Protein AF-A0A2T7P171-F1 (afdb_monomer_lite)

Organism: Pomacea canaliculata (NCBI:txid400727)

Sequence (678 aa):
MASYHAIRRARYRVFILILTFLCYASYHLSRKPISVVKNSLHKNCSNVLPPPEVTNDSSWCSWAPFDKSNYEELFGVLDVAYLSAYAVGMFCSGYIAERMNLRYFMTIGMLASGFFTAAFGFGYFFNIHSFVYYVIVQVIGGLFQSTGWPSVVTCMGNWYGKGKRGLIMGIWNSHTSVGNILGAIIPGFFAEHEWGWSFVVPGIIIAVLGLIVFMFLVPNPKDVGCEPPDQHGKKTFTSSERQPFEDNTYSSDSLSNGESGIASTGEEGTPLLSSSGEEQDKPISVFQAIMLPGVLEFSLCLFFAKLVSYTFLFWLPKYIGSTTNFDAEKSADLSTLFDVGGILGGIVAGIISDLTGAHGCVCVAMLLAGTPALFLYDHLGNRSFGLSIGLLMICGALVNGPYALITTAVSADLGTQEALRGNAKALATVTAIIDGTGSIGAALGPLLTGLISPTGWSNVFYMLIAADIAAAILLTRVVIVELRNRFCPRTYELVLSTQLVVNVKNKGDEVIVESIQANTTSDTVTLEYQNTDGTLITLFIDFKSEVQIFRIIMPGEEELGETQAQAICFLARFSHSDFISSDAMSKLRQKNPTAIRTPEEEKSPTVYTHDLLADLSKSHVISPYIYNICNDAIDAIYFTEADLRTISRSLSKDYATMMSAMQKQVPSRHGAAWTPRT

Secondary structure (DSSP, 8-state):
-HHHHHHHHHHHHHHHHHHHHHHHHHHHHTTTHHHHHHHHHS---TTSPPPTT--S-TTTTS-TTS-STTHHHHHHHHHHHHHHHHHHHHHHHHHHHTTS-HHHHHHHHHHHHHHHHHHHHHHHHTT---HHHHHHHHHHHHHHHTTHHHHHHHHHHHHHTTSS-HHHHHHHHTHHHHHHHHHHHHHHHHHTT-TTHHHHHHHHHHHHHHHHHHHH----GGGGTPPPS-SS---------------------------------------S---------PPPPHHHHHTSTTHHHHHHHHHHHHHHHHHHHHHHHHHHHHHSS--HHHHHHHHHHHHHHHHHHHHHHHHHHHHH--HHHHHHHHHHHHHHHHHHHHHHTTS-HHHHHHHHHHHHHHHHHHHHHIIIIIHHHHTT-GGGTT-TTHHHHHHHHHHHHHHHHHHHHHHHHHHHGGG-HHHHHHHHHHHHHHHHHHHHHHHHHHHHHHH-GGGTHHHHS--EEEEEE-TTS-EEEEEEEEETTTTEEEEEEE-TTS-EEEEEEETTTTEEEEEEEEPP-GGGT--S-EEEEEEEE--TTSS--HHHHTT---S-TT--B--SS-PPP------EEE-TTTGGGT-TTHHHHSTT-TT-EEE-HHHHHHHHHHTT--HHHHHTTEEE-PPPSS--------

InterPro domains:
  IPR011701 Major facilitator superfamily [PF07690] (74-418)
  IPR020846 Major facilitator superfamily domain [PS50850] (19-484)
  IPR036259 MFS transporter superfamily [G3DSA:1.20.1250.20] (6-233)
  IPR036259 MFS transporter superfamily [G3DSA:1.20.1250.20] (286-489)
  IPR036259 MFS transporter superfamily [SSF103473] (8-484)
  IPR044740 Glucose-6-phosphate exchanger SLC37A1/ SLC37A2 [cd17344] (13-482)
  IPR053894 Out at first protein, BRICHOS-like domain [PF14941] (498-646)

Structure (mmCIF, N/CA/C/O backbone):
data_AF-A0A2T7P171-F1
#
_entry.id   AF-A0A2T7P171-F1
#
loop_
_atom_site.group_PDB
_atom_site.id
_atom_site.type_symbol
_atom_site.label_atom_id
_atom_site.label_alt_id
_atom_site.label_comp_id
_atom_site.label_asym_id
_atom_site.label_entity_id
_atom_site.label_seq_id
_atom_site.pdbx_PDB_ins_code
_atom_site.Cartn_x
_atom_site.Cartn_y
_atom_site.Cartn_z
_atom_site.occupancy
_atom_site.B_iso_or_equiv
_atom_site.auth_seq_id
_atom_site.auth_comp_id
_atom_site.auth_asym_id
_atom_site.auth_atom_id
_atom_site.pdbx_PDB_model_num
ATOM 1 N N . MET A 1 1 ? -30.516 -26.090 9.844 1.00 58.53 1 MET A N 1
ATOM 2 C CA . MET A 1 1 ? -30.189 -25.030 8.858 1.00 58.53 1 MET A CA 1
ATOM 3 C C . MET A 1 1 ? -28.977 -24.190 9.255 1.00 58.53 1 MET A C 1
ATOM 5 O O . MET A 1 1 ? -28.026 -24.217 8.491 1.00 58.53 1 MET A O 1
ATOM 9 N N . ALA A 1 2 ? -28.946 -23.500 10.406 1.00 59.03 2 ALA A N 1
ATOM 10 C CA . ALA A 1 2 ? -27.893 -22.527 10.772 1.00 59.03 2 ALA A CA 1
ATOM 11 C C . ALA A 1 2 ? -26.438 -22.907 10.391 1.00 59.03 2 ALA A C 1
ATOM 13 O O . ALA A 1 2 ? -25.779 -22.143 9.689 1.00 59.03 2 ALA A O 1
ATOM 14 N N . SER A 1 3 ? -25.965 -24.110 10.752 1.00 67.69 3 SER A N 1
ATOM 15 C CA . SER A 1 3 ? -24.615 -24.597 10.397 1.00 67.69 3 SER A CA 1
ATOM 16 C C . SER A 1 3 ? -24.332 -24.593 8.881 1.00 67.69 3 SER A C 1
ATOM 18 O O . SER A 1 3 ? -23.274 -24.142 8.449 1.00 67.69 3 SER A O 1
ATOM 20 N N . TYR A 1 4 ? -25.302 -24.977 8.042 1.00 75.31 4 TYR A N 1
ATOM 21 C CA . TYR A 1 4 ? -25.165 -24.933 6.580 1.00 75.31 4 TYR A CA 1
ATOM 22 C C . TYR A 1 4 ? -24.998 -23.497 6.057 1.00 75.31 4 TYR A C 1
ATOM 24 O O . TYR A 1 4 ? -24.135 -23.249 5.215 1.00 75.31 4 TYR A O 1
ATOM 32 N N . HIS A 1 5 ? -25.756 -22.531 6.591 1.00 75.81 5 HIS A N 1
ATOM 33 C CA . HIS A 1 5 ? -25.597 -21.118 6.220 1.00 75.81 5 HIS A CA 1
ATOM 34 C C . HIS A 1 5 ? -24.265 -20.541 6.721 1.00 75.81 5 HIS A C 1
ATOM 36 O O . HIS A 1 5 ? -23.641 -19.766 5.999 1.00 75.81 5 HIS A O 1
ATOM 42 N N . ALA A 1 6 ? -23.786 -20.950 7.901 1.00 76.31 6 ALA A N 1
ATOM 43 C CA . ALA A 1 6 ? -22.473 -20.558 8.414 1.00 76.31 6 ALA A CA 1
ATOM 44 C C . ALA A 1 6 ? -21.329 -21.097 7.534 1.00 76.31 6 ALA A C 1
ATOM 46 O O . ALA A 1 6 ? -20.478 -20.323 7.093 1.00 76.31 6 ALA A O 1
ATOM 47 N N . ILE A 1 7 ? -21.352 -22.391 7.191 1.00 83.44 7 ILE A N 1
ATOM 48 C CA . ILE A 1 7 ? -20.372 -23.027 6.294 1.00 83.44 7 ILE A CA 1
ATOM 49 C C . ILE A 1 7 ? -20.420 -22.389 4.898 1.00 83.44 7 ILE A C 1
ATOM 51 O O . ILE A 1 7 ? -19.374 -22.073 4.330 1.00 83.44 7 ILE A O 1
ATOM 55 N N . ARG A 1 8 ? -21.616 -22.129 4.348 1.00 84.94 8 ARG A N 1
ATOM 56 C CA . ARG A 1 8 ? -21.784 -21.413 3.072 1.00 84.94 8 ARG A CA 1
ATOM 57 C C . ARG A 1 8 ? -21.162 -20.014 3.141 1.00 84.94 8 ARG A C 1
ATOM 59 O O . ARG A 1 8 ? -20.334 -19.689 2.294 1.00 84.94 8 ARG A O 1
ATOM 66 N N . ARG A 1 9 ? -21.489 -19.215 4.167 1.00 84.31 9 ARG A N 1
ATOM 67 C CA . ARG A 1 9 ? -20.946 -17.856 4.369 1.00 84.31 9 ARG A CA 1
ATOM 68 C C . ARG A 1 9 ? -19.417 -17.869 4.503 1.00 84.31 9 ARG A C 1
ATOM 70 O O . ARG A 1 9 ? -18.757 -17.015 3.920 1.00 84.31 9 ARG A O 1
ATOM 77 N N . ALA A 1 10 ? -18.849 -18.859 5.197 1.00 86.00 10 ALA A N 1
ATOM 78 C CA . ALA A 1 10 ? -17.402 -19.039 5.322 1.00 86.00 10 ALA A CA 1
ATOM 79 C C . ALA A 1 10 ? -16.724 -19.377 3.980 1.00 86.00 10 ALA A C 1
ATOM 81 O O . ALA A 1 10 ? -15.718 -18.756 3.637 1.00 86.00 10 ALA A O 1
ATOM 82 N N . ARG A 1 11 ? -17.292 -20.298 3.185 1.00 89.81 11 ARG A N 1
ATOM 83 C CA . ARG A 1 11 ? -16.750 -20.661 1.859 1.00 89.81 11 ARG A CA 1
ATOM 84 C C . ARG A 1 11 ? -16.744 -19.471 0.896 1.00 89.81 11 ARG A C 1
ATOM 86 O O . ARG A 1 11 ? -15.730 -19.249 0.241 1.00 89.81 11 ARG A O 1
ATOM 93 N N . TYR A 1 12 ? -17.818 -18.676 0.855 1.00 90.31 12 TYR A N 1
ATOM 94 C CA . TYR A 1 12 ? -17.843 -17.451 0.045 1.00 90.31 12 TYR A CA 1
ATOM 95 C C . TYR A 1 12 ? -16.849 -16.393 0.547 1.00 90.31 12 TYR A C 1
ATOM 97 O O . TYR A 1 12 ? -16.153 -15.808 -0.273 1.00 90.31 12 TYR A O 1
ATOM 105 N N . ARG A 1 13 ? -16.708 -16.186 1.866 1.00 88.88 13 ARG A N 1
ATOM 106 C CA . ARG A 1 13 ? -15.697 -15.266 2.426 1.00 88.88 13 ARG A CA 1
ATOM 107 C C . ARG A 1 13 ? -14.279 -15.608 1.969 1.00 88.88 13 ARG A C 1
ATOM 109 O O . ARG A 1 13 ? -13.600 -14.745 1.425 1.00 88.88 13 ARG A O 1
ATOM 116 N N . VAL A 1 14 ? -13.864 -16.868 2.130 1.00 90.50 14 VAL A N 1
ATOM 117 C CA . VAL A 1 14 ? -12.533 -17.337 1.703 1.00 90.50 14 VAL A CA 1
ATOM 118 C C . VAL A 1 14 ? -12.358 -17.208 0.186 1.00 90.50 14 VAL A C 1
ATOM 120 O O . VAL A 1 14 ? -11.314 -16.748 -0.267 1.00 90.50 14 VAL A O 1
ATOM 123 N N . PHE A 1 15 ? -13.383 -17.543 -0.604 1.00 92.94 15 PHE A N 1
ATOM 124 C CA . PHE A 1 15 ? -13.340 -17.380 -2.059 1.00 92.94 15 PHE A CA 1
ATOM 125 C C . PHE A 1 15 ? -13.171 -15.913 -2.487 1.00 92.94 15 PHE A C 1
ATOM 127 O O . PHE A 1 15 ? -12.318 -15.619 -3.318 1.00 92.94 15 PHE A O 1
ATOM 134 N N . ILE A 1 16 ? -13.931 -14.984 -1.899 1.00 91.19 16 ILE A N 1
ATOM 135 C CA . ILE A 1 16 ? -13.852 -13.549 -2.214 1.00 91.19 16 ILE A CA 1
ATOM 136 C C . ILE A 1 16 ? -12.523 -12.940 -1.745 1.00 91.19 16 ILE A C 1
ATOM 138 O O . ILE A 1 16 ? -11.942 -12.135 -2.474 1.00 91.19 16 ILE A O 1
ATOM 142 N N . LEU A 1 17 ? -12.001 -13.356 -0.586 1.00 90.38 17 LEU A N 1
ATOM 143 C CA . LEU A 1 17 ? -10.669 -12.969 -0.107 1.00 90.38 17 LEU A CA 1
ATOM 144 C C . LEU A 1 17 ? -9.587 -13.350 -1.131 1.00 90.38 17 LEU A C 1
ATOM 146 O O . LEU A 1 17 ? -8.798 -12.499 -1.529 1.00 90.38 17 LEU A O 1
ATOM 150 N N . ILE A 1 18 ? -9.588 -14.602 -1.602 1.00 93.38 18 ILE A N 1
ATOM 151 C CA . ILE A 1 18 ? -8.621 -15.100 -2.594 1.00 93.38 18 ILE A CA 1
ATOM 152 C C . ILE A 1 18 ? -8.826 -14.428 -3.960 1.00 93.38 18 ILE A C 1
ATOM 154 O O . ILE A 1 18 ? -7.854 -14.019 -4.591 1.00 93.38 18 ILE A O 1
ATOM 158 N N . LEU A 1 19 ? -10.071 -14.270 -4.421 1.00 94.81 19 LEU A N 1
ATOM 159 C CA . LEU A 1 19 ? -10.358 -13.658 -5.719 1.00 94.81 19 LEU A CA 1
ATOM 160 C C . LEU A 1 19 ? -9.928 -12.185 -5.750 1.00 94.81 19 LEU A C 1
ATOM 162 O O . LEU A 1 19 ? -9.222 -11.782 -6.670 1.00 94.81 19 LEU A O 1
ATOM 166 N N . THR A 1 20 ? -10.291 -11.389 -4.739 1.00 92.31 20 THR A N 1
ATOM 167 C CA . THR A 1 20 ? -9.879 -9.974 -4.654 1.00 92.31 20 THR A CA 1
ATOM 168 C C . THR A 1 20 ? -8.364 -9.822 -4.508 1.00 92.31 20 THR A C 1
ATOM 170 O O . THR A 1 20 ? -7.791 -8.958 -5.171 1.00 92.31 20 THR A O 1
ATOM 173 N N . PHE A 1 21 ? -7.713 -10.696 -3.731 1.00 94.25 21 PHE A N 1
ATOM 174 C CA . PHE A 1 21 ? -6.254 -10.771 -3.620 1.00 94.25 21 PHE A CA 1
ATOM 175 C C . PHE A 1 21 ? -5.593 -10.989 -4.986 1.00 94.25 21 PHE A C 1
ATOM 177 O O . PHE A 1 21 ? -4.752 -10.192 -5.394 1.00 94.25 21 PHE A O 1
ATOM 184 N N . LEU A 1 22 ? -6.007 -12.023 -5.729 1.00 95.94 22 LEU A N 1
ATOM 185 C CA . LEU A 1 22 ? -5.452 -12.335 -7.052 1.00 95.94 22 LEU A CA 1
ATOM 186 C C . LEU A 1 22 ? -5.709 -11.212 -8.064 1.00 95.94 22 LEU A C 1
ATOM 188 O O . LEU A 1 22 ? -4.825 -10.879 -8.852 1.00 95.94 22 LEU A O 1
ATOM 192 N N . CYS A 1 23 ? -6.884 -10.582 -8.017 1.00 95.00 23 CYS A N 1
ATOM 193 C CA . CYS A 1 23 ? -7.196 -9.458 -8.895 1.00 95.00 23 CYS A CA 1
ATOM 194 C C . CYS A 1 23 ? -6.299 -8.249 -8.612 1.00 95.00 23 CYS A C 1
ATOM 196 O O . CYS A 1 23 ? -5.733 -7.685 -9.548 1.00 95.00 23 CYS A O 1
ATOM 198 N N . TYR A 1 24 ? -6.111 -7.860 -7.347 1.00 93.25 24 TYR A N 1
ATOM 199 C CA . TYR A 1 24 ? -5.265 -6.706 -7.035 1.00 93.25 24 TYR A CA 1
ATOM 200 C C . TYR A 1 24 ? -3.762 -7.008 -7.158 1.00 93.25 24 TYR A C 1
ATOM 202 O O . TYR A 1 24 ? -3.000 -6.137 -7.577 1.00 93.25 24 TYR A O 1
ATOM 210 N N . ALA A 1 25 ? -3.347 -8.264 -6.960 1.00 96.25 25 ALA A N 1
ATOM 211 C CA . ALA A 1 25 ? -2.026 -8.732 -7.374 1.00 96.25 25 ALA A CA 1
ATOM 212 C C . ALA A 1 25 ? -1.835 -8.603 -8.896 1.00 96.25 25 ALA A C 1
ATOM 214 O O . ALA A 1 25 ? -0.789 -8.134 -9.334 1.00 96.25 25 ALA A O 1
ATOM 215 N N . SER A 1 26 ? -2.849 -8.907 -9.718 1.00 96.38 26 SER A N 1
ATOM 216 C CA . SER A 1 26 ? -2.760 -8.704 -11.175 1.00 96.38 26 SER A CA 1
ATOM 217 C C . SER A 1 26 ? -2.706 -7.221 -11.590 1.00 96.38 26 SER A C 1
ATOM 219 O O . SER A 1 26 ? -1.988 -6.872 -12.525 1.00 96.38 26 SER A O 1
ATOM 221 N N . TYR A 1 27 ? -3.351 -6.326 -10.829 1.00 95.25 27 TYR A N 1
ATOM 222 C CA . TYR A 1 27 ? -3.195 -4.868 -10.963 1.00 95.25 27 TYR A CA 1
ATOM 223 C C . TYR A 1 27 ? -1.815 -4.344 -10.514 1.00 95.25 27 TYR A C 1
ATOM 225 O O . TYR A 1 27 ? -1.476 -3.202 -10.832 1.00 95.25 27 TYR A O 1
ATOM 233 N N . HIS A 1 28 ? -1.021 -5.122 -9.775 1.00 93.81 28 HIS A N 1
ATOM 234 C CA . HIS A 1 28 ? 0.374 -4.799 -9.444 1.00 93.81 28 HIS A CA 1
ATOM 235 C C . HIS A 1 28 ? 1.363 -5.436 -10.437 1.00 93.81 28 HIS A C 1
ATOM 237 O O . HIS A 1 28 ? 2.288 -4.765 -10.897 1.00 93.81 28 HIS A O 1
ATOM 243 N N . LEU A 1 29 ? 1.085 -6.667 -10.878 1.00 95.56 29 LEU A N 1
ATOM 244 C CA . LEU A 1 29 ? 1.770 -7.375 -11.967 1.00 95.56 29 LEU A CA 1
ATOM 245 C C . LEU A 1 29 ? 1.864 -6.543 -13.254 1.00 95.56 29 LEU A C 1
ATOM 247 O O . LEU A 1 29 ? 2.897 -6.590 -13.910 1.00 95.56 29 LEU A O 1
ATOM 251 N N . SER A 1 30 ? 0.839 -5.759 -13.612 1.00 94.31 30 SER A N 1
ATOM 252 C CA . SER A 1 30 ? 0.901 -4.896 -14.803 1.00 94.31 30 SER A CA 1
ATOM 253 C C . SER A 1 30 ? 1.512 -3.500 -14.580 1.00 94.31 30 SER A C 1
ATOM 255 O O . SER A 1 30 ? 1.716 -2.782 -15.555 1.00 94.31 30 SER A O 1
ATOM 257 N N . ARG A 1 31 ? 1.866 -3.116 -13.339 1.00 92.44 31 ARG A N 1
ATOM 258 C CA . ARG A 1 31 ? 2.559 -1.840 -13.031 1.00 92.44 31 ARG A CA 1
ATOM 259 C C . ARG A 1 31 ? 4.075 -1.936 -13.200 1.00 92.44 31 ARG A C 1
ATOM 261 O O . ARG A 1 31 ? 4.691 -1.032 -13.754 1.00 92.44 31 ARG A O 1
ATOM 268 N N . LYS A 1 32 ? 4.678 -3.021 -12.706 1.00 91.88 32 LYS A N 1
ATOM 269 C CA . LYS A 1 32 ? 6.139 -3.193 -12.628 1.00 91.88 32 LYS A CA 1
ATOM 270 C C . LYS A 1 32 ? 6.892 -3.549 -13.943 1.00 91.88 32 LYS A C 1
ATOM 272 O O . LYS A 1 32 ? 8.086 -3.260 -13.977 1.00 91.88 32 LYS A O 1
ATOM 277 N N . PRO A 1 33 ? 6.289 -4.029 -15.061 1.00 94.25 33 PRO A N 1
ATOM 278 C CA . PRO A 1 33 ? 7.048 -4.395 -16.266 1.00 94.25 33 PRO A CA 1
ATOM 279 C C . PRO A 1 33 ? 7.921 -3.282 -16.854 1.00 94.25 33 PRO A C 1
ATOM 281 O O . PRO A 1 33 ? 9.017 -3.554 -17.344 1.00 94.25 33 PRO A O 1
ATOM 284 N N . ILE A 1 34 ? 7.480 -2.022 -16.761 1.00 92.75 34 ILE A N 1
ATOM 285 C CA . ILE A 1 34 ? 8.260 -0.886 -17.262 1.00 92.75 34 ILE A CA 1
ATOM 286 C C . ILE A 1 34 ? 9.594 -0.724 -16.522 1.00 92.75 34 ILE A C 1
ATOM 288 O O . ILE A 1 34 ? 10.588 -0.407 -17.166 1.00 92.75 34 ILE A O 1
ATOM 292 N N . SER A 1 35 ? 9.677 -1.002 -15.214 1.00 92.94 35 SER A N 1
ATOM 293 C CA . SER A 1 35 ? 10.932 -0.820 -14.466 1.00 92.94 35 SER A CA 1
ATOM 294 C C . SER A 1 35 ? 12.001 -1.845 -14.824 1.00 92.94 35 SER A C 1
ATOM 296 O O . SER A 1 35 ? 13.186 -1.523 -14.791 1.00 92.94 35 SER A O 1
ATOM 298 N N . VAL A 1 36 ? 11.581 -3.039 -15.247 1.00 93.25 36 VAL A N 1
ATOM 299 C CA . VAL A 1 36 ? 12.453 -4.060 -15.836 1.00 93.25 36 VAL A CA 1
ATOM 300 C C . VAL A 1 36 ? 12.890 -3.648 -17.242 1.00 93.25 36 VAL A C 1
ATOM 302 O O . VAL A 1 36 ? 14.081 -3.611 -17.544 1.00 93.25 36 VAL A O 1
ATOM 305 N N . VAL A 1 37 ? 11.937 -3.276 -18.102 1.00 93.06 37 VAL A N 1
ATOM 306 C CA . VAL A 1 37 ? 12.201 -2.992 -19.522 1.00 93.06 37 VAL A CA 1
ATOM 307 C C . VAL A 1 37 ? 13.006 -1.693 -19.739 1.00 93.06 37 VAL A C 1
ATOM 309 O O . VAL A 1 37 ? 13.673 -1.560 -20.765 1.00 93.06 37 VAL A O 1
ATOM 312 N N . LYS A 1 38 ? 13.109 -0.795 -18.744 1.00 92.12 38 LYS A N 1
ATOM 313 C CA . LYS A 1 38 ? 14.098 0.314 -18.717 1.00 92.12 38 LYS A CA 1
ATOM 314 C C . LYS A 1 38 ? 15.561 -0.143 -18.884 1.00 92.12 38 LYS A C 1
ATOM 316 O O . LYS A 1 38 ? 16.393 0.655 -19.323 1.00 92.12 38 LYS A O 1
ATOM 321 N N . ASN A 1 39 ? 15.899 -1.397 -18.561 1.00 87.19 39 ASN A N 1
ATOM 322 C CA . ASN A 1 39 ? 17.226 -1.972 -18.838 1.00 87.19 39 ASN A CA 1
ATOM 323 C C . ASN A 1 39 ? 17.418 -2.396 -20.300 1.00 87.19 39 ASN A C 1
ATOM 325 O O . ASN A 1 39 ? 18.555 -2.516 -20.743 1.00 87.19 39 ASN A O 1
ATOM 329 N N . SER A 1 40 ? 16.333 -2.591 -21.052 1.00 87.69 40 SER A N 1
ATOM 330 C CA . SER A 1 40 ? 16.377 -3.019 -22.455 1.00 87.69 40 SER A CA 1
ATOM 331 C C . SER A 1 40 ? 16.131 -1.901 -23.457 1.00 87.69 40 SER A C 1
ATOM 333 O O . SER A 1 40 ? 16.697 -1.937 -24.543 1.00 87.69 40 SER A O 1
ATOM 335 N N . LEU A 1 41 ? 15.331 -0.892 -23.101 1.00 88.56 41 LEU A N 1
ATOM 336 C CA . LEU A 1 41 ? 15.052 0.255 -23.975 1.00 88.56 41 LEU A CA 1
ATOM 337 C C . LEU A 1 41 ? 16.270 1.167 -24.183 1.00 88.56 41 LEU A C 1
ATOM 339 O O . LEU A 1 41 ? 16.357 1.807 -25.225 1.00 88.56 41 LEU A O 1
ATOM 343 N N . HIS A 1 42 ? 17.202 1.214 -23.223 1.00 86.06 42 HIS A N 1
ATOM 344 C CA . HIS A 1 42 ? 18.472 1.932 -23.353 1.00 86.06 42 HIS A CA 1
ATOM 345 C C . HIS A 1 42 ? 19.624 1.078 -22.803 1.00 86.06 42 HIS A C 1
ATOM 347 O O . HIS A 1 42 ? 19.721 0.886 -21.582 1.00 86.06 42 HIS A O 1
ATOM 353 N N . LYS A 1 43 ? 20.481 0.575 -23.704 1.00 79.81 43 LYS A N 1
ATOM 354 C CA . LYS A 1 43 ? 21.644 -0.289 -23.422 1.00 79.81 43 LYS A CA 1
ATOM 355 C C . LYS A 1 43 ? 22.929 0.347 -23.972 1.00 79.81 43 LYS A C 1
ATOM 357 O O . LYS A 1 43 ? 22.931 0.923 -25.055 1.00 79.81 43 LYS A O 1
ATOM 362 N N . ASN A 1 44 ? 24.042 0.188 -23.252 1.00 74.88 44 ASN A N 1
ATOM 363 C CA . ASN A 1 44 ? 25.372 0.553 -23.749 1.00 74.88 44 ASN A CA 1
ATOM 364 C C . ASN A 1 44 ? 25.954 -0.620 -24.556 1.00 74.88 44 ASN A C 1
ATOM 366 O O . ASN A 1 44 ? 26.387 -1.618 -23.980 1.00 74.88 44 ASN A O 1
ATOM 370 N N . CYS A 1 45 ? 25.983 -0.491 -25.882 1.00 72.69 45 CYS A N 1
ATOM 371 C CA . CYS A 1 45 ? 26.449 -1.527 -26.806 1.00 72.69 45 CYS A CA 1
ATOM 372 C C . CYS A 1 45 ? 27.858 -1.267 -27.364 1.00 72.69 45 CYS A C 1
ATOM 374 O O . CYS A 1 45 ? 28.215 -1.813 -28.405 1.00 72.69 45 CYS A O 1
ATOM 376 N N . SER A 1 46 ? 28.700 -0.512 -26.643 1.00 65.31 46 SER A N 1
ATOM 377 C CA . SER A 1 46 ? 30.111 -0.264 -27.016 1.00 65.31 46 SER A CA 1
ATOM 378 C C . SER A 1 46 ? 30.945 -1.543 -27.212 1.00 65.31 46 SER A C 1
ATOM 380 O O . SER A 1 46 ? 31.951 -1.519 -27.914 1.00 65.31 46 SER A O 1
ATOM 382 N N . ASN A 1 47 ? 30.535 -2.658 -26.595 1.00 62.41 47 ASN A N 1
ATOM 383 C CA . ASN A 1 47 ? 31.206 -3.961 -26.685 1.00 62.41 47 ASN A CA 1
ATOM 384 C C . ASN A 1 47 ? 30.638 -4.878 -27.791 1.00 62.41 47 ASN A C 1
ATOM 386 O O . ASN A 1 47 ? 31.089 -6.014 -27.927 1.00 62.41 47 ASN A O 1
ATOM 390 N N . VAL A 1 48 ? 29.639 -4.423 -28.553 1.00 67.62 48 VAL A N 1
ATOM 391 C CA . VAL A 1 48 ? 28.976 -5.199 -29.612 1.00 67.62 48 VAL A CA 1
ATOM 392 C C . VAL A 1 48 ? 29.261 -4.538 -30.957 1.00 67.62 48 VAL A C 1
ATOM 394 O O . VAL A 1 48 ? 29.102 -3.328 -31.099 1.00 67.62 48 VAL A O 1
ATOM 397 N N . LEU A 1 49 ? 29.679 -5.334 -31.947 1.00 62.75 49 LEU A N 1
ATOM 398 C CA . LEU A 1 49 ? 29.939 -4.860 -33.310 1.00 62.75 49 LEU A CA 1
ATOM 399 C C . LEU A 1 49 ? 28.689 -4.156 -33.878 1.00 62.75 49 LEU A C 1
ATOM 401 O O . LEU A 1 49 ? 27.651 -4.813 -33.997 1.00 62.75 49 LEU A O 1
ATOM 405 N N . PRO A 1 50 ? 28.764 -2.856 -34.224 1.00 68.00 50 PRO A N 1
ATOM 406 C CA . PRO A 1 50 ? 27.627 -2.136 -34.779 1.00 68.00 50 PRO A CA 1
ATOM 407 C C . PRO A 1 50 ? 27.318 -2.603 -36.213 1.00 68.00 50 PRO A C 1
ATOM 409 O O . PRO A 1 50 ? 28.207 -3.116 -36.906 1.00 68.00 50 PRO A O 1
ATOM 412 N N . PRO A 1 51 ? 26.083 -2.391 -36.703 1.00 71.19 51 PRO A N 1
ATOM 413 C CA . PRO A 1 51 ? 25.758 -2.545 -38.117 1.00 71.19 51 PRO A CA 1
ATOM 414 C C . PRO A 1 51 ? 26.667 -1.657 -38.987 1.00 71.19 51 PRO A C 1
ATOM 416 O O . PRO A 1 51 ? 27.039 -0.565 -38.553 1.00 71.19 51 PRO A O 1
ATOM 419 N N . PRO A 1 52 ? 26.989 -2.060 -40.232 1.00 59.97 52 PRO A N 1
ATOM 420 C CA . PRO A 1 52 ? 27.980 -1.377 -41.078 1.00 59.97 52 PRO A CA 1
ATOM 421 C C . PRO A 1 52 ? 27.611 0.061 -41.491 1.00 59.97 52 PRO A C 1
ATOM 423 O O . PRO A 1 52 ? 28.422 0.743 -42.111 1.00 59.97 52 PRO A O 1
ATOM 426 N N . GLU A 1 53 ? 26.405 0.520 -41.155 1.00 62.31 53 GLU A N 1
ATOM 427 C CA . GLU A 1 53 ? 25.876 1.854 -41.456 1.00 62.31 53 GLU A CA 1
ATOM 428 C C . GLU A 1 53 ? 25.934 2.816 -40.247 1.00 62.31 53 GLU A C 1
ATOM 430 O O . GLU A 1 53 ? 25.640 4.000 -40.401 1.00 62.31 53 GLU A O 1
ATOM 435 N N . VAL A 1 54 ? 26.321 2.346 -39.048 1.00 62.22 54 VAL A N 1
ATOM 436 C CA . VAL A 1 54 ? 26.284 3.143 -37.805 1.00 62.22 54 VAL A CA 1
ATOM 437 C C . VAL A 1 54 ? 27.690 3.511 -37.321 1.00 62.22 54 VAL A C 1
ATOM 439 O O . VAL A 1 54 ? 28.477 2.657 -36.917 1.00 62.22 54 VAL A O 1
ATOM 442 N N . THR A 1 55 ? 28.003 4.809 -37.312 1.00 54.00 55 THR A N 1
ATOM 443 C CA . THR A 1 55 ? 29.320 5.332 -36.913 1.00 54.00 55 THR A CA 1
ATOM 444 C C . THR A 1 55 ? 29.347 5.846 -35.471 1.00 54.00 55 THR A C 1
ATOM 446 O O . THR A 1 55 ? 28.751 6.879 -35.179 1.00 54.00 55 THR A O 1
ATOM 449 N N . ASN A 1 56 ? 30.138 5.198 -34.609 1.00 57.69 56 ASN A N 1
ATOM 450 C CA . ASN A 1 56 ? 30.608 5.702 -33.305 1.00 57.69 56 ASN A CA 1
ATOM 451 C C . ASN A 1 56 ? 29.552 6.126 -32.254 1.00 57.69 56 ASN A C 1
ATOM 453 O O . ASN A 1 56 ? 29.913 6.815 -31.300 1.00 57.69 56 ASN A O 1
ATOM 457 N N . ASP A 1 57 ? 28.294 5.689 -32.356 1.00 62.03 57 ASP A N 1
ATOM 458 C CA . ASP A 1 57 ? 27.326 5.834 -31.258 1.00 62.03 57 ASP A CA 1
ATOM 459 C C . ASP A 1 57 ? 27.357 4.598 -30.341 1.00 62.03 57 ASP A C 1
ATOM 461 O O . ASP A 1 57 ? 27.236 3.463 -30.806 1.00 62.03 57 ASP A O 1
ATOM 465 N N . SER A 1 58 ? 27.525 4.798 -29.032 1.00 66.44 58 SER A N 1
ATOM 466 C CA . SER A 1 58 ? 27.550 3.723 -28.029 1.00 66.44 58 SER A CA 1
ATOM 467 C C . SER A 1 58 ? 26.158 3.207 -27.650 1.00 66.44 58 SER A C 1
ATOM 469 O O . SER A 1 58 ? 26.043 2.124 -27.069 1.00 66.44 58 SER A O 1
ATOM 471 N N . SER A 1 59 ? 25.105 3.951 -27.994 1.00 72.19 59 SER A N 1
ATOM 472 C CA . SER A 1 59 ? 23.706 3.635 -27.690 1.00 72.19 59 SER A CA 1
ATOM 473 C C . SER A 1 59 ? 22.960 2.951 -28.843 1.00 72.19 59 SER A C 1
ATOM 475 O O . SER A 1 59 ? 21.771 2.680 -28.698 1.00 72.19 59 SER A O 1
ATOM 477 N N . TRP A 1 60 ? 23.637 2.623 -29.957 1.00 70.38 60 TRP A N 1
ATOM 478 C CA . TRP A 1 60 ? 23.050 2.209 -31.250 1.00 70.38 60 TRP A CA 1
ATOM 479 C C . TRP A 1 60 ? 21.974 1.108 -31.211 1.00 70.38 60 TRP A C 1
ATOM 481 O O . TRP A 1 60 ? 21.156 1.012 -32.121 1.00 70.38 60 TRP A O 1
ATOM 491 N N . CYS A 1 61 ? 21.989 0.262 -30.183 1.00 77.06 61 CYS A N 1
ATOM 492 C CA . CYS A 1 61 ? 21.055 -0.843 -29.967 1.00 77.06 61 CYS A CA 1
ATOM 493 C C . CYS A 1 61 ? 19.789 -0.453 -29.171 1.00 77.06 61 CYS A C 1
ATOM 495 O O . CYS A 1 61 ? 18.960 -1.313 -28.876 1.00 77.06 61 CYS A O 1
ATOM 497 N N . SER A 1 62 ? 19.664 0.814 -28.771 1.00 85.38 62 SER A N 1
ATOM 498 C CA . SER A 1 62 ? 18.583 1.337 -27.929 1.00 85.38 62 SER A CA 1
ATOM 499 C C . SER A 1 62 ? 17.316 1.626 -28.736 1.00 85.38 62 SER A C 1
ATOM 501 O O . SER A 1 62 ? 17.355 1.920 -29.930 1.00 85.38 62 SER A O 1
ATOM 503 N N . TRP A 1 63 ? 16.162 1.558 -28.076 1.00 87.56 63 TRP A N 1
ATOM 504 C CA . TRP A 1 63 ? 14.864 1.695 -28.729 1.00 87.56 63 TRP A CA 1
ATOM 505 C C . TRP A 1 63 ? 14.416 3.158 -28.784 1.00 87.56 63 TRP A C 1
ATOM 507 O O . TRP A 1 63 ? 14.023 3.726 -27.765 1.00 87.56 63 TRP A O 1
ATOM 517 N N . ALA A 1 64 ? 14.396 3.762 -29.974 1.00 86.94 64 ALA A N 1
ATOM 518 C CA . ALA A 1 64 ? 13.830 5.099 -30.162 1.00 86.94 64 ALA A CA 1
ATOM 519 C C . ALA A 1 64 ? 12.353 5.135 -29.708 1.00 86.94 64 ALA A C 1
ATOM 521 O O . ALA A 1 64 ? 11.577 4.264 -30.115 1.00 86.94 64 ALA A O 1
ATOM 522 N N . PRO A 1 65 ? 11.928 6.102 -28.868 1.00 89.06 65 PRO A N 1
ATOM 523 C CA . PRO A 1 65 ? 12.541 7.415 -28.610 1.00 89.06 65 PRO A CA 1
ATOM 524 C C . PRO A 1 65 ? 13.470 7.502 -27.375 1.00 89.06 65 PRO A C 1
ATOM 526 O O . PRO A 1 65 ? 13.765 8.603 -26.913 1.00 89.06 65 PRO A O 1
ATOM 529 N N . PHE A 1 66 ? 13.882 6.371 -26.797 1.00 89.81 66 PHE A N 1
ATOM 530 C CA . PHE A 1 66 ? 14.763 6.288 -25.620 1.00 89.81 66 PHE A CA 1
ATOM 531 C C . PHE A 1 66 ? 16.248 6.122 -26.000 1.00 89.81 66 PHE A C 1
ATOM 533 O O . PHE A 1 66 ? 17.078 5.784 -25.162 1.00 89.81 66 PHE A O 1
ATOM 540 N N . ASP A 1 67 ? 16.581 6.365 -27.267 1.00 84.56 67 ASP A N 1
ATOM 541 C CA . ASP A 1 67 ? 17.928 6.377 -27.845 1.00 84.56 67 ASP A CA 1
ATOM 542 C C . ASP A 1 67 ? 18.798 7.524 -27.300 1.00 84.56 67 ASP A C 1
ATOM 544 O O . ASP A 1 67 ? 20.006 7.383 -27.131 1.00 84.56 67 ASP A O 1
ATOM 548 N N . LYS A 1 68 ? 18.177 8.662 -26.981 1.00 86.06 68 LYS A N 1
ATOM 549 C CA . LYS A 1 68 ? 18.858 9.935 -26.691 1.00 86.06 68 LYS A CA 1
ATOM 550 C C . LYS A 1 68 ? 19.255 10.073 -25.229 1.00 86.06 68 LYS A C 1
ATOM 552 O O . LYS A 1 68 ? 18.645 9.482 -24.346 1.00 86.06 68 LYS A O 1
ATOM 557 N N . SER A 1 69 ? 20.220 10.951 -24.958 1.00 83.75 69 SER A N 1
ATOM 558 C CA . SER A 1 69 ? 20.770 11.213 -23.618 1.00 83.75 69 SER A CA 1
ATOM 559 C C . SER A 1 69 ? 19.747 11.608 -22.543 1.00 83.75 69 SER A C 1
ATOM 561 O O . SER A 1 69 ? 20.026 11.417 -21.365 1.00 83.75 69 SER A O 1
ATOM 563 N N . ASN A 1 70 ? 18.562 12.108 -22.912 1.00 87.81 70 ASN A N 1
ATOM 564 C CA . ASN A 1 70 ? 17.484 12.448 -21.977 1.00 87.81 70 ASN A CA 1
ATOM 565 C C . ASN A 1 70 ? 16.533 11.269 -21.655 1.00 87.81 70 ASN A C 1
ATOM 567 O O . ASN A 1 70 ? 15.421 11.482 -21.169 1.00 87.81 70 ASN A O 1
ATOM 571 N N . TYR A 1 71 ? 16.941 10.022 -21.921 1.00 89.25 71 TYR A N 1
ATOM 572 C CA . TYR A 1 71 ? 16.120 8.825 -21.700 1.00 89.25 71 TYR A CA 1
ATOM 573 C C . TYR A 1 71 ? 15.631 8.656 -20.250 1.00 89.25 71 TYR A C 1
ATOM 575 O O . TYR A 1 71 ? 14.509 8.195 -20.043 1.00 89.25 71 TYR A O 1
ATOM 583 N N . GLU A 1 72 ? 16.418 9.058 -19.246 1.00 88.94 72 GLU A N 1
ATOM 584 C CA . GLU A 1 72 ? 16.017 8.958 -17.832 1.00 88.94 72 GLU A CA 1
ATOM 585 C C . GLU A 1 72 ? 14.883 9.934 -17.483 1.00 88.94 72 GLU A C 1
ATOM 587 O O . GLU A 1 72 ? 13.909 9.547 -16.832 1.00 88.94 72 GLU A O 1
ATOM 592 N N . GLU A 1 73 ? 14.927 11.156 -18.019 1.00 91.69 73 GLU A N 1
ATOM 593 C CA . GLU A 1 73 ? 13.834 12.126 -17.901 1.00 91.69 73 GLU A CA 1
ATOM 594 C C . GLU A 1 73 ? 12.561 11.590 -18.579 1.00 91.69 73 GLU A C 1
ATOM 596 O O . GLU A 1 73 ? 11.474 11.636 -18.001 1.00 91.69 73 GLU A O 1
ATOM 601 N N . LEU A 1 74 ? 12.691 11.015 -19.783 1.00 93.25 74 LEU A N 1
ATOM 602 C CA . LEU A 1 74 ? 11.577 10.415 -20.529 1.00 93.25 74 LEU A CA 1
ATOM 603 C C . LEU A 1 74 ? 10.950 9.226 -19.780 1.00 93.25 74 LEU A C 1
ATOM 605 O O . LEU A 1 74 ? 9.726 9.074 -19.784 1.00 93.25 74 LEU A O 1
ATOM 609 N N . PHE A 1 75 ? 11.757 8.408 -19.098 1.00 94.06 75 PHE A N 1
ATOM 610 C CA . PHE A 1 75 ? 11.268 7.349 -18.212 1.00 94.06 75 PHE A CA 1
ATOM 611 C C . PHE A 1 75 ? 10.527 7.916 -16.990 1.00 94.06 75 PHE A C 1
ATOM 613 O O . PHE A 1 75 ? 9.432 7.442 -16.684 1.00 94.06 75 PHE A O 1
ATOM 620 N N . GLY A 1 76 ? 11.057 8.955 -16.336 1.00 92.12 76 GLY A N 1
ATOM 621 C CA . GLY A 1 76 ? 10.380 9.632 -15.220 1.00 92.12 76 GLY A CA 1
ATOM 622 C C . GLY A 1 76 ? 9.046 10.272 -15.631 1.00 92.12 76 GLY A C 1
ATOM 623 O O . GLY A 1 76 ? 8.064 10.204 -14.890 1.00 92.12 76 GLY A O 1
ATOM 624 N N . VAL A 1 77 ? 8.971 10.818 -16.850 1.00 94.00 77 VAL A N 1
ATOM 625 C CA . VAL A 1 77 ? 7.733 11.353 -17.438 1.00 94.00 77 VAL A CA 1
ATOM 626 C C . VAL A 1 77 ? 6.703 10.248 -17.716 1.00 94.00 77 VAL A C 1
ATOM 628 O O . VAL A 1 77 ? 5.516 10.463 -17.477 1.00 94.00 77 VAL A O 1
ATOM 631 N N . LEU A 1 78 ? 7.111 9.055 -18.163 1.00 94.44 78 LEU A N 1
ATOM 632 C CA . LEU A 1 78 ? 6.183 7.926 -18.346 1.00 94.44 78 LEU A CA 1
ATOM 633 C C . LEU A 1 78 ? 5.652 7.373 -17.018 1.00 94.44 78 LEU A C 1
ATOM 635 O O . LEU A 1 78 ? 4.463 7.053 -16.931 1.00 94.44 78 LEU A O 1
ATOM 639 N N . ASP A 1 79 ? 6.502 7.288 -15.991 1.00 93.62 79 ASP A N 1
ATOM 640 C CA . ASP A 1 79 ? 6.085 6.876 -14.648 1.00 93.62 79 ASP A CA 1
ATOM 641 C C . ASP A 1 79 ? 5.067 7.879 -14.067 1.00 93.62 79 ASP A C 1
ATOM 643 O O . ASP A 1 79 ? 3.991 7.485 -13.607 1.00 93.62 79 ASP A O 1
ATOM 647 N N . VAL A 1 80 ? 5.356 9.189 -14.130 1.00 93.81 80 VAL A N 1
ATOM 648 C CA . VAL A 1 80 ? 4.455 10.215 -13.575 1.00 93.81 80 VAL A CA 1
ATOM 649 C C . VAL A 1 80 ? 3.166 10.356 -14.380 1.00 93.81 80 VAL A C 1
ATOM 651 O O . VAL A 1 80 ? 2.112 10.574 -13.786 1.00 93.81 80 VAL A O 1
ATOM 654 N N . ALA A 1 81 ? 3.200 10.186 -15.706 1.00 95.12 81 ALA A N 1
ATOM 655 C CA . ALA A 1 81 ? 2.003 10.211 -16.548 1.00 95.12 81 ALA A CA 1
ATOM 656 C C . ALA A 1 81 ? 1.025 9.091 -16.158 1.00 95.12 81 ALA A C 1
ATOM 658 O O . ALA A 1 81 ? -0.168 9.342 -15.997 1.00 95.12 81 ALA A O 1
ATOM 659 N N . TYR A 1 82 ? 1.536 7.880 -15.915 1.00 94.81 82 TYR A N 1
ATOM 660 C CA . TYR A 1 82 ? 0.740 6.758 -15.419 1.00 94.81 82 TYR A CA 1
ATOM 661 C C . TYR A 1 82 ? 0.195 7.005 -14.001 1.00 94.81 82 TYR A C 1
ATOM 663 O O . TYR A 1 82 ? -0.999 6.834 -13.742 1.00 94.81 82 TYR A O 1
ATOM 671 N N . LEU A 1 83 ? 1.057 7.425 -13.068 1.00 92.19 83 LEU A N 1
ATOM 672 C CA . LEU A 1 83 ? 0.712 7.531 -11.645 1.00 92.19 83 LEU A CA 1
ATOM 673 C C . LEU A 1 83 ? -0.176 8.746 -11.324 1.00 92.19 83 LEU A C 1
ATOM 675 O O . LEU A 1 83 ? -1.060 8.647 -10.472 1.00 92.19 83 LEU A O 1
ATOM 679 N N . SER A 1 84 ? -0.014 9.865 -12.034 1.00 91.50 84 SER A N 1
ATOM 680 C CA . SER A 1 84 ? -0.921 11.018 -11.925 1.00 91.50 84 SER A CA 1
ATOM 681 C C . SER A 1 84 ? -2.297 10.720 -12.527 1.00 91.50 84 SER A C 1
ATOM 683 O O . SER A 1 84 ? -3.312 11.027 -11.901 1.00 91.50 84 SER A O 1
ATOM 685 N N . ALA A 1 85 ? -2.353 10.038 -13.677 1.00 93.44 85 ALA A N 1
ATOM 686 C CA . ALA A 1 85 ? -3.605 9.576 -14.271 1.00 93.44 85 ALA A CA 1
ATOM 687 C C . ALA A 1 85 ? -4.337 8.570 -13.363 1.00 93.44 85 ALA A C 1
ATOM 689 O O . ALA A 1 85 ? -5.552 8.666 -13.195 1.00 93.44 85 ALA A O 1
ATOM 690 N N . TYR A 1 86 ? -3.604 7.668 -12.702 1.00 90.88 86 TYR A N 1
ATOM 691 C CA . TYR A 1 86 ? -4.143 6.794 -11.657 1.00 90.88 86 TYR A CA 1
ATOM 692 C C . TYR A 1 86 ? -4.722 7.581 -10.472 1.00 90.88 86 TYR A C 1
ATOM 694 O O . TYR A 1 86 ? -5.845 7.307 -10.046 1.00 90.88 86 TYR A O 1
ATOM 702 N N . ALA A 1 87 ? -3.989 8.572 -9.954 1.00 85.88 87 ALA A N 1
ATOM 703 C CA . ALA A 1 87 ? -4.422 9.375 -8.811 1.00 85.88 87 ALA A CA 1
ATOM 704 C C . ALA A 1 87 ? -5.692 10.190 -9.119 1.00 85.88 87 ALA A C 1
ATOM 706 O O . ALA A 1 87 ? -6.636 10.157 -8.332 1.00 85.88 87 ALA A O 1
ATOM 707 N N . VAL A 1 88 ? -5.757 10.854 -10.281 1.00 86.88 88 VAL A N 1
ATOM 708 C CA . VAL A 1 88 ? -6.975 11.533 -10.769 1.00 86.88 88 VAL A CA 1
ATOM 709 C C . VAL A 1 88 ? -8.108 10.525 -10.968 1.00 86.88 88 VAL A C 1
ATOM 711 O O . VAL A 1 88 ? -9.234 10.756 -10.524 1.00 86.88 88 VAL A O 1
ATOM 714 N N . GLY A 1 89 ? -7.794 9.377 -11.573 1.00 86.44 89 GLY A N 1
ATOM 715 C CA . GLY A 1 89 ? -8.729 8.283 -11.795 1.00 86.44 89 GLY A CA 1
ATOM 716 C C . GLY A 1 89 ? -9.411 7.811 -10.513 1.00 86.44 89 GLY A C 1
ATOM 717 O O . GLY A 1 89 ? -10.623 7.632 -10.533 1.00 86.44 89 GLY A O 1
ATOM 718 N N . MET A 1 90 ? -8.690 7.686 -9.387 1.00 81.44 90 MET A N 1
ATOM 719 C CA . MET A 1 90 ? -9.265 7.174 -8.131 1.00 81.44 90 MET A CA 1
ATOM 720 C C . MET A 1 90 ? -10.420 8.031 -7.593 1.00 81.44 90 MET A C 1
ATOM 722 O O . MET A 1 90 ? -11.404 7.486 -7.090 1.00 81.44 90 MET A O 1
ATOM 726 N N . PHE A 1 91 ? -10.349 9.360 -7.737 1.00 74.56 91 PHE A N 1
ATOM 727 C CA . PHE A 1 91 ? -11.438 10.251 -7.321 1.00 74.56 91 PHE A CA 1
ATOM 728 C C . PHE A 1 91 ? -12.705 10.034 -8.162 1.00 74.56 91 PHE A C 1
ATOM 730 O O . PHE A 1 91 ? -13.812 9.978 -7.623 1.00 74.56 91 PHE A O 1
ATOM 737 N N . CYS A 1 92 ? -12.555 9.862 -9.478 1.00 81.69 92 CYS A N 1
ATOM 738 C CA . CYS A 1 92 ? -13.675 9.580 -10.377 1.00 81.69 92 CYS A CA 1
ATOM 739 C C . CYS A 1 92 ? -14.202 8.145 -10.210 1.00 81.69 92 CYS A C 1
ATOM 741 O O . CYS A 1 92 ? -15.413 7.925 -10.184 1.00 81.69 92 CYS A O 1
ATOM 743 N N . SER A 1 93 ? -13.304 7.167 -10.079 1.00 79.94 93 SER A N 1
ATOM 744 C CA . SER A 1 93 ? -13.633 5.744 -10.032 1.00 79.94 93 SER A CA 1
ATOM 745 C C . SER A 1 93 ? -14.407 5.376 -8.766 1.00 79.94 93 SER A C 1
ATOM 747 O O . SER A 1 93 ? -15.341 4.584 -8.858 1.00 79.94 93 SER A O 1
ATOM 749 N N . GLY A 1 94 ? -14.117 6.008 -7.621 1.00 70.38 94 GLY A N 1
ATOM 750 C CA . GLY A 1 94 ? -14.900 5.847 -6.392 1.00 70.38 94 GLY A CA 1
ATOM 751 C C . GLY A 1 94 ? -16.370 6.253 -6.564 1.00 70.38 94 GLY A C 1
ATOM 752 O O . GLY A 1 94 ? -17.267 5.457 -6.295 1.00 70.38 94 GLY A O 1
ATOM 753 N N . TYR A 1 95 ? -16.627 7.451 -7.102 1.00 74.12 95 TYR A N 1
ATOM 754 C CA . TYR A 1 95 ? -17.989 7.955 -7.347 1.00 74.12 95 TYR A CA 1
ATOM 755 C C . TYR A 1 95 ? -18.781 7.098 -8.352 1.00 74.12 95 TYR A C 1
ATOM 757 O O . TYR A 1 95 ? -20.000 6.954 -8.235 1.00 74.12 95 TYR A O 1
ATOM 765 N N . ILE A 1 96 ? -18.098 6.519 -9.344 1.00 79.56 96 ILE A N 1
ATOM 766 C CA . ILE A 1 96 ? -18.717 5.626 -10.333 1.00 79.56 96 ILE A CA 1
ATOM 767 C C . ILE A 1 96 ? -18.982 4.235 -9.726 1.00 79.56 96 ILE A C 1
ATOM 769 O O . ILE A 1 96 ? -20.043 3.658 -9.974 1.00 79.56 96 ILE A O 1
ATOM 773 N N . ALA A 1 97 ? -18.078 3.718 -8.886 1.00 74.56 97 ALA A N 1
ATOM 774 C CA . ALA A 1 97 ? -18.211 2.417 -8.224 1.00 74.56 97 ALA A CA 1
ATOM 775 C C . ALA A 1 97 ? -19.434 2.326 -7.293 1.00 74.56 97 ALA A C 1
ATOM 777 O O . ALA A 1 97 ? -20.028 1.257 -7.184 1.00 74.56 97 ALA A O 1
ATOM 778 N N . GLU A 1 98 ? -19.847 3.432 -6.662 1.00 72.44 98 GLU A N 1
ATOM 779 C CA . GLU A 1 98 ? -21.082 3.491 -5.858 1.00 72.44 98 GLU A CA 1
ATOM 780 C C . GLU A 1 98 ? -22.368 3.378 -6.701 1.00 72.44 98 GLU A C 1
ATOM 782 O O . GLU A 1 98 ? -23.425 3.028 -6.178 1.00 72.44 98 GLU A O 1
ATOM 787 N N . ARG A 1 99 ? -22.299 3.698 -8.002 1.00 78.69 99 ARG A N 1
ATOM 788 C CA . ARG A 1 99 ? -23.462 3.819 -8.904 1.00 78.69 99 ARG A CA 1
ATOM 789 C C . ARG A 1 99 ? -23.570 2.687 -9.923 1.00 78.69 99 ARG A C 1
ATOM 791 O O . ARG A 1 99 ? -24.644 2.469 -10.480 1.00 78.69 99 ARG A O 1
ATOM 798 N N . MET A 1 100 ? -22.477 1.975 -10.179 1.00 84.38 100 MET A N 1
ATOM 799 C CA . MET A 1 100 ? -22.431 0.810 -11.061 1.00 84.38 100 MET A CA 1
ATOM 800 C C . MET A 1 100 ? -22.405 -0.489 -10.254 1.00 84.38 100 MET A C 1
ATOM 802 O O . MET A 1 100 ? -21.888 -0.542 -9.143 1.00 84.38 100 MET A O 1
ATOM 806 N N . ASN A 1 101 ? -22.903 -1.588 -10.830 1.00 88.56 101 ASN A N 1
ATOM 807 C CA . ASN A 1 101 ? -22.695 -2.895 -10.211 1.00 88.56 101 ASN A CA 1
ATOM 808 C C . ASN A 1 101 ? -21.192 -3.230 -10.219 1.00 88.56 101 ASN A C 1
ATOM 810 O O . ASN A 1 101 ? -20.581 -3.348 -11.286 1.00 88.56 101 ASN A O 1
ATOM 814 N N . LEU A 1 102 ? -20.630 -3.419 -9.022 1.00 86.62 102 LEU A N 1
ATOM 815 C CA . LEU A 1 102 ? -19.207 -3.655 -8.766 1.00 86.62 102 LEU A CA 1
ATOM 816 C C . LEU A 1 102 ? -18.598 -4.764 -9.645 1.00 86.62 102 LEU A C 1
ATOM 818 O O . LEU A 1 102 ? -17.447 -4.655 -10.057 1.00 86.62 102 LEU A O 1
ATOM 822 N N . ARG A 1 103 ? -19.379 -5.801 -9.989 1.00 92.38 103 ARG A N 1
ATOM 823 C CA . ARG A 1 103 ? -18.964 -6.896 -10.883 1.00 92.38 103 ARG A CA 1
ATOM 824 C C . ARG A 1 103 ? -18.638 -6.398 -12.287 1.00 92.38 103 ARG A C 1
ATOM 826 O O . ARG A 1 103 ? -17.576 -6.724 -12.811 1.00 92.38 103 ARG A O 1
ATOM 833 N N . TYR A 1 104 ? -19.515 -5.597 -12.889 1.00 93.38 104 TYR A N 1
ATOM 834 C CA . TYR A 1 104 ? -19.287 -5.045 -14.227 1.00 93.38 104 TYR A CA 1
ATOM 835 C C . TYR A 1 104 ? -18.226 -3.946 -14.205 1.00 93.38 104 TYR A C 1
ATOM 837 O O . TYR A 1 104 ? -17.355 -3.933 -15.069 1.00 93.38 104 TYR A O 1
ATOM 845 N N . PHE A 1 105 ? -18.249 -3.077 -13.191 1.00 92.25 105 PHE A N 1
ATOM 846 C CA . PHE A 1 105 ? -17.271 -2.000 -13.041 1.00 92.25 105 PHE A CA 1
ATOM 847 C C . PHE A 1 105 ? -15.832 -2.538 -12.944 1.00 92.25 105 PHE A C 1
ATOM 849 O O . PHE A 1 105 ? -14.972 -2.159 -13.739 1.00 92.25 105 PHE A O 1
ATOM 856 N N . MET A 1 106 ? -15.597 -3.508 -12.055 1.00 93.00 106 MET A N 1
ATOM 857 C CA . MET A 1 106 ? -14.292 -4.152 -11.892 1.00 93.00 106 MET A CA 1
ATOM 858 C C . MET A 1 106 ? -13.879 -4.971 -13.127 1.00 93.00 106 MET A C 1
ATOM 860 O O . MET A 1 106 ? -12.706 -4.956 -13.492 1.00 93.00 106 MET A O 1
ATOM 864 N N . THR A 1 107 ? -14.828 -5.635 -13.805 1.00 96.06 107 THR A N 1
ATOM 865 C CA . THR A 1 107 ? -14.570 -6.341 -15.078 1.00 96.06 107 THR A CA 1
ATOM 866 C C . THR A 1 107 ? -14.036 -5.385 -16.144 1.00 96.06 107 THR A C 1
ATOM 868 O O . THR A 1 107 ? -12.999 -5.654 -16.746 1.00 96.06 107 THR A O 1
ATOM 871 N N . ILE A 1 108 ? -14.742 -4.273 -16.383 1.00 95.44 108 ILE A N 1
ATOM 872 C CA . ILE A 1 108 ? -14.386 -3.288 -17.415 1.00 95.44 108 ILE A CA 1
ATOM 873 C C . ILE A 1 108 ? -13.010 -2.688 -17.109 1.00 95.44 108 ILE A C 1
ATOM 875 O O . ILE A 1 108 ? -12.177 -2.608 -18.007 1.00 95.44 108 ILE A O 1
ATOM 879 N N . GLY A 1 109 ? -12.750 -2.361 -15.839 1.00 95.19 109 GLY A N 1
ATOM 880 C CA . GLY A 1 109 ? -11.440 -1.929 -15.357 1.00 95.19 109 GLY A CA 1
ATOM 881 C C . GLY A 1 109 ? -10.315 -2.903 -15.706 1.00 95.19 109 GLY A C 1
ATOM 882 O O . GLY A 1 109 ? -9.368 -2.526 -16.387 1.00 95.19 109 GLY A O 1
ATOM 883 N N . MET A 1 110 ? -10.444 -4.175 -15.311 1.00 97.00 110 MET A N 1
ATOM 884 C CA . MET A 1 110 ? -9.401 -5.189 -15.528 1.00 97.00 110 MET A CA 1
ATOM 885 C C . MET A 1 110 ? -9.168 -5.505 -17.011 1.00 97.00 110 MET A C 1
ATOM 887 O O . MET A 1 110 ? -8.020 -5.652 -17.429 1.00 97.00 110 MET A O 1
ATOM 891 N N . LEU A 1 111 ? -10.234 -5.578 -17.818 1.00 97.88 111 LEU A N 1
ATOM 892 C CA . LEU A 1 111 ? -10.127 -5.804 -19.263 1.00 97.88 111 LEU A CA 1
ATOM 893 C C . LEU A 1 111 ? -9.457 -4.622 -19.977 1.00 97.88 111 LEU A C 1
ATOM 895 O O . LEU A 1 111 ? -8.567 -4.833 -20.800 1.00 97.88 111 LEU A O 1
ATOM 899 N N . ALA A 1 112 ? -9.850 -3.388 -19.649 1.00 97.19 112 ALA A N 1
ATOM 900 C CA . ALA A 1 112 ? -9.266 -2.193 -20.245 1.00 97.19 112 ALA A CA 1
ATOM 901 C C . ALA A 1 112 ? -7.807 -1.999 -19.803 1.00 97.19 112 ALA A C 1
ATOM 903 O O . ALA A 1 112 ? -6.945 -1.788 -20.653 1.00 97.19 112 ALA A O 1
ATOM 904 N N . SER A 1 113 ? -7.498 -2.166 -18.512 1.00 96.81 113 SER A N 1
ATOM 905 C CA . SER A 1 113 ? -6.118 -2.202 -18.013 1.00 96.81 113 SER A CA 1
ATOM 906 C C . SER A 1 113 ? -5.272 -3.239 -18.751 1.00 96.81 113 SER A C 1
ATOM 908 O O . SER A 1 113 ? -4.195 -2.903 -19.230 1.00 96.81 113 SER A O 1
ATOM 910 N N . GLY A 1 114 ? -5.766 -4.472 -18.915 1.00 97.38 114 GLY A N 1
ATOM 911 C CA . GLY A 1 114 ? -5.052 -5.519 -19.651 1.00 97.38 114 GLY A CA 1
ATOM 912 C C . GLY A 1 114 ? -4.776 -5.161 -21.108 1.00 97.38 114 GLY A C 1
ATOM 913 O O . GLY A 1 114 ? -3.658 -5.356 -21.586 1.00 97.38 114 GLY A O 1
ATOM 914 N N . PHE A 1 115 ? -5.760 -4.566 -21.787 1.00 97.81 115 PHE A N 1
ATOM 915 C CA . PHE A 1 115 ? -5.596 -4.055 -23.146 1.00 97.81 115 PHE A CA 1
ATOM 916 C C . PHE A 1 115 ? -4.553 -2.932 -23.227 1.00 97.81 115 PHE A C 1
ATOM 918 O O . PHE A 1 115 ? -3.674 -2.998 -24.081 1.00 97.81 115 PHE A O 1
ATOM 925 N N . PHE A 1 116 ? -4.593 -1.929 -22.342 1.00 97.44 116 PHE A N 1
ATOM 926 C CA . PHE A 1 116 ? -3.634 -0.817 -22.388 1.00 97.44 116 PHE A CA 1
ATOM 927 C C . PHE A 1 116 ? -2.225 -1.219 -21.926 1.00 97.44 116 PHE A C 1
ATOM 929 O O . PHE A 1 116 ? -1.252 -0.752 -22.514 1.00 97.44 116 PHE A O 1
ATOM 936 N N . THR A 1 117 ? -2.074 -2.158 -20.984 1.00 96.62 117 THR A N 1
ATOM 937 C CA . THR A 1 117 ? -0.767 -2.782 -20.714 1.00 96.62 117 THR A CA 1
ATOM 938 C C . THR A 1 117 ? -0.249 -3.498 -21.964 1.00 96.62 117 THR A C 1
ATOM 940 O O . THR A 1 117 ? 0.869 -3.226 -22.394 1.00 96.62 117 THR A O 1
ATOM 943 N N . ALA A 1 118 ? -1.056 -4.354 -22.603 1.00 97.19 118 ALA A N 1
ATOM 944 C CA . ALA A 1 118 ? -0.648 -5.046 -23.828 1.00 97.19 118 ALA A CA 1
ATOM 945 C C . ALA A 1 118 ? -0.323 -4.072 -24.978 1.00 97.19 118 ALA A C 1
ATOM 947 O O . ALA A 1 118 ? 0.641 -4.297 -25.704 1.00 97.19 118 ALA A O 1
ATOM 948 N N . ALA A 1 119 ? -1.048 -2.953 -25.093 1.00 97.06 119 ALA A N 1
ATOM 949 C CA . ALA A 1 119 ? -0.783 -1.901 -26.072 1.00 97.06 119 ALA A CA 1
ATOM 950 C C . ALA A 1 119 ? 0.607 -1.265 -25.907 1.00 97.06 119 ALA A C 1
ATOM 952 O O . ALA A 1 119 ? 1.263 -0.987 -26.906 1.00 97.06 119 ALA A O 1
ATOM 953 N N . PHE A 1 120 ? 1.119 -1.113 -24.680 1.00 96.06 120 PHE A N 1
ATOM 954 C CA . PHE A 1 120 ? 2.500 -0.656 -24.479 1.00 96.06 120 PHE A CA 1
ATOM 955 C C . PHE A 1 120 ? 3.499 -1.635 -25.128 1.00 96.06 120 PHE A C 1
ATOM 957 O O . PHE A 1 120 ? 4.426 -1.217 -25.822 1.00 96.06 120 PHE A O 1
ATOM 964 N N . GLY A 1 121 ? 3.252 -2.943 -24.983 1.00 94.75 121 GLY A N 1
ATOM 965 C CA . GLY A 1 121 ? 4.012 -4.004 -25.653 1.00 94.75 121 GLY A CA 1
ATOM 966 C C . GLY A 1 121 ? 3.811 -4.060 -27.172 1.00 94.75 121 GLY A C 1
ATOM 967 O O . GLY A 1 121 ? 4.751 -4.369 -27.899 1.00 94.75 121 GLY A O 1
ATOM 968 N N . PHE A 1 122 ? 2.632 -3.692 -27.685 1.00 95.56 122 PHE A N 1
ATOM 969 C CA . PHE A 1 122 ? 2.384 -3.560 -29.128 1.00 95.56 122 PHE A CA 1
ATOM 970 C C . PHE A 1 122 ? 3.242 -2.469 -29.788 1.00 95.56 122 PHE A C 1
ATOM 972 O O . PHE A 1 122 ? 3.473 -2.536 -30.995 1.00 95.56 122 PHE A O 1
ATOM 979 N N . GLY A 1 123 ? 3.800 -1.531 -29.012 1.00 93.31 123 GLY A N 1
ATOM 980 C CA . GLY A 1 123 ? 4.830 -0.608 -29.491 1.00 93.31 123 GLY A CA 1
ATOM 981 C C . GLY A 1 123 ? 6.058 -1.316 -30.082 1.00 93.31 123 GLY A C 1
ATOM 982 O O . GLY A 1 123 ? 6.620 -0.812 -31.049 1.00 93.31 123 GLY A O 1
ATOM 983 N N . TYR A 1 124 ? 6.424 -2.499 -29.571 1.00 93.31 124 TYR A N 1
ATOM 984 C CA . TYR A 1 124 ? 7.472 -3.352 -30.147 1.00 93.31 124 TYR A CA 1
ATOM 985 C C . TYR A 1 124 ? 7.023 -3.963 -31.483 1.00 93.31 124 TYR A C 1
ATOM 987 O O . TYR A 1 124 ? 7.614 -3.696 -32.526 1.00 93.31 124 TYR A O 1
ATOM 995 N N . PHE A 1 125 ? 5.926 -4.728 -31.471 1.00 94.00 125 PHE A N 1
ATOM 996 C CA . PHE A 1 125 ? 5.463 -5.508 -32.628 1.00 94.00 125 PHE A CA 1
ATOM 997 C C . PHE A 1 125 ? 5.002 -4.654 -33.823 1.00 94.00 125 PHE A C 1
ATOM 999 O O . PHE A 1 125 ? 5.060 -5.114 -34.961 1.00 94.00 125 PHE A O 1
ATOM 1006 N N . PHE A 1 126 ? 4.560 -3.415 -33.584 1.00 94.31 126 PHE A N 1
ATOM 1007 C CA . PHE A 1 126 ? 4.218 -2.442 -34.630 1.00 94.31 126 PHE A CA 1
ATOM 1008 C C . PHE A 1 126 ? 5.323 -1.396 -34.882 1.00 94.31 126 PHE A C 1
ATOM 1010 O O . PHE A 1 126 ? 5.099 -0.454 -35.640 1.00 94.31 126 PHE A O 1
ATOM 1017 N N . ASN A 1 127 ? 6.500 -1.556 -34.263 1.00 91.62 127 ASN A N 1
ATOM 1018 C CA . ASN A 1 127 ? 7.687 -0.709 -34.422 1.00 91.62 127 ASN A CA 1
ATOM 1019 C C . ASN A 1 127 ? 7.414 0.806 -34.244 1.00 91.62 127 ASN A C 1
ATOM 1021 O O . ASN A 1 127 ? 7.726 1.634 -35.102 1.00 91.62 127 ASN A O 1
ATOM 1025 N N . ILE A 1 128 ? 6.763 1.172 -33.133 1.00 92.62 128 ILE A N 1
ATOM 1026 C CA . ILE A 1 128 ? 6.265 2.531 -32.869 1.00 92.62 128 ILE A CA 1
ATOM 1027 C C . ILE A 1 128 ? 7.300 3.350 -32.085 1.00 92.62 128 ILE A C 1
ATOM 1029 O O . ILE A 1 128 ? 7.395 3.255 -30.865 1.00 92.62 128 ILE A O 1
ATOM 1033 N N . HIS A 1 129 ? 8.004 4.254 -32.767 1.00 90.44 129 HIS A N 1
ATOM 1034 C CA . HIS A 1 129 ? 9.022 5.131 -32.159 1.00 90.44 129 HIS A CA 1
ATOM 1035 C C . HIS A 1 129 ? 8.482 6.488 -31.650 1.00 90.44 129 HIS A C 1
ATOM 1037 O O . HIS A 1 129 ? 9.215 7.471 -31.555 1.00 90.44 129 HIS A O 1
ATOM 1043 N N . SER A 1 130 ? 7.183 6.583 -31.338 1.00 93.62 130 SER A N 1
ATOM 1044 C CA . SER A 1 130 ? 6.540 7.832 -30.893 1.00 93.62 130 SER A CA 1
ATOM 1045 C C . SER A 1 130 ? 6.416 7.903 -29.372 1.00 93.62 130 SER A C 1
ATOM 1047 O O . SER A 1 130 ? 5.664 7.137 -28.774 1.00 93.62 130 SER A O 1
ATOM 1049 N N . PHE A 1 131 ? 7.069 8.878 -28.730 1.00 93.69 131 PHE A N 1
ATOM 1050 C CA . PHE A 1 131 ? 6.937 9.085 -27.278 1.00 93.69 131 PHE A CA 1
ATOM 1051 C C . PHE A 1 131 ? 5.487 9.377 -26.856 1.00 93.69 131 PHE A C 1
ATOM 1053 O O . PHE A 1 131 ? 5.010 8.874 -25.840 1.00 93.69 131 PHE A O 1
ATOM 1060 N N . VAL A 1 132 ? 4.753 10.124 -27.688 1.00 95.00 132 VAL A N 1
ATOM 1061 C CA . VAL A 1 132 ? 3.347 10.486 -27.449 1.00 95.00 132 VAL A CA 1
ATOM 1062 C C . VAL A 1 132 ? 2.449 9.244 -27.382 1.00 95.00 132 VAL A C 1
ATOM 1064 O O . VAL A 1 132 ? 1.513 9.220 -26.588 1.00 95.00 132 VAL A O 1
ATOM 1067 N N . TYR A 1 133 ? 2.756 8.189 -28.149 1.00 96.12 133 TYR A N 1
ATOM 1068 C CA . TYR A 1 133 ? 2.034 6.914 -28.076 1.00 96.12 133 TYR A CA 1
ATOM 1069 C C . TYR A 1 133 ? 2.158 6.283 -26.684 1.00 96.12 133 TYR A C 1
ATOM 1071 O O . TYR A 1 133 ? 1.144 6.014 -26.041 1.00 96.12 133 TYR A O 1
ATOM 1079 N N . TYR A 1 134 ? 3.388 6.125 -26.187 1.00 95.56 134 TYR A N 1
ATOM 1080 C CA . TYR A 1 134 ? 3.645 5.548 -24.866 1.00 95.56 134 TYR A CA 1
ATOM 1081 C C . TYR A 1 134 ? 3.011 6.379 -23.738 1.00 95.56 134 TYR A C 1
ATOM 1083 O O . TYR A 1 134 ? 2.421 5.805 -22.824 1.00 95.56 134 TYR A O 1
ATOM 1091 N N . VAL A 1 135 ? 3.044 7.716 -23.826 1.00 96.56 135 VAL A N 1
ATOM 1092 C CA . VAL A 1 135 ? 2.380 8.607 -22.854 1.00 96.56 135 VAL A CA 1
ATOM 1093 C C . VAL A 1 135 ? 0.855 8.440 -22.871 1.00 96.56 135 VAL A C 1
ATOM 1095 O O . VAL A 1 135 ? 0.253 8.296 -21.809 1.00 96.56 135 VAL A O 1
ATOM 1098 N N . ILE A 1 136 ? 0.216 8.414 -24.048 1.00 97.00 136 ILE A N 1
ATOM 1099 C CA . ILE A 1 136 ? -1.244 8.232 -24.164 1.00 97.00 136 ILE A CA 1
ATOM 1100 C C . ILE A 1 136 ? -1.667 6.865 -23.610 1.00 97.00 136 ILE A C 1
ATOM 1102 O O . ILE A 1 136 ? -2.624 6.786 -22.838 1.00 97.00 136 ILE A O 1
ATOM 1106 N N . VAL A 1 137 ? -0.938 5.800 -23.955 1.00 96.81 137 VAL A N 1
ATOM 1107 C CA . VAL A 1 137 ? -1.195 4.446 -23.446 1.00 96.81 137 VAL A CA 1
ATOM 1108 C C . VAL A 1 137 ? -1.056 4.393 -21.919 1.00 96.81 137 VAL A C 1
ATOM 1110 O O . VAL A 1 137 ? -1.934 3.841 -21.256 1.00 96.81 137 VAL A O 1
ATOM 1113 N N . GLN A 1 138 ? -0.026 5.027 -21.347 1.00 95.50 138 GLN A N 1
ATOM 1114 C CA . GLN A 1 138 ? 0.172 5.097 -19.894 1.00 95.50 138 GLN A CA 1
ATOM 1115 C C . GLN A 1 138 ? -0.921 5.901 -19.174 1.00 95.50 138 GLN A C 1
ATOM 1117 O O . GLN A 1 138 ? -1.403 5.464 -18.131 1.00 95.50 138 GLN A O 1
ATOM 1122 N N . VAL A 1 139 ? -1.360 7.038 -19.722 1.00 97.00 139 VAL A N 1
ATOM 1123 C CA . VAL A 1 139 ? -2.434 7.857 -19.126 1.00 97.00 139 VAL A CA 1
ATOM 1124 C C . VAL A 1 139 ? -3.759 7.093 -19.112 1.00 97.00 139 VAL A C 1
ATOM 1126 O O . VAL A 1 139 ? -4.422 7.017 -18.077 1.00 97.00 139 VAL A O 1
ATOM 1129 N N . ILE A 1 140 ? -4.146 6.481 -20.236 1.00 96.62 140 ILE A N 1
ATOM 1130 C CA . ILE A 1 140 ? -5.409 5.735 -20.316 1.00 96.62 140 ILE A CA 1
ATOM 1131 C C . ILE A 1 140 ? -5.332 4.449 -19.473 1.00 96.62 140 ILE A C 1
ATOM 1133 O O . ILE A 1 140 ? -6.278 4.134 -18.748 1.00 96.62 140 ILE A O 1
ATOM 1137 N N . GLY A 1 141 ? -4.191 3.752 -19.485 1.00 95.75 141 GLY A N 1
ATOM 1138 C CA . GLY A 1 141 ? -3.931 2.605 -18.614 1.00 95.75 141 GLY A CA 1
ATOM 1139 C C . GLY A 1 141 ? -4.052 2.955 -17.128 1.00 95.75 141 GLY A C 1
ATOM 1140 O O . GLY A 1 141 ? -4.770 2.272 -16.402 1.00 95.75 141 GLY A O 1
ATOM 1141 N N . GLY A 1 142 ? -3.437 4.058 -16.685 1.00 94.75 142 GLY A N 1
ATOM 1142 C CA . GLY A 1 142 ? -3.520 4.548 -15.305 1.00 94.75 142 GLY A CA 1
ATOM 1143 C C . GLY A 1 142 ? -4.953 4.873 -14.869 1.00 94.75 142 GLY A C 1
ATOM 1144 O O . GLY A 1 142 ? -5.374 4.460 -13.784 1.00 94.75 142 GLY A O 1
ATOM 1145 N N . LEU A 1 143 ? -5.736 5.529 -15.738 1.00 93.69 143 LEU A N 1
ATOM 1146 C CA . LEU A 1 143 ? -7.159 5.802 -15.498 1.00 93.69 143 LEU A CA 1
ATOM 1147 C C . LEU A 1 143 ? -7.960 4.513 -15.266 1.00 93.69 143 LEU A C 1
ATOM 1149 O O . LEU A 1 143 ? -8.685 4.429 -14.274 1.00 93.69 143 LEU A O 1
ATOM 1153 N N . PHE A 1 144 ? -7.813 3.486 -16.109 1.00 94.50 144 PHE A N 1
ATOM 1154 C CA . PHE A 1 144 ? -8.516 2.212 -15.898 1.00 94.50 144 PHE A CA 1
ATOM 1155 C C . PHE A 1 144 ? -7.996 1.441 -14.676 1.00 94.50 144 PHE A C 1
ATOM 1157 O O . PHE A 1 144 ? -8.804 0.901 -13.913 1.00 94.50 144 PHE A O 1
ATOM 1164 N N . GLN A 1 145 ? -6.690 1.490 -14.396 1.00 92.94 145 GLN A N 1
ATOM 1165 C CA . GLN A 1 145 ? -6.090 0.847 -13.222 1.00 92.94 145 GLN A CA 1
ATOM 1166 C C . GLN A 1 145 ? -6.663 1.377 -11.897 1.00 92.94 145 GLN A C 1
ATOM 1168 O O . GLN A 1 145 ? -6.739 0.640 -10.910 1.00 92.94 145 GLN A O 1
ATOM 1173 N N . SER A 1 146 ? -7.091 2.644 -11.870 1.00 89.25 146 SER A N 1
ATOM 1174 C CA . SER A 1 146 ? -7.681 3.295 -10.692 1.00 89.25 146 SER A CA 1
ATOM 1175 C C . SER A 1 146 ? -8.995 2.663 -10.214 1.00 89.25 146 SER A C 1
ATOM 1177 O O . SER A 1 146 ? -9.377 2.825 -9.056 1.00 89.25 146 SER A O 1
ATOM 1179 N N . THR A 1 147 ? -9.695 1.924 -11.080 1.00 90.12 147 THR A N 1
ATOM 1180 C CA . THR A 1 147 ? -10.967 1.258 -10.749 1.00 90.12 147 THR A CA 1
ATOM 1181 C C . THR A 1 147 ? -10.790 0.068 -9.801 1.00 90.12 147 THR A C 1
ATOM 1183 O O . THR A 1 147 ? -11.727 -0.301 -9.086 1.00 90.12 147 THR A O 1
ATOM 1186 N N . GLY A 1 148 ? -9.592 -0.528 -9.760 1.00 88.50 148 GLY A N 1
ATOM 1187 C CA . GLY A 1 148 ? -9.321 -1.752 -9.011 1.00 88.50 148 GLY A CA 1
ATOM 1188 C C . GLY A 1 148 ? -9.494 -1.596 -7.502 1.00 88.50 148 GLY A C 1
ATOM 1189 O O . GLY A 1 148 ? -10.208 -2.384 -6.885 1.00 88.50 148 GLY A O 1
ATOM 1190 N N . TRP A 1 149 ? -8.874 -0.569 -6.917 1.00 83.38 149 TRP A N 1
ATOM 1191 C CA . TRP A 1 149 ? -8.799 -0.374 -5.465 1.00 83.38 149 TRP A CA 1
ATOM 1192 C C . TRP A 1 149 ? -10.168 -0.159 -4.792 1.00 83.38 149 TRP A C 1
ATOM 1194 O O . TRP A 1 149 ? -10.518 -0.976 -3.935 1.00 83.38 149 TRP A O 1
ATOM 1204 N N . PRO A 1 150 ? -11.008 0.823 -5.197 1.00 78.38 150 PRO A N 1
ATOM 1205 C CA . PRO A 1 150 ? -12.332 0.992 -4.596 1.00 78.38 150 PRO A CA 1
ATOM 1206 C C . PRO A 1 150 ? -13.227 -0.238 -4.804 1.00 78.38 150 PRO A C 1
ATOM 1208 O O . PRO A 1 150 ? -14.014 -0.574 -3.920 1.00 78.38 150 PRO A O 1
ATOM 1211 N N . SER A 1 151 ? -13.076 -0.965 -5.920 1.00 86.25 151 SER A N 1
ATOM 1212 C CA . SER A 1 151 ? -13.827 -2.203 -6.168 1.00 86.25 151 SER A CA 1
ATOM 1213 C C . SER A 1 151 ? -13.493 -3.297 -5.150 1.00 86.25 151 SER A C 1
ATOM 1215 O O . SER A 1 151 ? -14.396 -3.879 -4.542 1.00 86.25 151 SER A O 1
ATOM 1217 N N . VAL A 1 152 ? -12.204 -3.585 -4.932 1.00 86.25 152 VAL A N 1
ATOM 1218 C CA . VAL A 1 152 ? -11.803 -4.673 -4.026 1.00 86.25 152 VAL A CA 1
ATOM 1219 C C . VAL A 1 152 ? -12.007 -4.315 -2.554 1.00 86.25 152 VAL A C 1
ATOM 1221 O O . VAL A 1 152 ? -12.481 -5.162 -1.796 1.00 86.25 152 VAL A O 1
ATOM 1224 N N . VAL A 1 153 ? -11.753 -3.061 -2.159 1.00 77.88 153 VAL A N 1
ATOM 1225 C CA . VAL A 1 153 ? -11.967 -2.577 -0.783 1.00 77.88 153 VAL A CA 1
ATOM 1226 C C . VAL A 1 153 ? -13.454 -2.609 -0.416 1.00 77.88 153 VAL A C 1
ATOM 1228 O O . VAL A 1 153 ? -13.806 -3.124 0.647 1.00 77.88 153 VAL A O 1
ATOM 1231 N N . THR A 1 154 ? -14.345 -2.157 -1.306 1.00 78.00 154 THR A N 1
ATOM 1232 C CA . THR A 1 154 ? -15.802 -2.227 -1.091 1.00 78.00 154 THR A CA 1
ATOM 1233 C C . THR A 1 154 ? -16.287 -3.675 -0.985 1.00 78.00 154 THR A C 1
ATOM 1235 O O . THR A 1 154 ? -17.019 -4.013 -0.054 1.00 78.00 154 THR A O 1
ATOM 1238 N N . CYS A 1 155 ? -15.824 -4.568 -1.867 1.00 84.38 155 CYS A N 1
ATOM 1239 C CA . CYS A 1 155 ? -16.181 -5.989 -1.809 1.00 84.38 155 CYS A CA 1
ATOM 1240 C C . CYS A 1 155 ? -15.723 -6.649 -0.489 1.00 84.38 155 CYS A C 1
ATOM 1242 O O . CYS A 1 155 ? -16.502 -7.335 0.178 1.00 84.38 155 CYS A O 1
ATOM 1244 N N . MET A 1 156 ? -14.490 -6.379 -0.050 1.00 82.69 156 MET A N 1
ATOM 1245 C CA . MET A 1 156 ? -13.980 -6.848 1.243 1.00 82.69 156 MET A CA 1
ATOM 1246 C C . MET A 1 156 ? -14.780 -6.281 2.427 1.00 82.69 156 MET A C 1
ATOM 1248 O O . MET A 1 156 ? -15.117 -7.021 3.356 1.00 82.69 156 MET A O 1
ATOM 1252 N N . GLY A 1 157 ? -15.159 -5.000 2.371 1.00 76.62 157 GLY A N 1
ATOM 1253 C CA . GLY A 1 157 ? -16.037 -4.355 3.349 1.00 76.62 157 GLY A CA 1
ATOM 1254 C C . GLY A 1 157 ? -17.398 -5.046 3.479 1.00 76.62 157 GLY A C 1
ATOM 1255 O O . GLY A 1 157 ? -17.819 -5.353 4.599 1.00 76.62 157 GLY A O 1
ATOM 1256 N N . ASN A 1 158 ? -18.038 -5.366 2.350 1.00 82.25 158 ASN A N 1
ATOM 1257 C CA . ASN A 1 158 ? -19.335 -6.047 2.287 1.00 82.25 158 ASN A CA 1
ATOM 1258 C C . ASN A 1 158 ? -19.307 -7.450 2.911 1.00 82.25 158 ASN A C 1
ATOM 1260 O O . ASN A 1 158 ? -20.259 -7.854 3.581 1.00 82.25 158 ASN A O 1
ATOM 1264 N N . TRP A 1 159 ? -18.227 -8.207 2.701 1.00 83.88 159 TRP A N 1
ATOM 1265 C CA . TRP A 1 159 ? -18.133 -9.596 3.158 1.00 83.88 159 TRP A CA 1
ATOM 1266 C C . TRP A 1 159 ? -17.640 -9.749 4.601 1.00 83.88 159 TRP A C 1
ATOM 1268 O O . TRP A 1 159 ? -18.123 -10.637 5.317 1.00 83.88 159 TRP A O 1
ATOM 1278 N N . TYR A 1 160 ? -16.713 -8.901 5.057 1.00 78.38 160 TYR A N 1
ATOM 1279 C CA . TYR A 1 160 ? -16.079 -9.027 6.377 1.00 78.38 160 TYR A CA 1
ATOM 1280 C C . TYR A 1 160 ? -16.621 -8.055 7.439 1.00 78.38 160 TYR A C 1
ATOM 1282 O O . TYR A 1 160 ? -16.600 -8.392 8.622 1.00 78.38 160 TYR A O 1
ATOM 1290 N N . GLY A 1 161 ? -17.201 -6.912 7.056 1.00 68.62 161 GLY A N 1
ATOM 1291 C CA . GLY A 1 161 ? -17.783 -5.955 8.005 1.00 68.62 161 GLY A CA 1
ATOM 1292 C C . GLY A 1 161 ? -16.725 -5.179 8.799 1.00 68.62 161 GLY A C 1
ATOM 1293 O O . GLY A 1 161 ? -15.590 -5.026 8.343 1.00 68.62 161 GLY A O 1
ATOM 1294 N N . LYS A 1 162 ? -17.095 -4.632 9.967 1.00 58.69 162 LYS A N 1
ATOM 1295 C CA . LYS A 1 162 ? -16.226 -3.741 10.771 1.00 58.69 162 LYS A CA 1
ATOM 1296 C C . LYS A 1 162 ? -15.328 -4.456 11.807 1.00 58.69 162 LYS A C 1
ATOM 1298 O O . LYS A 1 162 ? -14.461 -3.810 12.378 1.00 58.69 162 LYS A O 1
ATOM 1303 N N . GLY A 1 163 ? -15.501 -5.757 12.061 1.00 46.19 163 GLY A N 1
ATOM 1304 C CA . GLY A 1 163 ? -14.813 -6.466 13.158 1.00 46.19 163 GLY A CA 1
ATOM 1305 C C . GLY A 1 163 ? -13.460 -7.102 12.796 1.00 46.19 163 GLY A C 1
ATOM 1306 O O . GLY A 1 163 ? -13.328 -7.691 11.727 1.00 46.19 163 GLY A O 1
ATOM 1307 N N . LYS A 1 164 ? -12.486 -7.029 13.724 1.00 51.41 164 LYS A N 1
ATOM 1308 C CA . LYS A 1 164 ? -11.171 -7.724 13.719 1.00 51.41 164 LYS A CA 1
ATOM 1309 C C . LYS A 1 164 ? -10.454 -7.744 12.354 1.00 51.41 164 LYS A C 1
ATOM 1311 O O . LYS A 1 164 ? -10.190 -8.803 11.789 1.00 51.41 164 LYS A O 1
ATOM 1316 N N . ARG A 1 165 ? -10.140 -6.552 11.833 1.00 61.16 165 ARG A N 1
ATOM 1317 C CA . ARG A 1 165 ? -9.574 -6.365 10.486 1.00 61.16 165 ARG A CA 1
ATOM 1318 C C . ARG A 1 165 ? -8.058 -6.567 10.377 1.00 61.16 165 ARG A C 1
ATOM 1320 O O . ARG A 1 165 ? -7.655 -7.150 9.377 1.00 61.16 165 ARG A O 1
ATOM 1327 N N . GLY A 1 166 ? -7.262 -6.134 11.365 1.00 56.44 166 GLY A N 1
ATOM 1328 C CA . GLY A 1 166 ? -5.787 -6.026 11.315 1.00 56.44 166 GLY A CA 1
ATOM 1329 C C . GLY A 1 166 ? -5.081 -7.158 10.562 1.00 56.44 166 GLY A C 1
ATOM 1330 O O . GLY A 1 166 ? -4.716 -6.993 9.399 1.00 56.44 166 GLY A O 1
ATOM 1331 N N . LEU A 1 167 ? -4.973 -8.341 11.175 1.00 66.00 167 LEU A N 1
ATOM 1332 C CA . LEU A 1 167 ? -4.307 -9.507 10.575 1.00 66.00 167 LEU A CA 1
ATOM 1333 C C . LEU A 1 167 ? -4.868 -9.923 9.197 1.00 66.00 167 LEU A C 1
ATOM 1335 O O . LEU A 1 167 ? -4.099 -10.280 8.309 1.00 66.00 167 LEU A O 1
ATOM 1339 N N . ILE A 1 168 ? -6.192 -9.878 8.993 1.00 70.56 168 ILE A N 1
ATOM 1340 C CA . ILE A 1 168 ? -6.815 -10.303 7.724 1.00 70.56 168 ILE A CA 1
ATOM 1341 C C . ILE A 1 168 ? -6.470 -9.317 6.602 1.00 70.56 168 ILE A C 1
ATOM 1343 O O . ILE A 1 168 ? -6.103 -9.746 5.510 1.00 70.56 168 ILE A O 1
ATOM 1347 N N . MET A 1 169 ? -6.545 -8.012 6.874 1.00 70.12 169 MET A N 1
ATOM 1348 C CA . MET A 1 169 ? -6.193 -6.966 5.911 1.00 70.12 169 MET A CA 1
ATOM 1349 C C . MET A 1 169 ? -4.680 -6.885 5.680 1.00 70.12 169 MET A C 1
ATOM 1351 O O . MET A 1 169 ? -4.267 -6.653 4.550 1.00 70.12 169 MET A O 1
ATOM 1355 N N . GLY A 1 170 ? -3.854 -7.141 6.699 1.00 67.31 170 GLY A N 1
ATOM 1356 C CA . GLY A 1 170 ? -2.395 -7.215 6.568 1.00 67.31 170 GLY A CA 1
ATOM 1357 C C . GLY A 1 170 ? -1.945 -8.373 5.671 1.00 67.31 170 GLY A C 1
ATOM 1358 O O . GLY A 1 170 ? -1.176 -8.161 4.735 1.00 67.31 170 GLY A O 1
ATOM 1359 N N . ILE A 1 171 ? -2.489 -9.580 5.886 1.00 77.50 171 ILE A N 1
ATOM 1360 C CA . ILE A 1 171 ? -2.254 -10.731 4.997 1.00 77.50 171 ILE A CA 1
ATOM 1361 C C . ILE A 1 171 ? -2.767 -10.426 3.585 1.00 77.50 171 ILE A C 1
ATOM 1363 O O . ILE A 1 171 ? -2.056 -10.668 2.612 1.00 77.50 171 ILE A O 1
ATOM 1367 N N . TRP A 1 172 ? -3.973 -9.867 3.454 1.00 82.38 172 TRP A N 1
ATOM 1368 C CA . TRP A 1 172 ? -4.565 -9.545 2.155 1.00 82.38 172 TRP A CA 1
ATOM 1369 C C . TRP A 1 172 ? -3.740 -8.508 1.373 1.00 82.38 172 TRP A C 1
ATOM 1371 O O . TRP A 1 172 ? -3.434 -8.737 0.207 1.00 82.38 172 TRP A O 1
ATOM 1381 N N . ASN A 1 173 ? -3.271 -7.437 2.021 1.00 82.50 173 ASN A N 1
ATOM 1382 C CA . ASN A 1 173 ? -2.482 -6.371 1.393 1.00 82.50 173 ASN A CA 1
ATOM 1383 C C . ASN A 1 173 ? -1.122 -6.838 0.832 1.00 82.50 173 ASN A C 1
ATOM 1385 O O . ASN A 1 173 ? -0.545 -6.167 -0.030 1.00 82.50 173 ASN A O 1
ATOM 1389 N N . SER A 1 174 ? -0.626 -8.017 1.236 1.00 87.44 174 SER A N 1
ATOM 1390 C CA . SER A 1 174 ? 0.554 -8.639 0.610 1.00 87.44 174 SER A CA 1
ATOM 1391 C C . SER A 1 174 ? 0.368 -8.940 -0.889 1.00 87.44 174 SER A C 1
ATOM 1393 O O . SER A 1 174 ? 1.359 -9.144 -1.592 1.00 87.44 174 SER A O 1
ATOM 1395 N N . HIS A 1 175 ? -0.862 -8.840 -1.422 1.00 90.50 175 HIS A N 1
ATOM 1396 C CA . HIS A 1 175 ? -1.138 -8.807 -2.863 1.00 90.50 175 HIS A CA 1
ATOM 1397 C C . HIS A 1 175 ? -0.296 -7.769 -3.626 1.00 90.50 175 HIS A C 1
ATOM 1399 O O . HIS A 1 175 ? -0.011 -7.970 -4.803 1.00 90.50 175 HIS A O 1
ATOM 1405 N N . THR A 1 176 ? 0.121 -6.676 -2.970 1.00 89.75 176 THR A N 1
ATOM 1406 C CA . THR A 1 176 ? 0.938 -5.610 -3.571 1.00 89.75 176 THR A CA 1
ATOM 1407 C C . THR A 1 176 ? 2.314 -6.154 -3.950 1.00 89.75 176 THR A C 1
ATOM 1409 O O . THR A 1 176 ? 2.636 -6.247 -5.133 1.00 89.75 176 THR A O 1
ATOM 1412 N N . SER A 1 177 ? 3.075 -6.621 -2.959 1.00 92.44 177 SER A N 1
ATOM 1413 C CA . SER A 1 177 ? 4.367 -7.281 -3.140 1.00 92.44 177 SER A CA 1
ATOM 1414 C C . SER A 1 177 ? 4.277 -8.533 -4.015 1.00 92.44 177 SER A C 1
ATOM 1416 O O . SER A 1 177 ? 5.114 -8.713 -4.890 1.00 92.44 177 SER A O 1
ATOM 1418 N N . VAL A 1 178 ? 3.264 -9.392 -3.840 1.00 95.19 178 VAL A N 1
ATOM 1419 C CA . VAL A 1 178 ? 3.113 -10.606 -4.671 1.00 95.19 178 VAL A CA 1
ATOM 1420 C C . VAL A 1 178 ? 2.904 -10.249 -6.146 1.00 95.19 178 VAL A C 1
ATOM 1422 O O . VAL A 1 178 ? 3.531 -10.851 -7.018 1.00 95.19 178 VAL A O 1
ATOM 1425 N N . GLY A 1 179 ? 2.086 -9.233 -6.437 1.00 95.50 179 GLY A N 1
ATOM 1426 C CA . GLY A 1 179 ? 1.939 -8.698 -7.789 1.00 95.50 179 GLY A CA 1
ATOM 1427 C C . GLY A 1 179 ? 3.237 -8.094 -8.327 1.00 95.50 179 GLY A C 1
ATOM 1428 O O . GLY A 1 179 ? 3.623 -8.391 -9.454 1.00 95.50 179 GLY A O 1
ATOM 1429 N N . ASN A 1 180 ? 3.952 -7.312 -7.512 1.00 95.25 180 ASN A N 1
ATOM 1430 C CA . ASN A 1 180 ? 5.240 -6.720 -7.880 1.00 95.25 180 ASN A CA 1
ATOM 1431 C C . ASN A 1 180 ? 6.320 -7.783 -8.189 1.00 95.25 180 ASN A C 1
ATOM 1433 O O . ASN A 1 180 ? 7.087 -7.605 -9.132 1.00 95.25 180 ASN A O 1
ATOM 1437 N N . ILE A 1 181 ? 6.373 -8.890 -7.437 1.00 96.44 181 ILE A N 1
ATOM 1438 C CA . ILE A 1 181 ? 7.319 -10.002 -7.652 1.00 96.44 181 ILE A CA 1
ATOM 1439 C C . ILE A 1 181 ? 7.053 -10.667 -9.007 1.00 96.44 181 ILE A C 1
ATOM 1441 O O . ILE A 1 181 ? 7.960 -10.787 -9.830 1.00 96.44 181 ILE A O 1
ATOM 1445 N N . LEU A 1 182 ? 5.795 -11.029 -9.285 1.00 96.50 182 LEU A N 1
ATOM 1446 C CA . LEU A 1 182 ? 5.399 -11.582 -10.587 1.00 96.50 182 LEU A CA 1
ATOM 1447 C C . LEU A 1 182 ? 5.654 -10.577 -11.728 1.00 96.50 182 LEU A C 1
ATOM 1449 O O . LEU A 1 182 ? 6.083 -10.970 -12.811 1.00 96.50 182 LEU A O 1
ATOM 1453 N N . GLY A 1 183 ? 5.452 -9.282 -11.459 1.00 94.19 183 GLY A N 1
ATOM 1454 C CA . GLY A 1 183 ? 5.751 -8.153 -12.346 1.00 94.19 183 GLY A CA 1
ATOM 1455 C C . GLY A 1 183 ? 7.231 -7.774 -12.468 1.00 94.19 183 GLY A C 1
ATOM 1456 O O . GLY A 1 183 ? 7.536 -6.829 -13.188 1.00 94.19 183 GLY A O 1
ATOM 1457 N N . ALA A 1 184 ? 8.144 -8.495 -11.812 1.00 94.69 184 ALA A N 1
ATOM 1458 C CA . ALA A 1 184 ? 9.569 -8.506 -12.146 1.00 94.69 184 ALA A CA 1
ATOM 1459 C C . ALA A 1 184 ? 9.930 -9.759 -12.956 1.00 94.69 184 ALA A C 1
ATOM 1461 O O . ALA A 1 184 ? 10.473 -9.636 -14.051 1.00 94.69 184 ALA A O 1
ATOM 1462 N N . ILE A 1 185 ? 9.569 -10.944 -12.451 1.00 95.56 185 ILE A N 1
ATOM 1463 C CA . ILE A 1 185 ? 9.988 -12.240 -13.012 1.00 95.56 185 ILE A CA 1
ATOM 1464 C C . ILE A 1 185 ? 9.440 -12.447 -14.434 1.00 95.56 185 ILE A C 1
ATOM 1466 O O . ILE A 1 185 ? 10.200 -12.738 -15.355 1.00 95.56 185 ILE A O 1
ATOM 1470 N N . ILE A 1 186 ? 8.128 -12.262 -14.645 1.00 95.19 186 ILE A N 1
ATOM 1471 C CA . ILE A 1 186 ? 7.509 -12.485 -15.965 1.00 95.19 186 ILE A CA 1
ATOM 1472 C C . ILE A 1 186 ? 8.052 -11.484 -17.004 1.00 95.19 186 ILE A C 1
ATOM 1474 O O . ILE A 1 186 ? 8.427 -11.917 -18.093 1.00 95.19 186 ILE A O 1
ATOM 1478 N N . PRO A 1 187 ? 8.165 -10.173 -16.707 1.00 93.94 187 PRO A N 1
ATOM 1479 C CA . PRO A 1 187 ? 8.830 -9.224 -17.597 1.00 93.94 187 PRO A CA 1
ATOM 1480 C C . PRO A 1 187 ? 10.305 -9.522 -17.869 1.00 93.94 187 PRO A C 1
ATOM 1482 O O . PRO A 1 187 ? 10.726 -9.338 -19.011 1.00 93.94 187 PRO A O 1
ATOM 1485 N N . GLY A 1 188 ? 11.063 -9.975 -16.863 1.00 92.38 188 GLY A N 1
ATOM 1486 C CA . GLY A 1 188 ? 12.509 -10.223 -16.933 1.00 92.38 188 GLY A CA 1
ATOM 1487 C C . GLY A 1 188 ? 12.897 -11.221 -18.016 1.00 92.38 188 GLY A C 1
ATOM 1488 O O . GLY A 1 188 ? 13.708 -10.889 -18.877 1.00 92.38 188 GLY A O 1
ATOM 1489 N N . PHE A 1 189 ? 12.237 -12.380 -18.035 1.00 93.00 189 PHE A N 1
ATOM 1490 C CA . PHE A 1 189 ? 12.471 -13.449 -19.013 1.00 93.00 189 PHE A CA 1
ATOM 1491 C C . PHE A 1 189 ? 12.359 -12.979 -20.479 1.00 93.00 189 PHE A C 1
ATOM 1493 O O . PHE A 1 189 ? 13.152 -13.364 -21.340 1.00 93.00 189 PHE A O 1
ATOM 1500 N N . PHE A 1 190 ? 11.389 -12.108 -20.778 1.00 93.56 190 PHE A N 1
ATOM 1501 C CA . PHE A 1 190 ? 11.172 -11.587 -22.135 1.00 93.56 190 PHE A CA 1
ATOM 1502 C C . PHE A 1 190 ? 11.985 -10.325 -22.459 1.00 93.56 190 PHE A C 1
ATOM 1504 O O . PHE A 1 190 ? 12.173 -10.018 -23.638 1.00 93.56 190 PHE A O 1
ATOM 1511 N N . ALA A 1 191 ? 12.475 -9.598 -21.446 1.00 89.00 191 ALA A N 1
ATOM 1512 C CA . ALA A 1 191 ? 13.013 -8.244 -21.603 1.00 89.00 191 ALA A CA 1
ATOM 1513 C C . ALA A 1 191 ? 14.215 -8.164 -22.555 1.00 89.00 191 ALA A C 1
ATOM 1515 O O . ALA A 1 191 ? 14.416 -7.137 -23.199 1.00 89.00 191 ALA A O 1
ATOM 1516 N N . GLU A 1 192 ? 15.026 -9.216 -22.631 1.00 82.69 192 GLU A N 1
ATOM 1517 C CA . GLU A 1 192 ? 16.275 -9.240 -23.403 1.00 82.69 192 GLU A CA 1
ATOM 1518 C C . GLU A 1 192 ? 16.066 -9.546 -24.899 1.00 82.69 192 GLU A C 1
ATOM 1520 O O . GLU A 1 192 ? 16.871 -9.113 -25.720 1.00 82.69 192 GLU A O 1
ATOM 1525 N N . HIS A 1 193 ? 14.996 -10.272 -25.248 1.00 80.38 193 HIS A N 1
ATOM 1526 C CA . HIS A 1 193 ? 14.762 -10.814 -26.594 1.00 80.38 193 HIS A CA 1
ATOM 1527 C C . HIS A 1 193 ? 13.636 -10.072 -27.330 1.00 80.38 193 HIS A C 1
ATOM 1529 O O . HIS A 1 193 ? 13.842 -9.516 -28.405 1.00 80.38 193 HIS A O 1
ATOM 1535 N N . GLU A 1 194 ? 12.445 -10.044 -26.731 1.00 89.56 194 GLU A N 1
ATOM 1536 C CA . GLU A 1 194 ? 11.221 -9.483 -27.308 1.00 89.56 194 GLU A CA 1
ATOM 1537 C C . GLU A 1 194 ? 10.444 -8.762 -26.196 1.00 89.56 194 GLU A C 1
ATOM 1539 O O . GLU A 1 194 ? 9.436 -9.257 -25.680 1.00 89.56 194 GLU A O 1
ATOM 1544 N N . TRP A 1 195 ? 10.921 -7.575 -25.802 1.00 92.25 195 TRP A N 1
ATOM 1545 C CA . TRP A 1 195 ? 10.390 -6.828 -24.650 1.00 92.25 195 TRP A CA 1
ATOM 1546 C C . TRP A 1 195 ? 8.887 -6.502 -24.753 1.00 92.25 195 TRP A C 1
ATOM 1548 O O . TRP A 1 195 ? 8.243 -6.229 -23.740 1.00 92.25 195 TRP A O 1
ATOM 1558 N N . GLY A 1 196 ? 8.286 -6.585 -25.946 1.00 94.00 196 GLY A N 1
ATOM 1559 C CA . GLY A 1 196 ? 6.834 -6.509 -26.121 1.00 94.00 196 GLY A CA 1
ATOM 1560 C C . GLY A 1 196 ? 6.065 -7.553 -25.293 1.00 94.00 196 GLY A C 1
ATOM 1561 O O . GLY A 1 196 ? 5.045 -7.220 -24.679 1.00 94.00 196 GLY A O 1
ATOM 1562 N N . TRP A 1 197 ? 6.567 -8.791 -25.184 1.00 95.62 197 TRP A N 1
ATOM 1563 C CA . TRP A 1 197 ? 5.930 -9.839 -24.370 1.00 95.62 197 TRP A CA 1
ATOM 1564 C C . TRP A 1 197 ? 5.975 -9.547 -22.871 1.00 95.62 197 TRP A C 1
ATOM 1566 O O . TRP A 1 197 ? 5.031 -9.913 -22.165 1.00 95.62 197 TRP A O 1
ATOM 1576 N N . SER A 1 198 ? 6.988 -8.810 -22.399 1.00 95.50 198 SER A N 1
ATOM 1577 C CA . SER A 1 198 ? 7.082 -8.345 -21.009 1.00 95.50 198 SER A CA 1
ATOM 1578 C C . SER A 1 198 ? 5.851 -7.541 -20.572 1.00 95.50 198 SER A C 1
ATOM 1580 O O . SER A 1 198 ? 5.543 -7.512 -19.385 1.00 95.50 198 SER A O 1
ATOM 1582 N N . PHE A 1 199 ? 5.115 -6.931 -21.509 1.00 96.69 199 PHE A N 1
ATOM 1583 C CA . PHE A 1 199 ? 3.845 -6.244 -21.252 1.00 96.69 199 PHE A CA 1
ATOM 1584 C C . PHE A 1 199 ? 2.615 -7.059 -21.682 1.00 96.69 199 PHE A C 1
ATOM 1586 O O . PHE A 1 199 ? 1.616 -7.091 -20.960 1.00 96.69 199 PHE A O 1
ATOM 1593 N N . VAL A 1 200 ? 2.671 -7.743 -22.832 1.00 97.38 200 VAL A N 1
ATOM 1594 C CA . VAL A 1 200 ? 1.530 -8.517 -23.356 1.00 97.38 200 VAL A CA 1
ATOM 1595 C C . VAL A 1 200 ? 1.148 -9.674 -22.426 1.00 97.38 200 VAL A C 1
ATOM 1597 O O . VAL A 1 200 ? -0.043 -9.884 -22.197 1.00 97.38 200 VAL A O 1
ATOM 1600 N N . VAL A 1 201 ? 2.109 -10.386 -21.823 1.00 97.00 201 VAL A N 1
ATOM 1601 C CA . VAL A 1 201 ? 1.799 -11.507 -20.914 1.00 97.00 201 VAL A CA 1
ATOM 1602 C C . VAL A 1 201 ? 1.102 -11.027 -19.624 1.00 97.00 201 VAL A C 1
ATOM 1604 O O . VAL A 1 201 ? 0.011 -11.531 -19.339 1.00 97.00 201 VAL A O 1
ATOM 1607 N N . PRO A 1 202 ? 1.604 -10.013 -18.882 1.00 96.81 202 PRO A N 1
ATOM 1608 C CA . PRO A 1 202 ? 0.843 -9.360 -17.810 1.00 96.81 202 PRO A CA 1
ATOM 1609 C C . PRO A 1 202 ? -0.542 -8.854 -18.236 1.00 96.81 202 PRO A C 1
ATOM 1611 O O . PRO A 1 202 ? -1.508 -9.060 -17.501 1.00 96.81 202 PRO A O 1
ATOM 1614 N N . GLY A 1 203 ? -0.656 -8.246 -19.425 1.00 97.25 203 GLY A N 1
ATOM 1615 C CA . GLY A 1 203 ? -1.920 -7.747 -19.978 1.00 97.25 203 GLY A CA 1
ATOM 1616 C C . GLY A 1 203 ? -2.967 -8.846 -20.202 1.00 97.25 203 GLY A C 1
ATOM 1617 O O . GLY A 1 203 ? -4.137 -8.672 -19.857 1.00 97.25 203 GLY A O 1
ATOM 1618 N N . ILE A 1 204 ? -2.546 -10.016 -20.691 1.00 97.81 204 ILE A N 1
ATOM 1619 C CA . ILE A 1 204 ? -3.406 -11.201 -20.825 1.00 97.81 204 ILE A CA 1
ATOM 1620 C C . ILE A 1 204 ? -3.828 -11.727 -19.445 1.00 97.81 204 ILE A C 1
ATOM 1622 O O . ILE A 1 204 ? -5.004 -12.032 -19.248 1.00 97.81 204 ILE A O 1
ATOM 1626 N N . ILE A 1 205 ? -2.913 -11.803 -18.471 1.00 97.69 205 ILE A N 1
ATOM 1627 C CA . ILE A 1 205 ? -3.208 -12.345 -17.131 1.00 97.69 205 ILE A CA 1
ATOM 1628 C C . ILE A 1 205 ? -4.285 -11.515 -16.412 1.00 97.69 205 ILE A C 1
ATOM 1630 O O . ILE A 1 205 ? -5.255 -12.083 -15.902 1.00 97.69 205 ILE A O 1
ATOM 1634 N N . ILE A 1 206 ? -4.164 -10.181 -16.401 1.00 96.81 206 ILE A N 1
ATOM 1635 C CA . ILE A 1 206 ? -5.184 -9.312 -15.791 1.00 96.81 206 ILE A CA 1
ATOM 1636 C C . ILE A 1 206 ? -6.513 -9.353 -16.565 1.00 96.81 206 ILE A C 1
ATOM 1638 O O . ILE A 1 206 ? -7.571 -9.390 -15.937 1.00 96.81 206 ILE A O 1
ATOM 1642 N N . ALA A 1 207 ? -6.492 -9.443 -17.900 1.00 97.31 207 ALA A N 1
ATOM 1643 C CA . ALA A 1 207 ? -7.714 -9.573 -18.694 1.00 97.31 207 ALA A CA 1
ATOM 1644 C C . ALA A 1 207 ? -8.454 -10.899 -18.414 1.00 97.31 207 ALA A C 1
ATOM 1646 O O . ALA A 1 207 ? -9.670 -10.899 -18.213 1.00 97.31 207 ALA A O 1
ATOM 1647 N N . VAL A 1 208 ? -7.734 -12.022 -18.316 1.00 97.38 208 VAL A N 1
ATOM 1648 C CA . VAL A 1 208 ? -8.304 -13.334 -17.953 1.00 97.38 208 VAL A CA 1
ATOM 1649 C C . VAL A 1 208 ? -8.877 -13.317 -16.533 1.00 97.38 208 VAL A C 1
ATOM 1651 O O . VAL A 1 208 ? -9.982 -13.817 -16.316 1.00 97.38 208 VAL A O 1
ATOM 1654 N N . LEU A 1 209 ? -8.200 -12.684 -15.569 1.00 96.62 209 LEU A N 1
ATOM 1655 C CA . LEU A 1 209 ? -8.756 -12.489 -14.225 1.00 96.62 209 LEU A CA 1
ATOM 1656 C C . LEU A 1 209 ? -9.985 -11.561 -14.231 1.00 96.62 209 LEU A C 1
ATOM 1658 O O . LEU A 1 209 ? -10.931 -11.815 -13.488 1.00 96.62 209 LEU A O 1
ATOM 1662 N N . GLY A 1 210 ? -10.040 -10.572 -15.128 1.00 96.75 210 GLY A N 1
ATOM 1663 C CA . GLY A 1 210 ? -11.236 -9.767 -15.397 1.00 96.75 210 GLY A CA 1
ATOM 1664 C C . GLY A 1 210 ? -12.429 -10.598 -15.887 1.00 96.75 210 GLY A C 1
ATOM 1665 O O . GLY A 1 210 ? -13.551 -10.387 -15.429 1.00 96.75 210 GLY A O 1
ATOM 1666 N N . LEU A 1 211 ? -12.203 -11.605 -16.739 1.00 96.94 211 LEU A N 1
ATOM 1667 C CA . LEU A 1 211 ? -13.245 -12.561 -17.148 1.00 96.94 211 LEU A CA 1
ATOM 1668 C C . LEU A 1 211 ? -13.670 -13.495 -15.999 1.00 96.94 211 LEU A C 1
ATOM 1670 O O . LEU A 1 211 ? -14.855 -13.793 -15.848 1.00 96.94 211 LEU A O 1
ATOM 1674 N N . ILE A 1 212 ? -12.737 -13.914 -15.140 1.00 96.44 212 ILE A N 1
ATOM 1675 C CA . ILE A 1 212 ? -13.048 -14.701 -13.933 1.00 96.44 212 ILE A CA 1
ATOM 1676 C C . ILE A 1 212 ? -13.892 -13.866 -12.952 1.00 96.44 212 ILE A C 1
ATOM 1678 O O . ILE A 1 212 ? -14.877 -14.370 -12.409 1.00 96.44 212 ILE A O 1
ATOM 1682 N N . VAL A 1 213 ? -13.591 -12.574 -12.784 1.00 95.44 213 VAL A N 1
ATOM 1683 C CA . VAL A 1 213 ? -14.436 -11.612 -12.054 1.00 95.44 213 VAL A CA 1
ATOM 1684 C C . VAL A 1 213 ? -15.817 -11.487 -12.698 1.00 95.44 213 VAL A C 1
ATOM 1686 O O . VAL A 1 213 ? -16.825 -11.602 -11.996 1.00 95.44 213 VAL A O 1
ATOM 1689 N N . PHE A 1 214 ? -15.886 -11.340 -14.024 1.00 96.06 214 PHE A N 1
ATOM 1690 C CA . PHE A 1 214 ? -17.150 -11.266 -14.758 1.00 96.06 214 PHE A CA 1
ATOM 1691 C C . PHE A 1 214 ? -18.032 -12.500 -14.557 1.00 96.06 214 PHE A C 1
ATOM 1693 O O . PHE A 1 214 ? -19.256 -12.366 -14.507 1.00 96.06 214 PHE A O 1
ATOM 1700 N N . MET A 1 215 ? -17.448 -13.693 -14.422 1.00 94.75 215 MET A N 1
ATOM 1701 C CA . MET A 1 215 ? -18.191 -14.940 -14.217 1.00 94.75 215 MET A CA 1
ATOM 1702 C C . MET A 1 215 ? -18.546 -15.207 -12.746 1.00 94.75 215 MET A C 1
ATOM 1704 O O . MET A 1 215 ? -19.680 -15.607 -12.468 1.00 94.75 215 MET A O 1
ATOM 1708 N N . PHE A 1 216 ? -17.621 -14.970 -11.809 1.00 93.88 216 PHE A N 1
ATOM 1709 C CA . PHE A 1 216 ? -17.701 -15.520 -10.448 1.00 93.88 216 PHE A CA 1
ATOM 1710 C C . PHE A 1 216 ? -17.715 -14.495 -9.303 1.00 93.88 216 PHE A C 1
ATOM 1712 O O . PHE A 1 216 ? -17.953 -14.898 -8.163 1.00 93.88 216 PHE A O 1
ATOM 1719 N N . LEU A 1 217 ? -17.489 -13.195 -9.539 1.00 93.00 217 LEU A N 1
ATOM 1720 C CA . LEU A 1 217 ? -17.534 -12.218 -8.444 1.00 93.00 217 LEU A CA 1
ATOM 1721 C C . LEU A 1 217 ? -18.969 -12.043 -7.915 1.00 93.00 217 LEU A C 1
ATOM 1723 O O . LEU A 1 217 ? -19.916 -11.826 -8.677 1.00 93.00 217 LEU A O 1
ATOM 1727 N N . VAL A 1 218 ? -19.104 -12.092 -6.587 1.00 91.44 218 VAL A N 1
ATOM 1728 C CA . VAL A 1 218 ? -20.348 -11.855 -5.841 1.00 91.44 218 VAL A CA 1
ATOM 1729 C C . VAL A 1 218 ? -20.149 -10.619 -4.949 1.00 91.44 218 VAL A C 1
ATOM 1731 O O . VAL A 1 218 ? -19.565 -10.752 -3.869 1.00 91.44 218 VAL A O 1
ATOM 1734 N N . PRO A 1 219 ? -20.567 -9.411 -5.381 1.00 86.06 219 PRO A N 1
ATOM 1735 C CA . PRO A 1 219 ? -20.270 -8.169 -4.663 1.00 86.06 219 PRO A CA 1
ATOM 1736 C C . PRO A 1 219 ? -20.889 -8.064 -3.264 1.00 86.06 219 PRO A C 1
ATOM 1738 O O . PRO A 1 219 ? -20.271 -7.468 -2.380 1.00 86.06 219 PRO A O 1
ATOM 1741 N N . ASN A 1 220 ? -22.079 -8.636 -3.038 1.00 86.50 220 ASN A N 1
ATOM 1742 C CA . ASN A 1 220 ? -22.762 -8.585 -1.744 1.00 86.50 220 ASN A CA 1
ATOM 1743 C C . ASN A 1 220 ? -23.133 -9.988 -1.234 1.00 86.50 220 ASN A C 1
ATOM 1745 O O . ASN A 1 220 ? -23.611 -10.819 -2.006 1.00 86.50 220 ASN A O 1
ATOM 1749 N N . PRO A 1 221 ? -23.072 -10.242 0.089 1.00 86.25 221 PRO A N 1
ATOM 1750 C CA . PRO A 1 221 ? -23.632 -11.458 0.686 1.00 86.25 221 PRO A CA 1
ATOM 1751 C C . PRO A 1 221 ? -25.115 -11.690 0.338 1.00 86.25 221 PRO A C 1
ATOM 1753 O O . PRO A 1 221 ? -25.528 -12.835 0.125 1.00 86.25 221 PRO A O 1
ATOM 1756 N N . LYS A 1 222 ? -25.893 -10.600 0.222 1.00 84.19 222 LYS A N 1
ATOM 1757 C CA . LYS A 1 222 ? -27.324 -10.618 -0.124 1.00 84.19 222 LYS A CA 1
ATOM 1758 C C . LYS A 1 222 ? -27.592 -11.342 -1.449 1.00 84.19 222 LYS A C 1
ATOM 1760 O O . LYS A 1 222 ? -28.540 -12.119 -1.524 1.00 84.19 222 LYS A O 1
ATOM 1765 N N . ASP A 1 223 ? -26.710 -11.168 -2.437 1.00 84.75 223 ASP A N 1
ATOM 1766 C CA . ASP A 1 223 ? -26.831 -11.713 -3.799 1.00 84.75 223 ASP A CA 1
ATOM 1767 C C . ASP A 1 223 ? -26.858 -13.258 -3.825 1.00 84.75 223 ASP A C 1
ATOM 1769 O O . ASP A 1 223 ? -27.320 -13.866 -4.787 1.00 84.75 223 ASP A O 1
ATOM 1773 N N . VAL A 1 224 ? -26.381 -13.911 -2.755 1.00 85.31 224 VAL A N 1
ATOM 1774 C CA . VAL A 1 224 ? -26.391 -15.376 -2.580 1.00 85.31 224 VAL A CA 1
ATOM 1775 C C . VAL A 1 224 ? -27.209 -15.838 -1.367 1.00 85.31 224 VAL A C 1
ATOM 1777 O O . VAL A 1 224 ? -27.035 -16.970 -0.911 1.00 85.31 224 VAL A O 1
ATOM 1780 N N . GLY A 1 225 ? -28.095 -14.993 -0.829 1.00 78.50 225 GLY A N 1
ATOM 1781 C CA . GLY A 1 225 ? -28.927 -15.329 0.333 1.00 78.50 225 GLY A CA 1
ATOM 1782 C C . GLY A 1 225 ? -28.138 -15.495 1.639 1.00 78.50 225 GLY A C 1
ATOM 1783 O O . GLY A 1 225 ? -28.546 -16.251 2.521 1.00 78.50 225 GLY A O 1
ATOM 1784 N N . CYS A 1 226 ? -26.988 -14.826 1.760 1.00 81.19 226 CYS A N 1
ATOM 1785 C CA . CYS A 1 226 ? -26.264 -14.677 3.018 1.00 81.19 226 CYS A CA 1
ATOM 1786 C C . CYS A 1 226 ? -26.584 -13.306 3.625 1.00 81.19 226 CYS A C 1
ATOM 1788 O O . CYS A 1 226 ? -26.506 -12.284 2.946 1.00 81.19 226 CYS A O 1
ATOM 1790 N N . GLU A 1 227 ? -26.880 -13.257 4.922 1.00 76.06 227 GLU A N 1
ATOM 1791 C CA . GLU A 1 227 ? -26.980 -11.975 5.626 1.00 76.06 227 GLU A CA 1
ATOM 1792 C C . GLU A 1 227 ? -25.605 -11.274 5.618 1.00 76.06 227 GLU A C 1
ATOM 1794 O O . GLU A 1 227 ? -24.571 -11.950 5.768 1.00 76.06 227 GLU A O 1
ATOM 1799 N N . PRO A 1 228 ? -25.561 -9.938 5.467 1.00 72.62 228 PRO A N 1
ATOM 1800 C CA . PRO A 1 228 ? -24.329 -9.186 5.668 1.00 72.62 228 PRO A CA 1
ATOM 1801 C C . PRO A 1 228 ? -23.811 -9.362 7.111 1.00 72.62 228 PRO A C 1
ATOM 1803 O O . PRO A 1 228 ? -24.584 -9.704 8.006 1.00 72.62 228 PRO A O 1
ATOM 1806 N N . PRO A 1 229 ? -22.507 -9.155 7.366 1.00 67.31 229 PRO A N 1
ATOM 1807 C CA . PRO A 1 229 ? -22.006 -8.992 8.731 1.00 67.31 229 PRO A CA 1
ATOM 1808 C C . PRO A 1 229 ? -22.686 -7.798 9.412 1.00 67.31 229 PRO A C 1
ATOM 1810 O O . PRO A 1 229 ? -22.891 -6.777 8.757 1.00 67.31 229 PRO A O 1
ATOM 1813 N N . ASP A 1 230 ? -22.989 -7.923 10.707 1.00 53.97 230 ASP A N 1
ATOM 1814 C CA . ASP A 1 230 ? -23.822 -6.972 11.454 1.00 53.97 230 ASP A CA 1
ATOM 1815 C C . ASP A 1 230 ? -23.390 -5.509 11.271 1.00 53.97 230 ASP A C 1
ATOM 1817 O O . ASP A 1 230 ? -22.371 -5.048 11.795 1.00 53.97 230 ASP A O 1
ATOM 1821 N N . GLN A 1 231 ? -24.213 -4.760 10.537 1.00 46.41 231 GLN A N 1
ATOM 1822 C CA . GLN A 1 231 ? -24.189 -3.306 10.503 1.00 46.41 231 GLN A CA 1
ATOM 1823 C C . GLN A 1 231 ? -25.405 -2.816 11.293 1.00 46.41 231 GLN A C 1
ATOM 1825 O O . GLN A 1 231 ? -26.519 -2.806 10.774 1.00 46.41 231 GLN A O 1
ATOM 1830 N N . HIS A 1 232 ? -25.144 -2.390 12.535 1.00 38.09 232 HIS A N 1
ATOM 1831 C CA . HIS A 1 232 ? -26.092 -2.027 13.603 1.00 38.09 232 HIS A CA 1
ATOM 1832 C C . HIS A 1 232 ? -26.688 -3.202 14.390 1.00 38.09 232 HIS A C 1
ATOM 1834 O O . HIS A 1 232 ? -27.259 -4.135 13.839 1.00 38.09 232 HIS A O 1
ATOM 1840 N N . GLY A 1 233 ? -26.648 -3.083 15.721 1.00 30.23 233 GLY A N 1
ATOM 1841 C CA . GLY A 1 233 ? -27.263 -4.015 16.672 1.00 30.23 233 GLY A CA 1
ATOM 1842 C C . GLY A 1 233 ? -28.789 -3.901 16.776 1.00 30.23 233 GLY A C 1
ATOM 1843 O O . GLY A 1 233 ? -29.331 -4.004 17.873 1.00 30.23 233 GLY A O 1
ATOM 1844 N N . LYS A 1 234 ? -29.503 -3.681 15.663 1.00 28.31 234 LYS A N 1
ATOM 1845 C CA . LYS A 1 234 ? -30.973 -3.726 15.642 1.00 28.31 234 LYS A CA 1
ATOM 1846 C C . LYS A 1 234 ? -31.445 -5.181 15.571 1.00 28.31 234 LYS A C 1
ATOM 1848 O O . LYS A 1 234 ? -31.780 -5.688 14.505 1.00 28.31 234 LYS A O 1
ATOM 1853 N N . LYS A 1 235 ? -31.525 -5.838 16.735 1.00 24.70 235 LYS A N 1
ATOM 1854 C CA . LYS A 1 235 ? -32.370 -7.030 16.916 1.00 24.70 235 LYS A CA 1
ATOM 1855 C C . LYS A 1 235 ? -33.843 -6.617 16.834 1.00 24.70 235 LYS A C 1
ATOM 1857 O O . LYS A 1 235 ? -34.509 -6.470 17.856 1.00 24.70 235 LYS A O 1
ATOM 1862 N N . THR A 1 236 ? -34.351 -6.409 15.623 1.00 25.02 236 THR A N 1
ATOM 1863 C CA . THR A 1 236 ? -35.789 -6.236 15.405 1.00 25.02 236 THR A CA 1
ATOM 1864 C C . THR A 1 236 ? -36.480 -7.555 15.739 1.00 25.02 236 THR A C 1
ATOM 1866 O O . THR A 1 236 ? -36.367 -8.522 14.988 1.00 25.02 236 THR A O 1
ATOM 1869 N N . PHE A 1 237 ? -37.172 -7.613 16.878 1.00 26.08 237 PHE A N 1
ATOM 1870 C CA . PHE A 1 237 ? -38.042 -8.741 17.201 1.00 26.08 237 PHE A CA 1
ATOM 1871 C C . PHE A 1 237 ? -39.138 -8.847 16.135 1.00 26.08 237 PHE A C 1
ATOM 1873 O O . PHE A 1 237 ? -39.896 -7.902 15.919 1.00 26.08 237 PHE A O 1
ATOM 1880 N N . THR A 1 238 ? -39.236 -10.002 15.477 1.00 24.28 238 THR A N 1
ATOM 1881 C CA . THR A 1 238 ? -40.339 -10.310 14.560 1.00 24.28 238 THR A CA 1
ATOM 1882 C C . THR A 1 238 ? -41.584 -10.672 15.361 1.00 24.28 238 THR A C 1
ATOM 1884 O O . THR A 1 238 ? -41.867 -11.848 15.588 1.00 24.28 238 THR A O 1
ATOM 1887 N N . SER A 1 239 ? -42.309 -9.652 15.819 1.00 25.64 239 SER A N 1
ATOM 1888 C CA . SER A 1 239 ? -43.667 -9.805 16.350 1.00 25.64 239 SER A CA 1
ATOM 1889 C C . SER A 1 239 ? -44.607 -10.303 15.249 1.00 25.64 239 SER A C 1
ATOM 1891 O O . SER A 1 239 ? -44.547 -9.815 14.119 1.00 25.64 239 SER A O 1
ATOM 1893 N N . SER A 1 240 ? -45.458 -11.277 15.573 1.00 25.36 240 SER A N 1
ATOM 1894 C CA . SER A 1 240 ? -46.314 -11.941 14.583 1.00 25.36 240 SER A CA 1
ATOM 1895 C C . SER A 1 240 ? -47.445 -11.052 14.054 1.00 25.36 240 SER A C 1
ATOM 1897 O O . SER A 1 240 ? -47.974 -10.204 14.767 1.00 25.36 240 SER A O 1
ATOM 1899 N N . GLU A 1 241 ? -47.820 -11.335 12.807 1.00 31.89 241 GLU A N 1
ATOM 1900 C CA . GLU A 1 241 ? -49.172 -11.272 12.230 1.00 31.89 241 GLU A CA 1
ATOM 1901 C C . GLU A 1 241 ? -50.142 -10.167 12.695 1.00 31.89 241 GLU A C 1
ATOM 1903 O O . GLU A 1 241 ? -50.763 -10.238 13.758 1.00 31.89 241 GLU A O 1
ATOM 1908 N N . ARG A 1 242 ? -50.463 -9.262 11.761 1.00 23.52 242 ARG A N 1
ATOM 1909 C CA . ARG A 1 242 ? -51.835 -8.762 11.572 1.00 23.52 242 ARG A CA 1
ATOM 1910 C C . ARG A 1 242 ? -52.060 -8.357 10.116 1.00 23.52 242 ARG A C 1
ATOM 1912 O O . ARG A 1 242 ? -51.231 -7.667 9.530 1.00 23.52 242 ARG A O 1
ATOM 1919 N N . GLN A 1 243 ? -53.174 -8.803 9.540 1.00 23.61 243 GLN A N 1
ATOM 1920 C CA . GLN A 1 243 ? -53.654 -8.342 8.235 1.00 23.61 243 GLN A CA 1
ATOM 1921 C C . GLN A 1 243 ? -54.434 -7.024 8.411 1.00 23.61 243 GLN A C 1
ATOM 1923 O O . GLN A 1 243 ? -55.080 -6.854 9.449 1.00 23.61 243 GLN A O 1
ATOM 1928 N N . PRO A 1 244 ? -54.397 -6.098 7.437 1.00 25.14 244 PRO A N 1
ATOM 1929 C CA . PRO A 1 244 ? -55.266 -4.928 7.436 1.00 25.14 244 PRO A CA 1
ATOM 1930 C C . PRO A 1 244 ? -56.693 -5.304 7.009 1.00 25.14 244 PRO A C 1
ATOM 1932 O O . PRO A 1 244 ? -56.894 -6.229 6.223 1.00 25.14 244 PRO A O 1
ATOM 1935 N N . PHE A 1 245 ? -57.669 -4.547 7.505 1.00 24.25 245 PHE A N 1
ATOM 1936 C CA . PHE A 1 245 ? -59.063 -4.564 7.062 1.00 24.25 245 PHE A CA 1
ATOM 1937 C C . PHE A 1 245 ? -59.378 -3.170 6.499 1.00 24.25 245 PHE A C 1
ATOM 1939 O O . PHE A 1 245 ? -58.895 -2.177 7.046 1.00 24.25 245 PHE A O 1
ATOM 1946 N N . GLU A 1 246 ? -60.119 -3.090 5.397 1.00 27.28 246 GLU A N 1
ATOM 1947 C CA . GLU A 1 246 ? -60.479 -1.821 4.749 1.00 27.28 246 GLU A CA 1
ATOM 1948 C C . GLU A 1 246 ? -61.695 -1.172 5.424 1.00 27.28 246 GLU A C 1
ATOM 1950 O O . GLU A 1 246 ? -62.577 -1.887 5.894 1.00 27.28 246 GLU A O 1
ATOM 1955 N N . ASP A 1 247 ? -61.799 0.162 5.370 1.00 22.84 247 ASP A N 1
ATOM 1956 C CA . ASP A 1 247 ? -63.083 0.804 5.048 1.00 22.84 247 ASP A CA 1
ATOM 1957 C C . ASP A 1 247 ? -62.898 2.210 4.429 1.00 22.84 247 ASP A C 1
ATOM 1959 O O . ASP A 1 247 ? -61.801 2.774 4.452 1.00 22.84 247 ASP A O 1
ATOM 1963 N N . ASN A 1 248 ? -63.961 2.748 3.823 1.00 24.30 248 ASN A N 1
ATOM 1964 C CA . ASN A 1 248 ? -63.966 3.917 2.925 1.00 24.30 248 ASN A CA 1
ATOM 1965 C C . ASN A 1 248 ? -64.673 5.162 3.516 1.00 24.30 248 ASN A C 1
ATOM 1967 O O . ASN A 1 248 ? -65.237 5.085 4.605 1.00 24.30 248 ASN A O 1
ATOM 1971 N N . THR A 1 249 ? -64.704 6.269 2.733 1.00 23.38 249 THR A N 1
ATOM 1972 C CA . THR A 1 249 ? -65.686 7.409 2.673 1.00 23.38 249 THR A CA 1
ATOM 1973 C C . THR A 1 249 ? -64.936 8.768 2.559 1.00 23.38 249 THR A C 1
ATOM 1975 O O . THR A 1 249 ? -64.142 9.076 3.439 1.00 23.38 249 THR A O 1
ATOM 1978 N N . TYR A 1 250 ? -64.920 9.507 1.424 1.00 24.62 250 TYR A N 1
ATOM 1979 C CA . TYR A 1 250 ? -65.961 10.404 0.823 1.00 24.62 250 TYR A CA 1
ATOM 1980 C C . TYR A 1 250 ? -66.322 11.624 1.727 1.00 24.62 250 TYR A C 1
ATOM 1982 O O . TYR A 1 250 ? -66.439 11.435 2.929 1.00 24.62 250 TYR A O 1
ATOM 1990 N N . SER A 1 251 ? -66.511 12.903 1.328 1.00 24.41 251 SER A N 1
ATOM 1991 C CA . SER A 1 251 ? -66.515 13.714 0.067 1.00 24.41 251 SER A CA 1
ATOM 1992 C C . SER A 1 251 ? -66.198 15.210 0.447 1.00 24.41 251 SER A C 1
ATOM 1994 O O . SER A 1 251 ? -65.861 15.425 1.607 1.00 24.41 251 SER A O 1
ATOM 1996 N N . SER A 1 252 ? -66.299 16.329 -0.310 1.00 23.84 252 SER A N 1
ATOM 1997 C CA . SER A 1 252 ? -66.520 16.744 -1.732 1.00 23.84 252 SER A CA 1
ATOM 1998 C C . SER A 1 252 ? -66.337 18.285 -1.861 1.00 23.84 252 SER A C 1
ATOM 2000 O O . SER A 1 252 ? -66.811 18.990 -0.975 1.00 23.84 252 SER A O 1
ATOM 2002 N N . ASP A 1 253 ? -65.817 18.777 -3.003 1.00 23.53 253 ASP A N 1
ATOM 2003 C CA . ASP A 1 253 ? -66.002 20.135 -3.605 1.00 23.53 253 ASP A CA 1
ATOM 2004 C C . ASP A 1 253 ? -65.525 21.393 -2.800 1.00 23.53 253 ASP A C 1
ATOM 2006 O O . ASP A 1 253 ? -65.185 21.288 -1.628 1.00 23.53 253 ASP A O 1
ATOM 2010 N N . SER A 1 254 ? -65.370 22.624 -3.337 1.00 23.69 254 SER A N 1
ATOM 2011 C CA . SER A 1 254 ? -65.804 23.257 -4.610 1.00 23.69 254 SER A CA 1
ATOM 2012 C C . SER A 1 254 ? -64.836 24.362 -5.156 1.00 23.69 254 SER A C 1
ATOM 2014 O O . SER A 1 254 ? -63.735 24.541 -4.649 1.00 23.69 254 SER A O 1
ATOM 2016 N N . LEU A 1 255 ? -65.244 25.097 -6.212 1.00 22.97 255 LEU A N 1
ATOM 2017 C CA . LEU A 1 255 ? -64.497 26.128 -6.994 1.00 22.97 255 LEU A CA 1
ATOM 2018 C C . LEU A 1 255 ? -64.460 27.534 -6.294 1.00 22.97 255 LEU A C 1
ATOM 2020 O O . LEU A 1 255 ? -65.038 27.650 -5.220 1.00 22.97 255 LEU A O 1
ATOM 2024 N N . SER A 1 256 ? -63.860 28.655 -6.770 1.00 23.84 256 SER A N 1
ATOM 2025 C CA . SER A 1 256 ? -63.443 29.145 -8.119 1.00 23.84 256 SER A CA 1
ATOM 2026 C C . SER A 1 256 ? -62.583 30.449 -8.093 1.00 23.84 256 SER A C 1
ATOM 2028 O O . SER A 1 256 ? -62.784 31.228 -7.172 1.00 23.84 256 SER A O 1
ATOM 2030 N N . ASN A 1 257 ? -61.816 30.744 -9.171 1.00 23.84 257 ASN A N 1
ATOM 2031 C CA . ASN A 1 257 ? -61.354 32.063 -9.730 1.00 23.84 257 ASN A CA 1
ATOM 2032 C C . ASN A 1 257 ? -60.646 33.126 -8.821 1.00 23.84 257 ASN A C 1
ATOM 2034 O O . ASN A 1 257 ? -61.043 33.333 -7.687 1.00 23.84 257 ASN A O 1
ATOM 2038 N N . GLY A 1 258 ? -59.661 33.935 -9.267 1.00 22.94 258 GLY A N 1
ATOM 2039 C CA . GLY A 1 258 ? -58.947 34.042 -10.558 1.00 22.94 258 GLY A CA 1
ATOM 2040 C C . GLY A 1 258 ? -57.947 35.239 -10.637 1.00 22.94 258 GLY A C 1
ATOM 2041 O O . GLY A 1 258 ? -57.918 36.076 -9.746 1.00 22.94 258 GLY A O 1
ATOM 2042 N N . GLU A 1 259 ? -57.159 35.291 -11.725 1.00 23.50 259 GLU A N 1
ATOM 2043 C CA . GLU A 1 259 ? -56.350 36.411 -12.299 1.00 23.50 259 GLU A CA 1
ATOM 2044 C C . GLU A 1 259 ? -55.174 37.120 -11.551 1.00 23.50 259 GLU A C 1
ATOM 2046 O O . GLU A 1 259 ? -55.341 38.074 -10.802 1.00 23.50 259 GLU A O 1
ATOM 2051 N N . SER A 1 260 ? -53.954 36.819 -12.035 1.00 23.09 260 SER A N 1
ATOM 2052 C CA . SER A 1 260 ? -52.826 37.741 -12.351 1.00 23.09 260 SER A CA 1
ATOM 2053 C C . SER A 1 260 ? -52.033 38.510 -11.261 1.00 23.09 260 SER A C 1
ATOM 2055 O O . SER A 1 260 ? -52.547 39.349 -10.533 1.00 23.09 260 SER A O 1
ATOM 2057 N N . GLY A 1 261 ? -50.702 38.331 -11.283 1.00 23.94 261 GLY A N 1
ATOM 2058 C CA . GLY A 1 261 ? -49.686 39.138 -10.582 1.00 23.94 261 GLY A CA 1
ATOM 2059 C C . GLY A 1 261 ? -48.266 38.638 -10.912 1.00 23.94 261 GLY A C 1
ATOM 2060 O O . GLY A 1 261 ? -48.095 37.444 -11.152 1.00 23.94 261 GLY A O 1
ATOM 2061 N N . ILE A 1 262 ? -47.252 39.514 -10.992 1.00 23.78 262 ILE A N 1
ATOM 2062 C CA . ILE A 1 262 ? -45.903 39.177 -11.511 1.00 23.78 262 ILE A CA 1
ATOM 2063 C C . ILE A 1 262 ? -44.795 39.396 -10.463 1.00 23.78 262 ILE A C 1
ATOM 2065 O O . ILE A 1 262 ? -44.751 40.447 -9.837 1.00 23.78 262 ILE A O 1
ATOM 2069 N N . ALA A 1 263 ? -43.865 38.428 -10.387 1.00 23.98 263 ALA A N 1
ATOM 2070 C CA . ALA A 1 263 ? -42.531 38.455 -9.752 1.00 23.98 263 ALA A CA 1
ATOM 2071 C C . ALA A 1 263 ? -42.452 38.880 -8.266 1.00 23.98 263 ALA A C 1
ATOM 2073 O O . ALA A 1 263 ? -42.575 40.044 -7.901 1.00 23.98 263 ALA A O 1
ATOM 2074 N N . SER A 1 264 ? -42.055 37.976 -7.371 1.00 25.08 264 SER A N 1
ATOM 2075 C CA . SER A 1 264 ? -40.624 37.751 -7.087 1.00 25.08 264 SER A CA 1
ATOM 2076 C C . SER A 1 264 ? -40.417 36.506 -6.207 1.00 25.08 264 SER A C 1
ATOM 2078 O O . SER A 1 264 ? -41.338 36.057 -5.532 1.00 25.08 264 SER A O 1
ATOM 2080 N N . THR A 1 265 ? -39.216 35.920 -6.226 1.00 24.27 265 THR A N 1
ATOM 2081 C CA . THR A 1 265 ? -38.891 34.693 -5.477 1.00 24.27 265 THR A CA 1
ATOM 2082 C C . THR A 1 265 ? -38.356 34.997 -4.075 1.00 24.27 265 THR A C 1
ATOM 2084 O O . THR A 1 265 ? -37.269 35.560 -3.950 1.00 24.27 265 THR A O 1
ATOM 2087 N N . GLY A 1 266 ? -39.089 34.563 -3.048 1.00 23.20 266 GLY A N 1
ATOM 2088 C CA . GLY A 1 266 ? -38.673 34.497 -1.642 1.00 23.20 266 GLY A CA 1
ATOM 2089 C C . GLY A 1 266 ? -39.032 33.130 -1.040 1.00 23.20 266 GLY A C 1
ATOM 2090 O O . GLY A 1 266 ? -39.781 32.372 -1.655 1.00 23.20 266 GLY A O 1
ATOM 2091 N N . GLU A 1 267 ? -38.453 32.792 0.110 1.00 25.14 267 GLU A N 1
ATOM 2092 C CA . GLU A 1 267 ? -38.503 31.445 0.707 1.00 25.14 267 GLU A CA 1
ATOM 2093 C C . GLU A 1 267 ? -39.683 31.225 1.686 1.00 25.14 267 GLU A C 1
ATOM 2095 O O . GLU A 1 267 ? -40.362 32.173 2.070 1.00 25.14 267 GLU A O 1
ATOM 2100 N N . GLU A 1 268 ? -39.822 29.960 2.126 1.00 23.72 268 GLU A N 1
ATOM 2101 C CA . GLU A 1 268 ? -40.635 29.391 3.233 1.00 23.72 268 GLU A CA 1
ATOM 2102 C C . GLU A 1 268 ? -41.921 28.602 2.873 1.00 23.72 268 GLU A C 1
ATOM 2104 O O . GLU A 1 268 ? -42.602 28.873 1.890 1.00 23.72 268 GLU A O 1
ATOM 2109 N N . GLY A 1 269 ? -42.250 27.596 3.708 1.00 25.38 269 GLY A N 1
ATOM 2110 C CA . GLY A 1 269 ? -43.563 26.916 3.735 1.00 25.38 269 GLY A CA 1
ATOM 2111 C C . GLY A 1 269 ? -43.655 25.489 3.154 1.00 25.38 269 GLY A C 1
ATOM 2112 O O . GLY A 1 269 ? -44.162 25.286 2.056 1.00 25.38 269 GLY A O 1
ATOM 2113 N N . THR A 1 270 ? -43.248 24.471 3.921 1.00 27.47 270 THR A N 1
ATOM 2114 C CA . THR A 1 270 ? -43.624 23.044 3.719 1.00 27.47 270 THR A CA 1
ATOM 2115 C C . THR A 1 270 ? -44.928 22.713 4.492 1.00 27.47 270 THR A C 1
ATOM 2117 O O . THR A 1 270 ? -45.442 23.619 5.151 1.00 27.47 270 THR A O 1
ATOM 2120 N N . PRO A 1 271 ? -45.474 21.466 4.537 1.00 36.97 271 PRO A N 1
ATOM 2121 C CA . PRO A 1 271 ? -45.222 20.228 3.768 1.00 36.97 271 PRO A CA 1
ATOM 2122 C C . PRO A 1 271 ? -46.514 19.585 3.179 1.00 36.97 271 PRO A C 1
ATOM 2124 O O . PRO A 1 271 ? -47.610 20.013 3.519 1.00 36.97 271 PRO A O 1
ATOM 2127 N N . LEU A 1 272 ? -46.403 18.483 2.404 1.00 24.77 272 LEU A N 1
ATOM 2128 C CA . LEU A 1 272 ? -47.255 17.267 2.548 1.00 24.77 272 LEU A CA 1
ATOM 2129 C C . LEU A 1 272 ? -46.917 16.137 1.544 1.00 24.77 272 LEU A C 1
ATOM 2131 O O . LEU A 1 272 ? -47.620 15.914 0.564 1.00 24.77 272 LEU A O 1
ATOM 2135 N N . LEU A 1 273 ? -45.856 15.372 1.825 1.00 25.53 273 LEU A N 1
ATOM 2136 C CA . LEU A 1 273 ? -45.770 13.944 1.469 1.00 25.53 273 LEU A CA 1
ATOM 2137 C C . LEU A 1 273 ? -44.615 13.301 2.247 1.00 25.53 273 LEU A C 1
ATOM 2139 O O . LEU A 1 273 ? -43.471 13.248 1.799 1.00 25.53 273 LEU A O 1
ATOM 2143 N N . SER A 1 274 ? -44.907 12.854 3.467 1.00 25.50 274 SER A N 1
ATOM 2144 C CA . SER A 1 274 ? -43.931 12.231 4.360 1.00 25.50 274 SER A CA 1
ATOM 2145 C C . SER A 1 274 ? -43.660 10.776 3.966 1.00 25.50 274 SER A C 1
ATOM 2147 O O . SER A 1 274 ? -44.051 9.845 4.672 1.00 25.50 274 SER A O 1
ATOM 2149 N N . SER A 1 275 ? -42.950 10.562 2.856 1.00 25.83 275 SER A N 1
ATOM 2150 C CA . SER A 1 275 ? -42.166 9.334 2.729 1.00 25.83 275 SER A CA 1
ATOM 2151 C C . SER A 1 275 ? -41.147 9.320 3.867 1.00 25.83 275 SER A C 1
ATOM 2153 O O . SER A 1 275 ? -40.382 10.277 4.008 1.00 25.83 275 SER A O 1
ATOM 2155 N N . SER A 1 276 ? -41.130 8.261 4.676 1.00 25.89 276 SER A N 1
ATOM 2156 C CA . SER A 1 276 ? -40.137 8.063 5.733 1.00 25.89 276 SER A CA 1
ATOM 2157 C C . SER A 1 276 ? -38.769 7.786 5.104 1.00 25.89 276 SER A C 1
ATOM 2159 O O . SER A 1 276 ? -38.370 6.633 4.938 1.00 25.89 276 SER A O 1
ATOM 2161 N N . GLY A 1 277 ? -38.094 8.852 4.678 1.00 24.30 277 GLY A N 1
ATOM 2162 C CA . GLY A 1 277 ? -36.769 8.775 4.086 1.00 24.30 277 GLY A CA 1
ATOM 2163 C C . GLY A 1 277 ? -35.786 8.182 5.085 1.00 24.30 277 GLY A C 1
ATOM 2164 O O . GLY A 1 277 ? -35.710 8.628 6.229 1.00 24.30 277 GLY A O 1
ATOM 2165 N N . GLU A 1 278 ? -35.027 7.183 4.644 1.00 27.77 278 GLU A N 1
ATOM 2166 C CA . GLU A 1 278 ? -33.830 6.756 5.358 1.00 27.77 278 GLU A CA 1
ATOM 2167 C C . GLU A 1 278 ? -32.921 7.981 5.536 1.00 27.77 278 GLU A C 1
ATOM 2169 O O . GLU A 1 278 ? -32.636 8.680 4.558 1.00 27.77 278 GLU A O 1
ATOM 2174 N N . GLU A 1 279 ? -32.455 8.250 6.760 1.00 29.58 279 GLU A N 1
ATOM 2175 C CA . GLU A 1 279 ? -31.439 9.278 7.000 1.00 29.58 279 GLU A CA 1
ATOM 2176 C C . GLU A 1 279 ? -30.123 8.841 6.347 1.00 29.58 279 GLU A C 1
ATOM 2178 O O . GLU A 1 279 ? -29.263 8.205 6.956 1.00 29.58 279 GLU A O 1
ATOM 2183 N N . GLN A 1 280 ? -29.973 9.151 5.060 1.00 36.59 280 GLN A N 1
ATOM 2184 C CA . GLN A 1 280 ? -28.739 8.898 4.341 1.00 36.59 280 GLN A CA 1
ATOM 2185 C C . GLN A 1 280 ? -27.652 9.814 4.896 1.00 36.59 280 GLN A C 1
ATOM 2187 O O . GLN A 1 280 ? -27.648 11.012 4.605 1.00 36.59 280 GLN A O 1
ATOM 2192 N N . ASP A 1 281 ? -26.705 9.222 5.630 1.00 44.59 281 ASP A N 1
ATOM 2193 C CA . ASP A 1 281 ? -25.459 9.853 6.073 1.00 44.59 281 ASP A CA 1
ATOM 2194 C C . ASP A 1 281 ? -24.949 10.850 5.027 1.00 44.59 281 ASP A C 1
ATOM 2196 O O . ASP A 1 281 ? -24.588 10.463 3.905 1.00 44.59 281 ASP A O 1
ATOM 2200 N N . LYS A 1 282 ? -24.904 12.140 5.372 1.00 51.53 282 LYS A N 1
ATOM 2201 C CA . LYS A 1 282 ? -24.240 13.129 4.519 1.00 51.53 282 LYS A CA 1
ATOM 2202 C C . LYS A 1 282 ? -22.732 12.846 4.569 1.00 51.53 282 LYS A C 1
ATOM 2204 O O . LYS A 1 282 ? -22.189 12.739 5.670 1.00 51.53 282 LYS A O 1
ATOM 2209 N N . PRO A 1 283 ? -22.039 12.685 3.427 1.00 58.31 283 PRO A N 1
ATOM 2210 C CA . PRO A 1 283 ? -20.594 12.484 3.436 1.00 58.31 283 PRO A CA 1
ATOM 2211 C C . PRO A 1 283 ? -19.903 13.708 4.048 1.00 58.31 283 PRO A C 1
ATOM 2213 O O . PRO A 1 283 ? -20.344 14.843 3.861 1.00 58.31 283 PRO A O 1
ATOM 2216 N N . ILE A 1 284 ? -18.827 13.472 4.797 1.00 68.25 284 ILE A N 1
ATOM 2217 C CA . ILE A 1 284 ? -18.074 14.540 5.460 1.00 68.25 284 ILE A CA 1
ATOM 2218 C C . ILE A 1 284 ? -17.271 15.324 4.415 1.00 68.25 284 ILE A C 1
ATOM 2220 O O . ILE A 1 284 ? -16.704 14.746 3.488 1.00 68.25 284 ILE A O 1
ATOM 2224 N N . SER A 1 285 ? -17.217 16.651 4.561 1.00 74.12 285 SER A N 1
ATOM 2225 C CA . SER A 1 285 ? -16.408 17.505 3.685 1.00 74.12 285 SER A CA 1
ATOM 2226 C C . SER A 1 285 ? -14.919 17.172 3.818 1.00 74.12 285 SER A C 1
ATOM 2228 O O . SER A 1 285 ? -14.420 16.997 4.929 1.00 74.12 285 SER A O 1
ATOM 2230 N N . VAL A 1 286 ? -14.186 17.157 2.701 1.00 73.44 286 VAL A N 1
ATOM 2231 C CA . VAL A 1 286 ? -12.739 16.863 2.664 1.00 73.44 286 VAL A CA 1
ATOM 2232 C C . VAL A 1 286 ? -11.956 17.736 3.653 1.00 73.44 286 VAL A C 1
ATOM 2234 O O . VAL A 1 286 ? -11.099 17.232 4.370 1.00 73.44 286 VAL A O 1
ATOM 2237 N N . PHE A 1 287 ? -12.307 19.021 3.772 1.00 75.94 287 PHE A N 1
ATOM 2238 C CA . PHE A 1 287 ? -11.688 19.935 4.739 1.00 75.94 287 PHE A CA 1
ATOM 2239 C C . PHE A 1 287 ? -11.921 19.502 6.197 1.00 75.94 287 PHE A C 1
ATOM 2241 O O . PHE A 1 287 ? -10.995 19.498 7.003 1.00 75.94 287 PHE A O 1
ATOM 2248 N N . GLN A 1 288 ? -13.143 19.081 6.529 1.00 71.56 288 GLN A N 1
ATOM 2249 C CA . GLN A 1 288 ? -13.499 18.604 7.868 1.00 71.56 288 GLN A CA 1
ATOM 2250 C C . GLN A 1 288 ? -12.820 17.264 8.195 1.00 71.56 288 GLN A C 1
ATOM 2252 O O . GLN A 1 288 ? -12.448 17.043 9.343 1.00 71.56 288 GLN A O 1
ATOM 2257 N N . ALA A 1 289 ? -12.612 16.400 7.197 1.00 72.38 289 ALA A N 1
ATOM 2258 C CA . ALA A 1 289 ? -11.886 15.142 7.356 1.00 72.38 289 ALA A CA 1
ATOM 2259 C C . ALA A 1 289 ? -10.361 15.339 7.512 1.00 72.38 289 ALA A C 1
ATOM 2261 O O . ALA A 1 289 ? -9.739 14.623 8.290 1.00 72.38 289 ALA A O 1
ATOM 2262 N N . ILE A 1 290 ? -9.758 16.331 6.843 1.00 79.44 290 ILE A N 1
ATOM 2263 C CA . ILE A 1 290 ? -8.339 16.701 7.034 1.00 79.44 290 ILE A CA 1
ATOM 2264 C C . ILE A 1 290 ? -8.084 17.260 8.444 1.00 79.44 290 ILE A C 1
ATOM 2266 O O . ILE A 1 290 ? -7.018 17.030 9.010 1.00 79.44 290 ILE A O 1
ATOM 2270 N N . MET A 1 291 ? -9.062 17.958 9.029 1.00 78.94 291 MET A N 1
ATOM 2271 C CA . MET A 1 291 ? -8.974 18.537 10.380 1.00 78.94 291 MET A CA 1
ATOM 2272 C C . MET A 1 291 ? -9.152 17.516 11.522 1.00 78.94 291 MET A C 1
ATOM 2274 O O . MET A 1 291 ? -9.132 17.898 12.693 1.00 78.94 291 MET A O 1
ATOM 2278 N N . LEU A 1 292 ? -9.318 16.224 11.216 1.00 78.88 292 LEU A N 1
ATOM 2279 C CA . LEU A 1 292 ? -9.372 15.157 12.219 1.00 78.88 292 LEU A CA 1
ATOM 2280 C C . LEU A 1 292 ? -7.973 14.855 12.793 1.00 78.88 292 LEU A C 1
ATOM 2282 O O . LEU A 1 292 ? -6.989 14.832 12.046 1.00 78.88 292 LEU A O 1
ATOM 2286 N N . PRO A 1 293 ? -7.857 14.568 14.103 1.00 77.88 293 PRO A N 1
ATOM 2287 C CA . PRO A 1 293 ? -6.567 14.346 14.750 1.00 77.88 293 PRO A CA 1
ATOM 2288 C C . PRO A 1 293 ? -5.843 13.124 14.168 1.00 77.88 293 PRO A C 1
ATOM 2290 O O . PRO A 1 293 ? -6.374 12.011 14.169 1.00 77.88 293 PRO A O 1
ATOM 2293 N N . GLY A 1 294 ? -4.615 13.341 13.686 1.00 82.38 294 GLY A N 1
ATOM 2294 C CA . GLY A 1 294 ? -3.755 12.320 13.088 1.00 82.38 294 GLY A CA 1
ATOM 2295 C C . GLY A 1 294 ? -3.956 12.110 11.584 1.00 82.38 294 GLY A C 1
ATOM 2296 O O . GLY A 1 294 ? -3.059 11.569 10.939 1.00 82.38 294 GLY A O 1
ATOM 2297 N N . VAL A 1 295 ? -5.079 12.539 10.989 1.00 86.75 295 VAL A N 1
ATOM 2298 C CA . VAL A 1 295 ? -5.342 12.299 9.555 1.00 86.75 295 VAL A CA 1
ATOM 2299 C C . VAL A 1 295 ? -4.348 13.056 8.680 1.00 86.75 295 VAL A C 1
ATOM 2301 O O . VAL A 1 295 ? -3.800 12.467 7.747 1.00 86.75 295 VAL A O 1
ATOM 2304 N N . LEU A 1 296 ? -4.053 14.320 8.994 1.00 90.00 296 LEU A N 1
ATOM 2305 C CA . LEU A 1 296 ? -3.051 15.099 8.265 1.00 90.00 296 LEU A CA 1
ATOM 2306 C C . LEU A 1 296 ? -1.637 14.529 8.465 1.00 90.00 296 LEU A C 1
ATOM 2308 O O . LEU A 1 296 ? -0.925 14.315 7.485 1.00 90.00 296 LEU A O 1
ATOM 2312 N N . GLU A 1 297 ? -1.245 14.233 9.708 1.00 92.00 297 GLU A N 1
ATOM 2313 C CA . GLU A 1 297 ? 0.086 13.710 10.035 1.00 92.00 297 GLU A CA 1
ATOM 2314 C C . GLU A 1 297 ? 0.374 12.368 9.335 1.00 92.00 297 GLU A C 1
ATOM 2316 O O . GLU A 1 297 ? 1.417 12.215 8.694 1.00 92.00 297 GLU A O 1
ATOM 2321 N N . PHE A 1 298 ? -0.566 11.415 9.370 1.00 92.50 298 PHE A N 1
ATOM 2322 C CA . PHE A 1 298 ? -0.409 10.133 8.675 1.00 92.50 298 PHE A CA 1
ATOM 2323 C C . PHE A 1 298 ? -0.534 10.251 7.147 1.00 92.50 298 PHE A C 1
ATOM 2325 O O . PHE A 1 298 ? 0.160 9.520 6.439 1.00 92.50 298 PHE A O 1
ATOM 2332 N N . SER A 1 299 ? -1.333 11.185 6.613 1.00 92.12 299 SER A N 1
ATOM 2333 C CA . SER A 1 299 ? -1.393 11.444 5.159 1.00 92.12 299 SER A CA 1
ATOM 2334 C C . SER A 1 299 ? -0.057 11.962 4.617 1.00 92.12 299 SER A C 1
ATOM 2336 O O . SER A 1 299 ? 0.419 11.488 3.584 1.00 92.12 299 SER A O 1
ATOM 2338 N N . LEU A 1 300 ? 0.576 12.903 5.327 1.00 93.31 300 LEU A N 1
ATOM 2339 C CA . LEU A 1 300 ? 1.878 13.455 4.947 1.00 93.31 300 LEU A CA 1
ATOM 2340 C C . LEU A 1 300 ? 3.021 12.450 5.165 1.00 93.31 300 LEU A C 1
ATOM 2342 O O . LEU A 1 300 ? 3.942 12.395 4.355 1.00 93.31 300 LEU A O 1
ATOM 2346 N N . CYS A 1 301 ? 2.945 11.593 6.187 1.00 94.81 301 CYS A N 1
ATOM 2347 C CA . CYS A 1 301 ? 3.869 10.464 6.310 1.00 94.81 301 CYS A CA 1
ATOM 2348 C C . CYS A 1 301 ? 3.730 9.478 5.137 1.00 94.81 301 CYS A C 1
ATOM 2350 O O . CYS A 1 301 ? 4.734 9.028 4.584 1.00 94.81 301 CYS A O 1
ATOM 2352 N N . LEU A 1 302 ? 2.496 9.150 4.731 1.00 93.38 302 LEU A N 1
ATOM 2353 C CA . LEU A 1 302 ? 2.248 8.207 3.640 1.00 93.38 302 LEU A CA 1
ATOM 2354 C C . LEU A 1 302 ? 2.702 8.750 2.278 1.00 93.38 302 LEU A C 1
ATOM 2356 O O . LEU A 1 302 ? 3.132 7.961 1.441 1.00 93.38 302 LEU A O 1
ATOM 2360 N N . PHE A 1 303 ? 2.652 10.069 2.063 1.00 95.25 303 PHE A N 1
ATOM 2361 C CA . PHE A 1 303 ? 3.248 10.734 0.897 1.00 95.25 303 PHE A CA 1
ATOM 2362 C C . PHE A 1 303 ? 4.727 10.359 0.740 1.00 95.25 303 PHE A C 1
ATOM 2364 O O . PHE A 1 303 ? 5.109 9.811 -0.291 1.00 95.25 303 PHE A O 1
ATOM 2371 N N . PHE A 1 304 ? 5.543 10.579 1.773 1.00 96.31 304 PHE A N 1
ATOM 2372 C CA . PHE A 1 304 ? 6.977 10.289 1.712 1.00 96.31 304 PHE A CA 1
ATOM 2373 C C . PHE A 1 304 ? 7.275 8.779 1.715 1.00 96.31 304 PHE A C 1
ATOM 2375 O O . PHE A 1 304 ? 8.085 8.324 0.913 1.00 96.31 304 PHE A O 1
ATOM 2382 N N . ALA A 1 305 ? 6.561 7.974 2.510 1.00 94.19 305 ALA A N 1
ATOM 2383 C CA . ALA A 1 305 ? 6.748 6.519 2.516 1.00 94.19 305 ALA A CA 1
ATOM 2384 C C . ALA A 1 305 ? 6.412 5.871 1.154 1.00 94.19 305 ALA A C 1
ATOM 2386 O O . ALA A 1 305 ? 7.145 5.003 0.674 1.00 94.19 305 ALA A O 1
ATOM 2387 N N . LYS A 1 306 ? 5.338 6.318 0.479 1.00 93.38 306 LYS A N 1
ATOM 2388 C CA . LYS A 1 306 ? 5.039 5.882 -0.896 1.00 93.38 306 LYS A CA 1
ATOM 2389 C C . LYS A 1 306 ? 6.021 6.448 -1.919 1.00 93.38 306 LYS A C 1
ATOM 2391 O O . LYS A 1 306 ? 6.316 5.730 -2.865 1.00 93.38 306 LYS A O 1
ATOM 2396 N N . LEU A 1 307 ? 6.536 7.670 -1.747 1.00 95.50 307 LEU A N 1
ATOM 2397 C CA . LEU A 1 307 ? 7.584 8.240 -2.608 1.00 95.50 307 LEU A CA 1
ATOM 2398 C C . LEU A 1 307 ? 8.801 7.307 -2.646 1.00 95.50 307 LEU A C 1
ATOM 2400 O O . LEU A 1 307 ? 9.207 6.884 -3.727 1.00 95.50 307 LEU A O 1
ATOM 2404 N N . VAL A 1 308 ? 9.311 6.902 -1.478 1.00 96.00 308 VAL A N 1
ATOM 2405 C CA . VAL A 1 308 ? 10.457 5.985 -1.380 1.00 96.00 308 VAL A CA 1
ATOM 2406 C C . VAL A 1 308 ? 10.110 4.600 -1.941 1.00 96.00 308 VAL A C 1
ATOM 2408 O O . VAL A 1 308 ? 10.808 4.098 -2.824 1.00 96.00 308 VAL A O 1
ATOM 2411 N N . SER A 1 309 ? 8.996 4.003 -1.503 1.00 94.38 309 SER A N 1
ATOM 2412 C CA . SER A 1 309 ? 8.538 2.679 -1.962 1.00 94.38 309 SER A CA 1
ATOM 2413 C C . SER A 1 309 ? 8.342 2.601 -3.487 1.00 94.38 309 SER A C 1
ATOM 2415 O O . SER A 1 309 ? 8.797 1.650 -4.127 1.00 94.38 309 SER A O 1
ATOM 2417 N N . TYR A 1 310 ? 7.725 3.616 -4.105 1.00 94.25 310 TYR A N 1
ATOM 2418 C CA . TYR A 1 310 ? 7.468 3.631 -5.548 1.00 94.25 310 TYR A CA 1
ATOM 2419 C C . TYR A 1 310 ? 8.715 3.972 -6.367 1.00 94.25 310 TYR A C 1
ATOM 2421 O O . TYR A 1 310 ? 8.846 3.440 -7.468 1.00 94.25 310 TYR A O 1
ATOM 2429 N N . THR A 1 311 ? 9.675 4.747 -5.844 1.00 95.75 311 THR A N 1
ATOM 2430 C CA . THR A 1 311 ? 10.997 4.854 -6.482 1.00 95.75 311 THR A CA 1
ATOM 2431 C C . THR A 1 311 ? 11.651 3.476 -6.601 1.00 95.75 311 THR A C 1
ATOM 2433 O O . THR A 1 311 ? 12.059 3.096 -7.698 1.00 95.75 311 THR A O 1
ATOM 2436 N N . PHE A 1 312 ? 11.671 2.669 -5.534 1.00 94.81 312 PHE A N 1
ATOM 2437 C CA . PHE A 1 312 ? 12.179 1.293 -5.624 1.00 94.81 312 PHE A CA 1
ATOM 2438 C C . PHE A 1 312 ? 11.372 0.433 -6.614 1.00 94.81 312 PHE A C 1
ATOM 2440 O O . PHE A 1 312 ? 11.966 -0.272 -7.429 1.00 94.81 312 PHE A O 1
ATOM 2447 N N . LEU A 1 313 ? 10.038 0.532 -6.628 1.00 92.69 313 LEU A N 1
ATOM 2448 C CA . LEU A 1 313 ? 9.180 -0.200 -7.575 1.00 92.69 313 LEU A CA 1
ATOM 2449 C C . LEU A 1 313 ? 9.515 0.129 -9.046 1.00 92.69 313 LEU A C 1
ATOM 2451 O O . LEU A 1 313 ? 9.626 -0.783 -9.873 1.00 92.69 313 LEU A O 1
ATOM 2455 N N . PHE A 1 314 ? 9.705 1.415 -9.363 1.00 94.12 314 PHE A N 1
ATOM 2456 C CA . PHE A 1 314 ? 9.880 1.913 -10.732 1.00 94.12 314 PHE A CA 1
ATOM 2457 C C . PHE A 1 314 ? 11.335 2.022 -11.222 1.00 94.12 314 PHE A C 1
ATOM 2459 O O . PHE A 1 314 ? 11.540 2.136 -12.435 1.00 94.12 314 PHE A O 1
ATOM 2466 N N . TRP A 1 315 ? 12.333 1.974 -10.330 1.00 95.69 315 TRP A N 1
ATOM 2467 C CA . TRP A 1 315 ? 13.742 2.224 -10.677 1.00 95.69 315 TRP A CA 1
ATOM 2468 C C . TRP A 1 315 ? 14.763 1.226 -10.109 1.00 95.69 315 TRP A C 1
ATOM 2470 O O . TRP A 1 315 ? 15.885 1.202 -10.612 1.00 95.69 315 TRP A O 1
ATOM 2480 N N . LEU A 1 316 ? 14.423 0.352 -9.149 1.00 94.31 316 LEU A N 1
ATOM 2481 C CA . LEU A 1 316 ? 15.405 -0.587 -8.574 1.00 94.31 316 LEU A CA 1
ATOM 2482 C C . LEU A 1 316 ? 16.083 -1.513 -9.611 1.00 94.31 316 LEU A C 1
ATOM 2484 O O . LEU A 1 316 ? 17.306 -1.642 -9.539 1.00 94.31 316 LEU A O 1
ATOM 2488 N N . PRO A 1 317 ? 15.385 -2.109 -10.604 1.00 93.94 317 PRO A N 1
ATOM 2489 C CA . PRO A 1 317 ? 16.064 -2.901 -11.632 1.00 93.94 317 PRO A CA 1
ATOM 2490 C C . PRO A 1 317 ? 17.039 -2.063 -12.474 1.00 93.94 317 PRO A C 1
ATOM 2492 O O . PRO A 1 317 ? 18.087 -2.574 -12.864 1.00 93.94 317 PRO A O 1
ATOM 2495 N N . LYS A 1 318 ? 16.736 -0.777 -12.718 1.00 92.19 318 LYS A N 1
ATOM 2496 C CA . LYS A 1 318 ? 17.599 0.146 -13.478 1.00 92.19 318 LYS A CA 1
ATOM 2497 C C . LYS A 1 318 ? 18.815 0.610 -12.674 1.00 92.19 318 LYS A C 1
ATOM 2499 O O . LYS A 1 318 ? 19.895 0.723 -13.245 1.00 92.19 318 LYS A O 1
ATOM 2504 N N . TYR A 1 319 ? 18.676 0.797 -11.359 1.00 93.31 319 TYR A N 1
ATOM 2505 C CA . TYR A 1 319 ? 19.819 0.985 -10.459 1.00 93.31 319 TYR A CA 1
ATOM 2506 C C . TYR A 1 319 ? 20.747 -0.235 -10.515 1.00 93.31 319 TYR A C 1
ATOM 2508 O O . TYR A 1 319 ? 21.903 -0.103 -10.905 1.00 93.31 319 TYR A O 1
ATOM 2516 N N . ILE A 1 320 ? 20.220 -1.438 -10.251 1.00 92.19 320 ILE A N 1
ATOM 2517 C CA . ILE A 1 320 ? 21.011 -2.681 -10.248 1.00 92.19 320 ILE A CA 1
ATOM 2518 C C . ILE A 1 320 ? 21.720 -2.885 -11.597 1.00 92.19 320 ILE A C 1
ATOM 2520 O O . ILE A 1 320 ? 22.936 -3.070 -11.620 1.00 92.19 320 ILE A O 1
ATOM 2524 N N . GLY A 1 321 ? 20.996 -2.785 -12.716 1.00 88.50 321 GLY A N 1
ATOM 2525 C CA . GLY A 1 321 ? 21.537 -2.988 -14.068 1.00 88.50 321 GLY A CA 1
ATOM 2526 C C . GLY A 1 321 ? 22.441 -1.866 -14.600 1.00 88.50 321 GLY A C 1
ATOM 2527 O O . GLY A 1 321 ? 22.990 -2.004 -15.689 1.00 88.50 321 GLY A O 1
ATOM 2528 N N . SER A 1 322 ? 22.605 -0.755 -13.869 1.00 87.00 322 SER A N 1
ATOM 2529 C CA . SER A 1 322 ? 23.553 0.321 -14.217 1.00 87.00 322 SER A CA 1
ATOM 2530 C C . SER A 1 322 ? 24.732 0.438 -13.247 1.00 87.00 322 SER A C 1
ATOM 2532 O O . SER A 1 322 ? 25.786 0.937 -13.637 1.00 87.00 322 SER A O 1
ATOM 2534 N N . THR A 1 323 ? 24.603 -0.061 -12.012 1.00 86.62 323 THR A N 1
ATOM 2535 C CA . THR A 1 323 ? 25.703 -0.130 -11.033 1.00 86.62 323 THR A CA 1
ATOM 2536 C C . THR A 1 323 ? 26.366 -1.507 -10.940 1.00 86.62 323 THR A C 1
ATOM 2538 O O . THR A 1 323 ? 27.367 -1.660 -10.240 1.00 86.62 323 THR A O 1
ATOM 2541 N N . THR A 1 324 ? 25.834 -2.517 -11.635 1.00 85.44 324 THR A N 1
ATOM 2542 C CA . THR A 1 324 ? 26.407 -3.867 -11.747 1.00 85.44 324 THR A CA 1
ATOM 2543 C C . THR A 1 324 ? 26.378 -4.352 -13.197 1.00 85.44 324 THR A C 1
ATOM 2545 O O . THR A 1 324 ? 25.586 -3.876 -14.004 1.00 85.44 324 THR A O 1
ATOM 2548 N N . ASN A 1 325 ? 27.207 -5.347 -13.527 1.00 82.75 325 ASN A N 1
ATOM 2549 C CA . ASN A 1 325 ? 27.208 -5.999 -14.842 1.00 82.75 325 ASN A CA 1
ATOM 2550 C C . ASN A 1 325 ? 26.107 -7.082 -14.935 1.00 82.75 325 ASN A C 1
ATOM 2552 O O . ASN A 1 325 ? 26.402 -8.227 -15.280 1.00 82.75 325 ASN A O 1
ATOM 2556 N N . PHE A 1 326 ? 24.871 -6.763 -14.538 1.00 86.94 326 PHE A N 1
ATOM 2557 C CA . PHE A 1 326 ? 23.744 -7.702 -14.543 1.00 86.94 326 PHE A CA 1
ATOM 2558 C C . PHE A 1 326 ? 22.730 -7.382 -15.642 1.00 86.94 326 PHE A C 1
ATOM 2560 O O . PHE A 1 326 ? 22.273 -6.252 -15.794 1.00 86.94 326 PHE A O 1
ATOM 2567 N N . ASP A 1 327 ? 22.336 -8.432 -16.359 1.00 86.69 327 ASP A N 1
ATOM 2568 C CA . ASP A 1 327 ? 21.338 -8.402 -17.431 1.00 86.69 327 ASP A CA 1
ATOM 2569 C C . ASP A 1 327 ? 19.947 -7.983 -16.910 1.00 86.69 327 ASP A C 1
ATOM 2571 O O . ASP A 1 327 ? 19.702 -7.955 -15.694 1.00 86.69 327 ASP A O 1
ATOM 2575 N N . ALA A 1 328 ? 19.005 -7.675 -17.812 1.00 87.31 328 ALA A N 1
ATOM 2576 C CA . ALA A 1 328 ? 17.688 -7.169 -17.412 1.00 87.31 328 ALA A CA 1
ATOM 2577 C C . ALA A 1 328 ? 16.911 -8.162 -16.523 1.00 87.31 328 ALA A C 1
ATOM 2579 O O . ALA A 1 328 ? 16.300 -7.747 -15.537 1.00 87.31 328 ALA A O 1
ATOM 2580 N N . GLU A 1 329 ? 17.000 -9.462 -16.824 1.00 91.38 329 GLU A N 1
ATOM 2581 C CA . GLU A 1 329 ? 16.401 -10.558 -16.048 1.00 91.38 329 GLU A CA 1
ATOM 2582 C C . GLU A 1 329 ? 16.987 -10.639 -14.626 1.00 91.38 329 GLU A C 1
ATOM 2584 O O . GLU A 1 329 ? 16.262 -10.487 -13.645 1.00 91.38 329 GLU A O 1
ATOM 2589 N N . LYS A 1 330 ? 18.317 -10.754 -14.494 1.00 91.12 330 LYS A N 1
ATOM 2590 C CA . LYS A 1 330 ? 19.013 -10.840 -13.191 1.00 91.12 330 LYS A CA 1
ATOM 2591 C C . LYS A 1 330 ? 18.771 -9.610 -12.314 1.00 91.12 330 LYS A C 1
ATOM 2593 O O . LYS A 1 330 ? 18.638 -9.726 -11.095 1.00 91.12 330 LYS A O 1
ATOM 2598 N N . SER A 1 331 ? 18.690 -8.433 -12.933 1.00 92.62 331 SER A N 1
ATOM 2599 C CA . SER A 1 331 ? 18.371 -7.176 -12.250 1.00 92.62 331 SER A CA 1
ATOM 2600 C C . SER A 1 331 ? 16.915 -7.125 -11.770 1.00 92.62 331 SER A C 1
ATOM 2602 O O . SER A 1 331 ? 16.639 -6.594 -10.692 1.00 92.62 331 SER A O 1
ATOM 2604 N N . ALA A 1 332 ? 15.979 -7.701 -12.534 1.00 92.69 332 ALA A N 1
ATOM 2605 C CA . ALA A 1 332 ? 14.584 -7.847 -12.129 1.00 92.69 332 ALA A CA 1
ATOM 2606 C C . ALA A 1 332 ? 14.436 -8.840 -10.968 1.00 92.69 332 ALA A C 1
ATOM 2608 O O . ALA A 1 332 ? 13.822 -8.489 -9.957 1.00 92.69 332 ALA A O 1
ATOM 2609 N N . ASP A 1 333 ? 15.051 -10.020 -11.071 1.00 93.62 333 ASP A N 1
ATOM 2610 C CA . ASP A 1 333 ? 15.039 -11.062 -10.040 1.00 93.62 333 ASP A CA 1
ATOM 2611 C C . ASP A 1 333 ? 15.591 -10.549 -8.710 1.00 93.62 333 ASP A C 1
ATOM 2613 O O . ASP A 1 333 ? 14.925 -10.666 -7.679 1.00 93.62 333 ASP A O 1
ATOM 2617 N N . LEU A 1 334 ? 16.760 -9.898 -8.717 1.00 93.81 334 LEU A N 1
ATOM 2618 C CA . LEU A 1 334 ? 17.342 -9.328 -7.501 1.00 93.81 334 LEU A CA 1
ATOM 2619 C C . LEU A 1 334 ? 16.426 -8.247 -6.889 1.00 93.81 334 LEU A C 1
ATOM 2621 O O . LEU A 1 334 ? 16.293 -8.174 -5.667 1.00 93.81 334 LEU A O 1
ATOM 2625 N N . SER A 1 335 ? 15.704 -7.474 -7.715 1.00 94.50 335 SER A N 1
ATOM 2626 C CA . SER A 1 335 ? 14.728 -6.481 -7.237 1.00 94.50 335 SER A CA 1
ATOM 2627 C C . SER A 1 335 ? 13.529 -7.084 -6.487 1.00 94.50 335 SER A C 1
ATOM 2629 O O . SER A 1 335 ? 12.905 -6.382 -5.689 1.00 94.50 335 SER A O 1
ATOM 2631 N N . THR A 1 336 ? 13.191 -8.364 -6.705 1.00 95.62 336 THR A N 1
ATOM 2632 C CA . THR A 1 336 ? 12.053 -9.023 -6.026 1.00 95.62 336 THR A CA 1
ATOM 2633 C C . THR A 1 336 ? 12.245 -9.104 -4.511 1.00 95.62 336 THR A C 1
ATOM 2635 O O . THR A 1 336 ? 11.274 -9.115 -3.758 1.00 95.62 336 THR A O 1
ATOM 2638 N N . LEU A 1 337 ? 13.493 -9.102 -4.040 1.00 95.81 337 LEU A N 1
ATOM 2639 C CA . LEU A 1 337 ? 13.834 -9.245 -2.625 1.00 95.81 337 LEU A CA 1
ATOM 2640 C C . LEU A 1 337 ? 13.406 -8.037 -1.784 1.00 95.81 337 LEU A C 1
ATOM 2642 O O . LEU A 1 337 ? 13.120 -8.192 -0.598 1.00 95.81 337 LEU A O 1
ATOM 2646 N N . PHE A 1 338 ? 13.283 -6.859 -2.403 1.00 95.75 338 PHE A N 1
ATOM 2647 C CA . PHE A 1 338 ? 12.687 -5.679 -1.776 1.00 95.75 338 PHE A CA 1
ATOM 2648 C C . PHE A 1 338 ? 11.186 -5.885 -1.501 1.00 95.75 338 PHE A C 1
ATOM 2650 O O . PHE A 1 338 ? 10.690 -5.556 -0.423 1.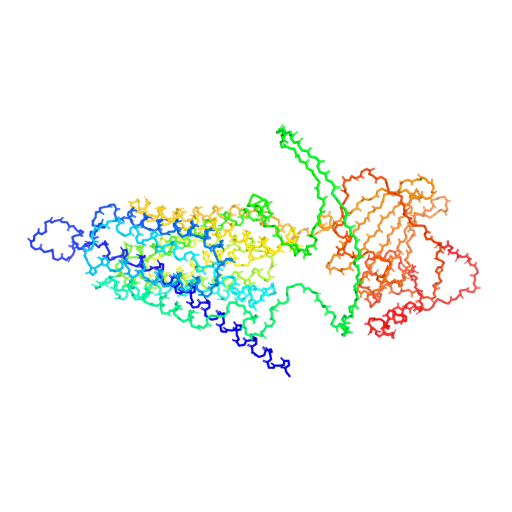00 95.75 338 PHE A O 1
ATOM 2657 N N . ASP A 1 339 ? 10.464 -6.504 -2.439 1.00 95.31 339 ASP A N 1
ATOM 2658 C CA . ASP A 1 339 ? 9.049 -6.845 -2.269 1.00 95.31 339 ASP A CA 1
ATOM 2659 C C . ASP A 1 339 ? 8.854 -7.981 -1.248 1.00 95.31 339 ASP A C 1
ATOM 2661 O O . ASP A 1 339 ? 7.958 -7.887 -0.407 1.00 95.31 339 ASP A O 1
ATOM 2665 N N . VAL A 1 340 ? 9.716 -9.011 -1.262 1.00 95.25 340 VAL A N 1
ATOM 2666 C CA . VAL A 1 340 ? 9.738 -10.102 -0.261 1.00 95.25 340 VAL A CA 1
ATOM 2667 C C . VAL A 1 340 ? 10.006 -9.554 1.142 1.00 95.25 340 VAL A C 1
ATOM 2669 O O . VAL A 1 340 ? 9.267 -9.867 2.077 1.00 95.25 340 VAL A O 1
ATOM 2672 N N . GLY A 1 341 ? 11.009 -8.680 1.281 1.00 94.75 341 GLY A N 1
ATOM 2673 C CA . GLY A 1 341 ? 11.258 -7.927 2.507 1.00 94.75 341 GLY A CA 1
ATOM 2674 C C . GLY A 1 341 ? 10.020 -7.149 2.946 1.00 94.75 341 GLY A C 1
ATOM 2675 O O . GLY A 1 341 ? 9.631 -7.217 4.108 1.00 94.75 341 GLY A O 1
ATOM 2676 N N . GLY A 1 342 ? 9.333 -6.491 2.007 1.00 93.12 342 GLY A N 1
ATOM 2677 C CA . GLY A 1 342 ? 8.103 -5.745 2.274 1.00 93.12 342 GLY A CA 1
ATOM 2678 C C . GLY A 1 342 ? 6.934 -6.580 2.803 1.00 93.12 342 GLY A C 1
ATOM 2679 O O . GLY A 1 342 ? 6.205 -6.095 3.667 1.00 93.12 342 GLY A O 1
ATOM 2680 N N . ILE A 1 343 ? 6.783 -7.840 2.376 1.00 92.06 343 ILE A N 1
ATOM 2681 C CA . ILE A 1 343 ? 5.780 -8.762 2.948 1.00 92.06 343 ILE A CA 1
ATOM 2682 C C . ILE A 1 343 ? 6.084 -9.009 4.429 1.00 92.06 343 ILE A C 1
ATOM 2684 O O . ILE A 1 343 ? 5.202 -8.871 5.278 1.00 92.06 343 ILE A O 1
ATOM 2688 N N . LEU A 1 344 ? 7.339 -9.341 4.746 1.00 92.25 344 LEU A N 1
ATOM 2689 C CA . LEU A 1 344 ? 7.776 -9.592 6.121 1.00 92.25 344 LEU A CA 1
ATOM 2690 C C . LEU A 1 344 ? 7.645 -8.328 6.981 1.00 92.25 344 LEU A C 1
ATOM 2692 O O . LEU A 1 344 ? 7.080 -8.384 8.071 1.00 92.25 344 LEU A O 1
ATOM 2696 N N . GLY A 1 345 ? 8.093 -7.181 6.465 1.00 91.31 345 GLY A N 1
ATOM 2697 C CA . GLY A 1 345 ? 8.001 -5.882 7.126 1.00 91.31 345 GLY A CA 1
ATOM 2698 C C . GLY A 1 345 ? 6.567 -5.454 7.414 1.00 91.31 345 GLY A C 1
ATOM 2699 O O . GLY A 1 345 ? 6.277 -5.061 8.537 1.00 91.31 345 GLY A O 1
ATOM 2700 N N . GLY A 1 346 ? 5.649 -5.589 6.452 1.00 88.56 346 GLY A N 1
ATOM 2701 C CA . GLY A 1 346 ? 4.232 -5.261 6.641 1.00 88.56 346 GLY A CA 1
ATOM 2702 C C . GLY A 1 346 ? 3.538 -6.152 7.676 1.00 88.56 346 GLY A C 1
ATOM 2703 O O . GLY A 1 346 ? 2.784 -5.652 8.511 1.00 88.56 346 GLY A O 1
ATOM 2704 N N . ILE A 1 347 ? 3.830 -7.459 7.679 1.00 86.81 347 ILE A N 1
ATOM 2705 C CA . ILE A 1 347 ? 3.285 -8.401 8.671 1.00 86.81 347 ILE A CA 1
ATOM 2706 C C . ILE A 1 347 ? 3.846 -8.107 10.070 1.00 86.81 347 ILE A C 1
ATOM 2708 O O . ILE A 1 347 ? 3.084 -8.044 11.034 1.00 86.81 347 ILE A O 1
ATOM 2712 N N . VAL A 1 348 ? 5.159 -7.886 10.195 1.00 88.44 348 VAL A N 1
ATOM 2713 C CA . VAL A 1 348 ? 5.810 -7.569 11.477 1.00 88.44 348 VAL A CA 1
ATOM 2714 C C . VAL A 1 348 ? 5.357 -6.206 12.009 1.00 88.44 348 VAL A C 1
ATOM 2716 O O . VAL A 1 348 ? 5.027 -6.106 13.188 1.00 88.44 348 VAL A O 1
ATOM 2719 N N . ALA A 1 349 ? 5.255 -5.184 11.153 1.00 88.38 349 ALA A N 1
ATOM 2720 C CA . ALA A 1 349 ? 4.718 -3.871 11.512 1.00 88.38 349 ALA A CA 1
ATOM 2721 C C . ALA A 1 349 ? 3.279 -3.981 12.033 1.00 88.38 349 ALA A C 1
ATOM 2723 O O . ALA A 1 349 ? 2.976 -3.442 13.094 1.00 88.38 349 ALA A O 1
ATOM 2724 N N . GLY A 1 350 ? 2.418 -4.736 11.339 1.00 83.31 350 GLY A N 1
ATOM 2725 C CA . GLY A 1 350 ? 1.052 -5.025 11.780 1.00 83.31 350 GLY A CA 1
ATOM 2726 C C . GLY A 1 350 ? 1.006 -5.702 13.150 1.00 83.31 350 GLY A C 1
ATOM 2727 O O . GLY A 1 350 ? 0.338 -5.208 14.050 1.00 83.31 350 GLY A O 1
ATOM 2728 N N . ILE A 1 351 ? 1.771 -6.780 13.352 1.00 84.00 351 ILE A N 1
ATOM 2729 C CA . ILE A 1 351 ? 1.795 -7.519 14.626 1.00 84.00 351 ILE A CA 1
ATOM 2730 C C . ILE A 1 351 ? 2.315 -6.648 15.778 1.00 84.00 351 ILE A C 1
ATOM 2732 O O . ILE A 1 351 ? 1.710 -6.635 16.847 1.00 84.00 351 ILE A O 1
ATOM 2736 N N . ILE A 1 352 ? 3.407 -5.898 15.589 1.00 86.38 352 ILE A N 1
ATOM 2737 C CA . ILE A 1 352 ? 3.939 -5.012 16.637 1.00 86.38 352 ILE A CA 1
ATOM 2738 C C . ILE A 1 352 ? 2.962 -3.858 16.908 1.00 86.38 352 ILE A C 1
ATOM 2740 O O . ILE A 1 352 ? 2.771 -3.481 18.065 1.00 86.38 352 ILE A O 1
ATOM 2744 N N . SER A 1 353 ? 2.301 -3.320 15.881 1.00 84.62 353 SER A N 1
ATOM 2745 C CA . SER A 1 353 ? 1.302 -2.261 16.040 1.00 84.62 353 SER A CA 1
ATOM 2746 C C . SER A 1 353 ? 0.048 -2.747 16.772 1.00 84.62 353 SER A C 1
ATOM 2748 O O . SER A 1 353 ? -0.407 -2.050 17.672 1.00 84.62 353 SER A O 1
ATOM 2750 N N . ASP A 1 354 ? -0.462 -3.944 16.464 1.00 81.44 354 ASP A N 1
ATOM 2751 C CA . ASP A 1 354 ? -1.606 -4.564 17.153 1.00 81.44 354 ASP A CA 1
ATOM 2752 C C . ASP A 1 354 ? -1.261 -4.926 18.615 1.00 81.44 354 ASP A C 1
ATOM 2754 O O . ASP A 1 354 ? -2.085 -4.747 19.511 1.00 81.44 354 ASP A O 1
ATOM 2758 N N . LEU A 1 355 ? -0.040 -5.415 18.881 1.00 80.88 355 LEU A N 1
ATOM 2759 C CA . LEU A 1 355 ? 0.421 -5.772 20.233 1.00 80.88 355 LEU A CA 1
ATOM 2760 C C . LEU A 1 355 ? 0.723 -4.554 21.115 1.00 80.88 355 LEU A C 1
ATOM 2762 O O . LEU A 1 355 ? 0.562 -4.623 22.332 1.00 80.88 355 LEU A O 1
ATOM 2766 N N . THR A 1 356 ? 1.197 -3.453 20.528 1.00 80.69 356 THR A N 1
ATOM 2767 C CA . THR A 1 356 ? 1.487 -2.224 21.280 1.00 80.69 356 THR A CA 1
ATOM 2768 C C . THR A 1 356 ? 0.265 -1.318 21.390 1.00 80.69 356 THR A C 1
ATOM 2770 O O . THR A 1 356 ? 0.005 -0.796 22.474 1.00 80.69 356 THR A O 1
ATOM 2773 N N . GLY A 1 357 ? -0.461 -1.092 20.292 1.00 75.12 357 GLY A N 1
ATOM 2774 C CA . GLY A 1 357 ? -1.398 0.021 20.112 1.00 75.12 357 GLY A CA 1
ATOM 2775 C C . GLY A 1 357 ? -0.696 1.376 19.917 1.00 75.12 357 GLY A C 1
ATOM 2776 O O . GLY A 1 357 ? -1.180 2.391 20.418 1.00 75.12 357 GLY A O 1
ATOM 2777 N N . ALA A 1 358 ? 0.507 1.396 19.330 1.00 83.31 358 ALA A N 1
ATOM 2778 C CA . ALA A 1 358 ? 1.325 2.600 19.123 1.00 83.31 358 ALA A CA 1
ATOM 2779 C C . ALA A 1 358 ? 1.787 2.696 17.659 1.00 83.31 358 ALA A C 1
ATOM 2781 O O . ALA A 1 358 ? 2.948 2.447 17.320 1.00 83.31 358 ALA A O 1
ATOM 2782 N N . HIS A 1 359 ? 0.834 2.985 16.776 1.00 85.50 359 HIS A N 1
ATOM 2783 C CA . HIS A 1 359 ? 1.010 2.910 15.328 1.00 85.50 359 HIS A CA 1
ATOM 2784 C C . HIS A 1 359 ? 2.028 3.947 14.826 1.00 85.50 359 HIS A C 1
ATOM 2786 O O . HIS A 1 359 ? 2.836 3.647 13.944 1.00 85.50 359 HIS A O 1
ATOM 2792 N N . GLY A 1 360 ? 2.027 5.150 15.413 1.00 88.00 360 GLY A N 1
ATOM 2793 C CA . GLY A 1 360 ? 2.996 6.203 15.113 1.00 88.00 360 GLY A CA 1
ATOM 2794 C C . GLY A 1 360 ? 4.414 5.800 15.513 1.00 88.00 360 GLY A C 1
ATOM 2795 O O . GLY A 1 360 ? 5.335 5.906 14.702 1.00 88.00 360 GLY A O 1
ATOM 2796 N N . CYS A 1 361 ? 4.588 5.270 16.728 1.00 90.88 361 CYS A N 1
ATOM 2797 C CA . CYS A 1 361 ? 5.873 4.778 17.228 1.00 90.88 361 CYS A CA 1
ATOM 2798 C C . CYS A 1 361 ? 6.467 3.679 16.336 1.00 90.88 361 CYS A C 1
ATOM 2800 O O . CYS A 1 361 ? 7.659 3.728 16.035 1.00 90.88 361 CYS A O 1
ATOM 2802 N N . VAL A 1 362 ? 5.653 2.717 15.881 1.00 92.25 362 VAL A N 1
ATOM 2803 C CA . VAL A 1 362 ? 6.111 1.646 14.974 1.00 92.25 362 VAL A CA 1
ATOM 2804 C C . VAL A 1 362 ? 6.558 2.217 13.627 1.00 92.25 362 VAL A C 1
ATOM 2806 O O . VAL A 1 362 ? 7.648 1.885 13.162 1.00 92.25 362 VAL A O 1
ATOM 2809 N N . CYS A 1 363 ? 5.776 3.124 13.029 1.00 93.25 363 CYS A N 1
ATOM 2810 C CA . CYS A 1 363 ? 6.147 3.767 11.765 1.00 93.25 363 CYS A CA 1
ATOM 2811 C C . CYS A 1 363 ? 7.473 4.536 11.881 1.00 93.25 363 CYS A C 1
ATOM 2813 O O . CYS A 1 363 ? 8.376 4.327 11.074 1.00 93.25 363 CYS A O 1
ATOM 2815 N N . VAL A 1 364 ? 7.621 5.384 12.906 1.00 95.00 364 VAL A N 1
ATOM 2816 C CA . VAL A 1 364 ? 8.835 6.195 13.108 1.00 95.00 364 VAL A CA 1
ATOM 2817 C C . VAL A 1 364 ? 10.059 5.328 13.403 1.00 95.00 364 VAL A C 1
ATOM 2819 O O . VAL A 1 364 ? 11.121 5.582 12.840 1.00 95.00 364 VAL A O 1
ATOM 2822 N N . ALA A 1 365 ? 9.927 4.275 14.216 1.00 94.75 365 ALA A N 1
ATOM 2823 C CA . ALA A 1 365 ? 11.030 3.354 14.484 1.00 94.75 365 ALA A CA 1
ATOM 2824 C C . ALA A 1 365 ? 11.533 2.658 13.205 1.00 94.75 365 ALA A C 1
ATOM 2826 O O . ALA A 1 365 ? 12.741 2.524 13.013 1.00 94.75 365 ALA A O 1
ATOM 2827 N N . MET A 1 366 ? 10.625 2.258 12.309 1.00 95.44 366 MET A N 1
ATOM 2828 C CA . MET A 1 366 ? 10.990 1.613 11.045 1.00 95.44 366 MET A CA 1
ATOM 2829 C C . MET A 1 366 ? 11.589 2.594 10.027 1.00 95.44 366 MET A C 1
ATOM 2831 O O . MET A 1 366 ? 12.588 2.248 9.406 1.00 95.44 366 MET A O 1
ATOM 2835 N N . LEU A 1 367 ? 11.072 3.823 9.909 1.00 95.06 367 LEU A N 1
ATOM 2836 C CA . LEU A 1 367 ? 11.633 4.869 9.031 1.00 95.06 367 LEU A CA 1
ATOM 2837 C C . LEU A 1 367 ? 13.049 5.297 9.467 1.00 95.06 367 LEU A C 1
ATOM 2839 O O . LEU A 1 367 ? 13.969 5.388 8.650 1.00 95.06 367 LEU A O 1
ATOM 2843 N N . LEU A 1 368 ? 13.257 5.496 10.774 1.00 95.00 368 LEU A N 1
ATOM 2844 C CA . LEU A 1 368 ? 14.570 5.846 11.329 1.00 95.00 368 LEU A CA 1
ATOM 2845 C C . LEU A 1 368 ? 15.580 4.690 11.239 1.00 95.00 368 LEU A C 1
ATOM 2847 O O . LEU A 1 368 ? 16.777 4.946 11.130 1.00 95.00 368 LEU A O 1
ATOM 2851 N N . ALA A 1 369 ? 15.124 3.433 11.236 1.00 96.12 369 ALA A N 1
ATOM 2852 C CA . ALA A 1 369 ? 15.964 2.272 10.934 1.00 96.12 369 ALA A CA 1
ATOM 2853 C C . ALA A 1 369 ? 16.186 2.069 9.419 1.00 96.12 369 ALA A C 1
ATOM 2855 O O . ALA A 1 369 ? 17.235 1.564 9.016 1.00 96.12 369 ALA A O 1
ATOM 2856 N N . GLY A 1 370 ? 15.235 2.482 8.574 1.00 95.38 370 GLY A N 1
ATOM 2857 C CA . GLY A 1 370 ? 15.338 2.461 7.112 1.00 95.38 370 GLY A CA 1
ATOM 2858 C C . GLY A 1 370 ? 16.430 3.398 6.602 1.00 95.38 370 GLY A C 1
ATOM 2859 O O . GLY A 1 370 ? 17.268 2.985 5.805 1.00 95.38 370 GLY A O 1
ATOM 2860 N N . THR A 1 371 ? 16.504 4.608 7.160 1.00 94.38 371 THR A N 1
ATOM 2861 C CA . THR A 1 371 ? 17.527 5.630 6.861 1.00 94.38 371 THR A CA 1
ATOM 2862 C C . THR A 1 371 ? 18.972 5.079 6.769 1.00 94.38 371 THR A C 1
ATOM 2864 O O . THR A 1 371 ? 19.582 5.195 5.701 1.00 94.38 371 THR A O 1
ATOM 2867 N N . PRO A 1 372 ? 19.556 4.442 7.809 1.00 95.75 372 PRO A N 1
ATOM 2868 C CA . PRO A 1 372 ? 20.899 3.864 7.718 1.00 95.75 372 PRO A CA 1
ATOM 2869 C C . PRO A 1 372 ? 20.967 2.612 6.831 1.00 95.75 372 PRO A C 1
ATOM 2871 O O . PRO A 1 372 ? 22.023 2.348 6.260 1.00 95.75 372 PRO A O 1
ATOM 2874 N N . ALA A 1 373 ? 19.876 1.851 6.673 1.00 96.00 373 ALA A N 1
ATOM 2875 C CA . ALA A 1 373 ? 19.846 0.694 5.776 1.00 96.00 373 ALA A CA 1
ATOM 2876 C C . ALA A 1 373 ? 19.946 1.113 4.297 1.00 96.00 373 ALA A C 1
ATOM 2878 O O . ALA A 1 373 ? 20.730 0.528 3.552 1.00 96.00 373 ALA A O 1
ATOM 2879 N N . LEU A 1 374 ? 19.227 2.169 3.894 1.00 95.31 374 LEU A N 1
ATOM 2880 C CA . LEU A 1 374 ? 19.322 2.783 2.564 1.00 95.31 374 LEU A CA 1
ATOM 2881 C C . LEU A 1 374 ? 20.745 3.284 2.277 1.00 95.31 374 LEU A C 1
ATOM 2883 O O . LEU A 1 374 ? 21.297 3.001 1.214 1.00 95.31 374 LEU A O 1
ATOM 2887 N N . PHE A 1 375 ? 21.365 3.966 3.245 1.00 95.44 375 PHE A N 1
ATOM 2888 C CA . PHE A 1 375 ? 22.746 4.440 3.126 1.00 95.44 375 PHE A CA 1
ATOM 2889 C C . PHE A 1 375 ? 23.752 3.284 2.971 1.00 95.44 375 PHE A C 1
ATOM 2891 O O . PHE A 1 375 ? 24.649 3.350 2.126 1.00 95.44 375 PHE A O 1
ATOM 2898 N N . LEU A 1 376 ? 23.584 2.203 3.746 1.00 95.06 376 LEU A N 1
ATOM 2899 C CA . LEU A 1 376 ? 24.385 0.983 3.613 1.00 95.06 376 LEU A CA 1
ATOM 2900 C C . LEU A 1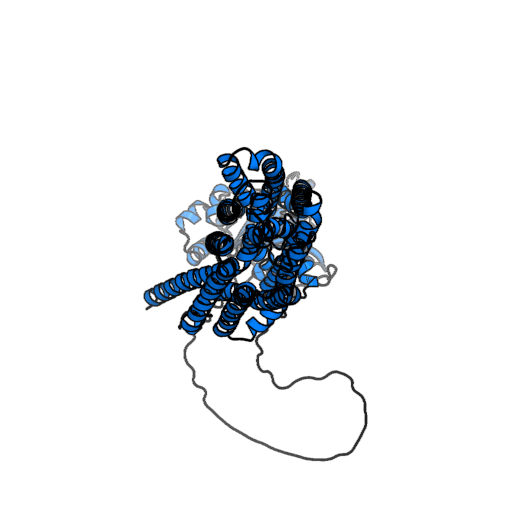 376 ? 24.189 0.305 2.253 1.00 95.06 376 LEU A C 1
ATOM 2902 O O . LEU A 1 376 ? 25.158 -0.228 1.712 1.00 95.06 376 LEU A O 1
ATOM 2906 N N . TYR A 1 377 ? 22.975 0.312 1.697 1.00 94.62 377 TYR A N 1
ATOM 2907 C CA . TYR A 1 377 ? 22.711 -0.309 0.401 1.00 94.62 377 TYR A CA 1
ATOM 2908 C C . TYR A 1 377 ? 23.439 0.410 -0.740 1.00 94.62 377 TYR A C 1
ATOM 2910 O O . TYR A 1 377 ? 24.102 -0.266 -1.521 1.00 94.62 377 TYR A O 1
ATOM 2918 N N . ASP A 1 378 ? 23.442 1.747 -0.776 1.00 93.25 378 ASP A N 1
ATOM 2919 C CA . ASP A 1 378 ? 24.187 2.494 -1.804 1.00 93.25 378 ASP A CA 1
ATOM 2920 C C . ASP A 1 378 ? 25.708 2.237 -1.737 1.00 93.25 378 ASP A C 1
ATOM 2922 O O . ASP A 1 378 ? 26.365 1.975 -2.744 1.00 93.25 378 ASP A O 1
ATOM 2926 N N . HIS A 1 379 ? 26.279 2.224 -0.526 1.00 90.19 379 HIS A N 1
ATOM 2927 C CA . HIS A 1 379 ? 27.733 2.125 -0.335 1.00 90.19 379 HIS A CA 1
ATOM 2928 C C . HIS A 1 379 ? 28.281 0.688 -0.381 1.00 90.19 379 HIS A C 1
ATOM 2930 O O . HIS A 1 379 ? 29.448 0.477 -0.737 1.00 90.19 379 HIS A O 1
ATOM 2936 N N . LEU A 1 380 ? 27.480 -0.306 0.020 1.00 91.62 380 LEU A N 1
ATOM 2937 C CA . LEU A 1 380 ? 27.914 -1.700 0.167 1.00 91.62 380 LEU A CA 1
ATOM 2938 C C . LEU A 1 380 ? 27.144 -2.688 -0.717 1.00 91.62 380 LEU A C 1
ATOM 2940 O O . LEU A 1 380 ? 27.698 -3.742 -1.022 1.00 91.62 380 LEU A O 1
ATOM 2944 N N . GLY A 1 381 ? 25.920 -2.383 -1.159 1.00 85.06 381 GLY A N 1
ATOM 2945 C CA . GLY A 1 381 ? 25.020 -3.325 -1.844 1.00 85.06 381 GLY A CA 1
ATOM 2946 C C . GLY A 1 381 ? 25.619 -3.997 -3.083 1.00 85.06 381 GLY A C 1
ATOM 2947 O O . GLY A 1 381 ? 25.330 -5.162 -3.349 1.00 85.06 381 GLY A O 1
ATOM 2948 N N . ASN A 1 382 ? 26.533 -3.317 -3.778 1.00 84.81 382 ASN A N 1
ATOM 2949 C CA . ASN A 1 382 ? 27.223 -3.829 -4.968 1.00 84.81 382 ASN A CA 1
ATOM 2950 C C . ASN A 1 382 ? 28.558 -4.553 -4.667 1.00 84.81 382 ASN A C 1
ATOM 2952 O O . ASN A 1 382 ? 29.243 -4.996 -5.586 1.00 84.81 382 ASN A O 1
ATOM 2956 N N . ARG A 1 383 ? 28.961 -4.700 -3.393 1.00 86.62 383 ARG A N 1
ATOM 2957 C CA . ARG A 1 383 ? 30.225 -5.359 -2.989 1.00 86.62 383 ARG A CA 1
ATOM 2958 C C . ARG A 1 383 ? 30.163 -6.886 -2.994 1.00 86.62 383 ARG A C 1
ATOM 2960 O O . ARG A 1 383 ? 31.197 -7.530 -3.143 1.00 86.62 383 ARG A O 1
ATOM 2967 N N . SER A 1 384 ? 28.988 -7.465 -2.755 1.00 88.56 384 SER A N 1
ATOM 2968 C CA . SER A 1 384 ? 28.783 -8.916 -2.707 1.00 88.56 384 SER A CA 1
ATOM 2969 C C . SER A 1 384 ? 27.308 -9.250 -2.892 1.00 88.56 384 SER A C 1
ATOM 2971 O O . SER A 1 384 ? 26.453 -8.658 -2.236 1.00 88.56 384 SER A O 1
ATOM 2973 N N . PHE A 1 385 ? 27.016 -10.246 -3.730 1.00 87.69 385 PHE A N 1
ATOM 2974 C CA . PHE A 1 385 ? 25.656 -10.686 -4.049 1.00 87.69 385 PHE A CA 1
ATOM 2975 C C . PHE A 1 385 ? 24.832 -11.023 -2.792 1.00 87.69 385 PHE A C 1
ATOM 2977 O O . PHE A 1 385 ? 23.726 -10.520 -2.624 1.00 87.69 385 PHE A O 1
ATOM 2984 N N . GLY A 1 386 ? 25.403 -11.781 -1.847 1.00 89.69 386 GLY A N 1
ATOM 2985 C CA . GLY A 1 386 ? 24.724 -12.135 -0.591 1.00 89.69 386 GLY A CA 1
ATOM 2986 C C . GLY A 1 386 ? 24.456 -10.944 0.340 1.00 89.69 386 GLY A C 1
ATOM 2987 O O . GLY A 1 386 ? 23.475 -10.949 1.080 1.00 89.69 386 GLY A O 1
ATOM 2988 N N . LEU A 1 387 ? 25.288 -9.900 0.276 1.00 90.75 387 LEU A N 1
ATOM 2989 C CA . LEU A 1 387 ? 25.079 -8.665 1.035 1.00 90.75 387 LEU A CA 1
ATOM 2990 C C . LEU A 1 387 ? 24.026 -7.771 0.359 1.00 90.75 387 LEU A C 1
ATOM 2992 O O . LEU A 1 387 ? 23.210 -7.176 1.058 1.00 90.75 387 LEU A O 1
ATOM 2996 N N . SER A 1 388 ? 23.976 -7.760 -0.977 1.00 91.81 388 SER A N 1
ATOM 2997 C CA . SER A 1 388 ? 22.886 -7.162 -1.760 1.00 91.81 388 SER A CA 1
ATOM 2998 C C . SER A 1 388 ? 21.532 -7.777 -1.387 1.00 91.81 388 SER A C 1
ATOM 3000 O O . SER A 1 388 ? 20.607 -7.058 -1.019 1.00 91.81 388 SER A O 1
ATOM 3002 N N . ILE A 1 389 ? 21.449 -9.116 -1.363 1.00 93.88 389 ILE A N 1
ATOM 3003 C CA . ILE A 1 389 ? 20.264 -9.879 -0.930 1.00 93.88 389 ILE A CA 1
ATOM 3004 C C . ILE A 1 389 ? 19.818 -9.462 0.479 1.00 93.88 389 ILE A C 1
ATOM 3006 O O . ILE A 1 389 ? 18.649 -9.136 0.692 1.00 93.88 389 ILE A O 1
ATOM 3010 N N . GLY A 1 390 ? 20.745 -9.460 1.444 1.00 94.69 390 GLY A N 1
ATOM 3011 C CA . GLY A 1 390 ? 20.446 -9.117 2.834 1.00 94.69 390 GLY A CA 1
ATOM 3012 C C . GLY A 1 390 ? 19.941 -7.682 2.997 1.00 94.69 390 GLY A C 1
ATOM 3013 O O . GLY A 1 390 ? 18.903 -7.464 3.621 1.00 94.69 390 GLY A O 1
ATOM 3014 N N . LEU A 1 391 ? 20.636 -6.708 2.401 1.00 94.94 391 LEU A N 1
ATOM 3015 C CA . LEU A 1 391 ? 20.251 -5.300 2.494 1.00 94.94 391 LEU A CA 1
ATOM 3016 C C . LEU A 1 391 ? 18.944 -4.998 1.752 1.00 94.94 391 LEU A C 1
ATOM 3018 O O . LEU A 1 391 ? 18.129 -4.260 2.292 1.00 94.94 391 LEU A O 1
ATOM 3022 N N . LEU A 1 392 ? 18.674 -5.611 0.593 1.00 95.19 392 LEU A N 1
ATOM 3023 C CA . LEU A 1 392 ? 17.401 -5.420 -0.113 1.00 95.19 392 LEU A CA 1
ATOM 3024 C C . LEU A 1 392 ? 16.196 -5.918 0.686 1.00 95.19 392 LEU A C 1
ATOM 3026 O O . LEU A 1 392 ? 15.182 -5.223 0.736 1.00 95.19 392 LEU A O 1
ATOM 3030 N N . MET A 1 393 ? 16.303 -7.069 1.358 1.00 96.44 393 MET A N 1
ATOM 3031 C CA . MET A 1 393 ? 15.231 -7.545 2.239 1.00 96.44 393 MET A CA 1
ATOM 3032 C C . MET A 1 393 ? 15.039 -6.629 3.458 1.00 96.44 393 MET A C 1
ATOM 3034 O O . MET A 1 393 ? 13.902 -6.378 3.854 1.00 96.44 393 MET A O 1
ATOM 3038 N N . ILE A 1 394 ? 16.124 -6.092 4.030 1.00 96.62 394 ILE A N 1
ATOM 3039 C CA . ILE A 1 394 ? 16.066 -5.158 5.167 1.00 96.62 394 ILE A CA 1
ATOM 3040 C C . ILE A 1 394 ? 15.442 -3.818 4.747 1.00 96.62 394 ILE A C 1
ATOM 3042 O O . ILE A 1 394 ? 14.480 -3.377 5.375 1.00 96.62 394 ILE A O 1
ATOM 3046 N N . CYS A 1 395 ? 15.915 -3.195 3.663 1.00 96.06 395 CYS A N 1
ATOM 3047 C CA . CYS A 1 395 ? 15.331 -1.970 3.110 1.00 96.06 395 CYS A CA 1
ATOM 3048 C C . CYS A 1 395 ? 13.861 -2.180 2.726 1.00 96.06 395 CYS A C 1
ATOM 3050 O O . CYS A 1 395 ? 13.011 -1.372 3.088 1.00 96.06 395 CYS A O 1
ATOM 3052 N N . GLY A 1 396 ? 13.545 -3.298 2.067 1.00 95.25 396 GLY A N 1
ATOM 3053 C CA . GLY A 1 396 ? 12.181 -3.675 1.710 1.00 95.25 396 GLY A CA 1
ATOM 3054 C C . GLY A 1 396 ? 11.256 -3.776 2.919 1.00 95.25 396 GLY A C 1
ATOM 3055 O O . GLY A 1 396 ? 10.150 -3.239 2.889 1.00 95.25 396 GLY A O 1
ATOM 3056 N N . ALA A 1 397 ? 11.713 -4.410 4.003 1.00 95.12 397 ALA A N 1
ATOM 3057 C CA . ALA A 1 397 ? 10.942 -4.533 5.236 1.00 95.12 397 ALA A CA 1
ATOM 3058 C C . ALA A 1 397 ? 10.724 -3.183 5.937 1.00 95.12 397 ALA A C 1
ATOM 3060 O O . ALA A 1 397 ? 9.615 -2.899 6.392 1.00 95.12 397 ALA A O 1
ATOM 3061 N N . LEU A 1 398 ? 11.764 -2.348 6.010 1.00 95.94 398 LEU A N 1
ATOM 3062 C CA . LEU A 1 398 ? 11.741 -1.082 6.745 1.00 95.94 398 LEU A CA 1
ATOM 3063 C C . LEU A 1 398 ? 11.002 0.041 6.001 1.00 95.94 398 LEU A C 1
ATOM 3065 O O . LEU A 1 398 ? 10.315 0.821 6.651 1.00 95.94 398 LEU A O 1
ATOM 3069 N N . VAL A 1 399 ? 11.068 0.082 4.665 1.00 93.94 399 VAL A N 1
ATOM 3070 C CA . VAL A 1 399 ? 10.350 1.067 3.831 1.00 93.94 399 VAL A CA 1
ATOM 3071 C C . VAL A 1 399 ? 8.888 0.663 3.616 1.00 93.94 399 VAL A C 1
ATOM 3073 O O . VAL A 1 399 ? 7.978 1.469 3.815 1.00 93.94 399 VAL A O 1
ATOM 3076 N N . ASN A 1 400 ? 8.620 -0.591 3.226 1.00 91.81 400 ASN A N 1
ATOM 3077 C CA . ASN A 1 400 ? 7.247 -1.003 2.911 1.00 91.81 400 ASN A CA 1
ATOM 3078 C C . ASN A 1 400 ? 6.404 -1.297 4.165 1.00 91.81 400 ASN A C 1
ATOM 3080 O O . ASN A 1 400 ? 5.179 -1.289 4.072 1.00 91.81 400 ASN A O 1
ATOM 3084 N N . GLY A 1 401 ? 7.023 -1.523 5.331 1.00 90.56 401 GLY A N 1
ATOM 3085 C CA . GLY A 1 401 ? 6.325 -1.737 6.604 1.00 90.56 401 GLY A CA 1
ATOM 3086 C C . GLY A 1 401 ? 5.425 -0.561 7.016 1.00 90.56 401 GLY A C 1
ATOM 3087 O O . GLY A 1 401 ? 4.213 -0.758 7.123 1.00 90.56 401 GLY A O 1
ATOM 3088 N N . PRO A 1 402 ? 5.962 0.666 7.183 1.00 91.62 402 PRO A N 1
ATOM 3089 C CA . PRO A 1 402 ? 5.180 1.880 7.436 1.00 91.62 402 PRO A CA 1
ATOM 3090 C C . PRO A 1 402 ? 4.123 2.146 6.361 1.00 91.62 402 PRO A C 1
ATOM 3092 O O . PRO A 1 402 ? 2.975 2.431 6.692 1.00 91.62 402 PRO A O 1
ATOM 3095 N N . TYR A 1 403 ? 4.477 1.989 5.078 1.00 89.62 403 TYR A N 1
ATOM 3096 C CA . TYR A 1 403 ? 3.529 2.101 3.964 1.00 89.62 403 TYR A CA 1
ATOM 3097 C C . TYR A 1 403 ? 2.325 1.159 4.156 1.00 89.62 403 TYR A C 1
ATOM 3099 O O . TYR A 1 403 ? 1.181 1.618 4.197 1.00 89.62 403 TYR A O 1
ATOM 3107 N N . ALA A 1 404 ? 2.570 -0.140 4.343 1.00 87.44 404 ALA A N 1
ATOM 3108 C CA . ALA A 1 404 ? 1.522 -1.136 4.533 1.00 87.44 404 ALA A CA 1
ATOM 3109 C C . ALA A 1 404 ? 0.695 -0.880 5.803 1.00 87.44 404 ALA A C 1
ATOM 3111 O O . ALA A 1 404 ? -0.535 -0.961 5.755 1.00 87.44 404 ALA A O 1
ATOM 3112 N N . LEU A 1 405 ? 1.345 -0.540 6.921 1.00 87.06 405 LEU A N 1
ATOM 3113 C CA . LEU A 1 405 ? 0.688 -0.292 8.206 1.00 87.06 405 LEU A CA 1
ATOM 3114 C C . LEU A 1 405 ? -0.245 0.927 8.148 1.00 87.06 405 LEU A C 1
ATOM 3116 O O . LEU A 1 405 ? -1.388 0.843 8.601 1.00 87.06 405 LEU A O 1
ATOM 3120 N N . ILE A 1 406 ? 0.207 2.034 7.545 1.00 89.00 406 ILE A N 1
ATOM 3121 C CA . ILE A 1 406 ? -0.591 3.261 7.434 1.00 89.00 406 ILE A CA 1
ATOM 3122 C C . ILE A 1 406 ? -1.767 3.063 6.468 1.00 89.00 406 ILE A C 1
ATOM 3124 O O . ILE A 1 406 ? -2.896 3.431 6.793 1.00 89.00 406 ILE A O 1
ATOM 3128 N N . THR A 1 407 ? -1.534 2.446 5.302 1.00 83.00 407 THR A N 1
ATOM 3129 C CA . THR A 1 407 ? -2.588 2.200 4.299 1.00 83.00 407 THR A CA 1
ATOM 3130 C C . THR A 1 407 ? -3.665 1.220 4.785 1.00 83.00 407 THR A C 1
ATOM 3132 O O . THR A 1 407 ? -4.805 1.322 4.336 1.00 83.00 407 THR A O 1
ATOM 3135 N N . THR A 1 408 ? -3.351 0.297 5.705 1.00 77.88 408 THR A N 1
ATOM 3136 C CA . THR A 1 408 ? -4.299 -0.737 6.167 1.00 77.88 408 THR A CA 1
ATOM 3137 C C . THR A 1 408 ? -4.901 -0.457 7.545 1.00 77.88 408 THR A C 1
ATOM 3139 O O . THR A 1 408 ? -6.080 -0.112 7.627 1.00 77.88 408 THR A O 1
ATOM 3142 N N . ALA A 1 409 ? -4.129 -0.621 8.622 1.00 76.69 409 ALA A N 1
ATOM 3143 C CA . ALA A 1 409 ? -4.623 -0.504 9.993 1.00 76.69 409 ALA A CA 1
ATOM 3144 C C . ALA A 1 409 ? -4.953 0.953 10.330 1.00 76.69 409 ALA A C 1
ATOM 3146 O O . ALA A 1 409 ? -6.115 1.284 10.552 1.00 76.69 409 ALA A O 1
ATOM 3147 N N . VAL A 1 410 ? -3.963 1.849 10.239 1.00 82.88 410 VAL A N 1
ATOM 3148 C CA . VAL A 1 410 ? -4.125 3.246 10.678 1.00 82.88 410 VAL A CA 1
ATOM 3149 C C . VAL A 1 410 ? -5.238 3.950 9.908 1.00 82.88 410 VAL A C 1
ATOM 3151 O O . VAL A 1 410 ? -6.050 4.644 10.508 1.00 82.88 410 VAL A O 1
ATOM 3154 N N . SER A 1 411 ? -5.342 3.741 8.593 1.00 79.12 411 SER A N 1
ATOM 3155 C CA . SER A 1 411 ? -6.437 4.312 7.803 1.00 79.12 411 SER A CA 1
ATOM 3156 C C . SER A 1 411 ? -7.823 3.823 8.258 1.00 79.12 411 SER A C 1
ATOM 3158 O O . SER A 1 411 ? -8.762 4.620 8.327 1.00 79.12 411 SER A O 1
ATOM 3160 N N . ALA A 1 412 ? -7.955 2.541 8.618 1.00 72.81 412 ALA A N 1
ATOM 3161 C CA . ALA A 1 412 ? -9.201 1.985 9.140 1.00 72.81 412 ALA A CA 1
ATOM 3162 C C . ALA A 1 412 ? -9.528 2.497 10.554 1.00 72.81 412 ALA A C 1
ATOM 3164 O O . ALA A 1 412 ? -10.692 2.791 10.833 1.00 72.81 412 ALA A O 1
ATOM 3165 N N . ASP A 1 413 ? -8.523 2.638 11.418 1.00 74.50 413 ASP A N 1
ATOM 3166 C CA . ASP A 1 413 ? -8.681 3.099 12.800 1.00 74.50 413 ASP A CA 1
ATOM 3167 C C . ASP A 1 413 ? -9.006 4.604 12.847 1.00 74.50 413 ASP A C 1
ATOM 3169 O O . ASP A 1 413 ? -9.992 5.008 13.464 1.00 74.50 413 ASP A O 1
ATOM 3173 N N . LEU A 1 414 ? -8.276 5.438 12.090 1.00 75.94 414 LEU A N 1
ATOM 3174 C CA . LEU A 1 414 ? -8.587 6.863 11.895 1.00 75.94 414 LEU A CA 1
ATOM 3175 C C . LEU A 1 414 ? -10.009 7.058 11.342 1.00 75.94 414 LEU A C 1
ATOM 3177 O O . LEU A 1 414 ? -10.776 7.871 11.856 1.00 75.94 414 LEU A O 1
ATOM 3181 N N . GLY A 1 415 ? -10.393 6.275 10.330 1.00 63.84 415 GLY A N 1
ATOM 3182 C CA . GLY A 1 415 ? -11.730 6.316 9.735 1.00 63.84 415 GLY A CA 1
ATOM 3183 C C . GLY A 1 415 ? -12.845 5.691 10.589 1.00 63.84 415 GLY A C 1
ATOM 3184 O O . GLY A 1 415 ? -14.006 5.731 10.184 1.00 63.84 415 GLY A O 1
ATOM 3185 N N . THR A 1 416 ? -12.530 5.116 11.756 1.00 64.69 416 THR A N 1
ATOM 3186 C CA . THR A 1 416 ? -13.516 4.582 12.717 1.00 64.69 416 THR A CA 1
ATOM 3187 C C . THR A 1 416 ? -13.421 5.201 14.118 1.00 64.69 416 THR A C 1
ATOM 3189 O O . THR A 1 416 ? -14.106 4.736 15.029 1.00 64.69 416 THR A O 1
ATOM 3192 N N . GLN A 1 417 ? -12.658 6.295 14.271 1.00 65.81 417 GLN A N 1
ATOM 3193 C CA . GLN A 1 417 ? -12.592 7.115 15.487 1.00 65.81 417 GLN A CA 1
ATOM 3194 C C . GLN A 1 417 ? -13.977 7.492 16.035 1.00 65.81 417 GLN A C 1
ATOM 3196 O O . GLN A 1 417 ? -14.944 7.673 15.293 1.00 65.81 417 GLN A O 1
ATOM 3201 N N . GLU A 1 418 ? -14.054 7.729 17.347 1.00 54.75 418 GLU A N 1
ATOM 3202 C CA . GLU A 1 418 ? -15.309 8.088 18.019 1.00 54.75 418 GLU A CA 1
ATOM 3203 C C . GLU A 1 418 ? -15.938 9.390 17.496 1.00 54.75 418 GLU A C 1
ATOM 3205 O O . GLU A 1 418 ? -17.161 9.498 17.426 1.00 54.75 418 GLU A O 1
ATOM 3210 N N . ALA A 1 419 ? -15.117 10.331 17.017 1.00 54.59 419 ALA A N 1
ATOM 3211 C CA . ALA A 1 419 ? -15.561 11.553 16.339 1.00 54.59 419 ALA A CA 1
ATOM 3212 C C . ALA A 1 419 ? -16.378 11.294 15.050 1.00 54.59 419 ALA A C 1
ATOM 3214 O O . ALA A 1 419 ? -17.063 12.192 14.565 1.00 54.59 419 ALA A O 1
ATOM 3215 N N . LEU A 1 420 ? -16.318 10.073 14.504 1.00 58.44 420 LEU A N 1
ATOM 3216 C CA . LEU A 1 420 ? -17.017 9.621 13.297 1.00 58.44 420 LEU A CA 1
ATOM 3217 C C . LEU A 1 420 ? -18.102 8.567 13.593 1.00 58.44 420 LEU A C 1
ATOM 3219 O O . LEU A 1 420 ? -18.673 7.988 12.665 1.00 58.44 420 LEU A O 1
ATOM 3223 N N . ARG A 1 421 ? -18.389 8.283 14.873 1.00 50.25 421 ARG A N 1
ATOM 3224 C CA . ARG A 1 421 ? -19.214 7.152 15.339 1.00 50.25 421 ARG A CA 1
ATOM 3225 C C . ARG A 1 421 ? -20.708 7.336 15.041 1.00 50.25 421 ARG A C 1
ATOM 3227 O O . ARG A 1 421 ? -21.516 7.646 15.908 1.00 50.25 421 ARG A O 1
ATOM 3234 N N . GLY A 1 422 ? -21.054 7.082 13.786 1.00 47.53 422 GLY A N 1
ATOM 3235 C CA . GLY A 1 422 ? -22.408 7.073 13.233 1.00 47.53 422 GLY A CA 1
ATOM 3236 C C . GLY A 1 422 ? -22.356 7.063 11.708 1.00 47.53 422 GLY A C 1
ATOM 3237 O O . GLY A 1 422 ? -22.958 6.203 11.077 1.00 47.53 422 GLY A O 1
ATOM 3238 N N . ASN A 1 423 ? -21.515 7.931 11.138 1.00 58.38 423 ASN A N 1
ATOM 3239 C CA . ASN A 1 423 ? -21.416 8.151 9.700 1.00 58.38 423 ASN A CA 1
ATOM 3240 C C . ASN A 1 423 ? -20.619 7.038 9.001 1.00 58.38 423 ASN A C 1
ATOM 3242 O O . ASN A 1 423 ? -19.392 6.967 9.098 1.00 58.38 423 ASN A O 1
ATOM 3246 N N . ALA A 1 424 ? -21.300 6.160 8.265 1.00 54.50 424 ALA A N 1
ATOM 3247 C CA . ALA A 1 424 ? -20.666 5.037 7.579 1.00 54.50 424 ALA A CA 1
ATOM 3248 C C . ALA A 1 424 ? -19.774 5.466 6.398 1.00 54.50 424 ALA A C 1
ATOM 3250 O O . ALA A 1 424 ? -18.827 4.750 6.066 1.00 54.50 424 ALA A O 1
ATOM 3251 N N . LYS A 1 425 ? -20.046 6.629 5.788 1.00 59.16 425 LYS A N 1
ATOM 3252 C CA . LYS A 1 425 ? -19.310 7.155 4.622 1.00 59.16 425 LYS A CA 1
ATOM 3253 C C . LYS A 1 425 ? -17.999 7.845 5.014 1.00 59.16 425 LYS A C 1
ATOM 3255 O O . LYS A 1 425 ? -17.058 7.845 4.225 1.00 59.16 425 LYS A O 1
ATOM 3260 N N . ALA A 1 426 ? -17.904 8.368 6.238 1.00 61.34 426 ALA A N 1
ATOM 3261 C CA . ALA A 1 426 ? -16.722 9.069 6.743 1.00 61.34 426 ALA A CA 1
ATOM 3262 C C . ALA A 1 426 ? -15.424 8.243 6.652 1.00 61.34 426 ALA A C 1
ATOM 3264 O O . ALA A 1 426 ? -14.386 8.780 6.268 1.00 61.34 426 ALA A O 1
ATOM 3265 N N . LEU A 1 427 ? -15.497 6.933 6.924 1.00 64.56 427 LEU A N 1
ATOM 3266 C CA . LEU A 1 427 ? -14.379 5.994 6.759 1.00 64.56 427 LEU A CA 1
ATOM 3267 C C . LEU A 1 427 ? -13.806 6.038 5.334 1.00 64.56 427 LEU A C 1
ATOM 3269 O O . LEU A 1 427 ? -12.599 6.171 5.159 1.00 64.56 427 LEU A O 1
ATOM 3273 N N . ALA A 1 428 ? -14.671 5.969 4.316 1.00 64.19 428 ALA A N 1
ATOM 3274 C CA . ALA A 1 428 ? -14.246 5.995 2.920 1.00 64.19 428 ALA A CA 1
ATOM 3275 C C . ALA A 1 428 ? -13.584 7.334 2.556 1.00 64.19 428 ALA A C 1
ATOM 3277 O O . ALA A 1 428 ? -12.561 7.343 1.875 1.00 64.19 428 ALA A O 1
ATOM 3278 N N . THR A 1 429 ? -14.108 8.456 3.064 1.00 71.25 429 THR A N 1
ATOM 3279 C CA . THR A 1 429 ? -13.506 9.787 2.881 1.00 71.25 429 THR A CA 1
ATOM 3280 C C . THR A 1 429 ? -12.109 9.876 3.503 1.00 71.25 429 THR A C 1
ATOM 3282 O O . THR A 1 429 ? -11.180 10.328 2.837 1.00 71.25 429 THR A O 1
ATOM 3285 N N . VAL A 1 430 ? -11.929 9.415 4.747 1.00 73.12 430 VAL A N 1
ATOM 3286 C CA . VAL A 1 430 ? -10.626 9.440 5.440 1.00 73.12 430 VAL A CA 1
ATOM 3287 C C . VAL A 1 430 ? -9.605 8.543 4.734 1.00 73.12 430 VAL A C 1
ATOM 3289 O O . VAL A 1 430 ? -8.484 8.983 4.472 1.00 73.12 430 VAL A O 1
ATOM 3292 N N . THR A 1 431 ? -9.990 7.326 4.337 1.00 73.00 431 THR A N 1
ATOM 3293 C CA . THR A 1 431 ? -9.110 6.433 3.568 1.00 73.00 431 THR A CA 1
ATOM 3294 C C . THR A 1 431 ? -8.745 7.008 2.200 1.00 73.00 431 THR A C 1
ATOM 3296 O O . THR A 1 431 ? -7.574 6.960 1.829 1.00 73.00 431 THR A O 1
ATOM 3299 N N . ALA A 1 432 ? -9.690 7.618 1.477 1.00 73.25 432 ALA A N 1
ATOM 3300 C CA . ALA A 1 432 ? -9.416 8.246 0.184 1.00 73.25 432 ALA A CA 1
ATOM 3301 C C . ALA A 1 432 ? -8.460 9.451 0.289 1.00 73.25 432 ALA A C 1
ATOM 3303 O O . ALA A 1 432 ? -7.611 9.629 -0.583 1.00 73.25 432 ALA A O 1
ATOM 3304 N N . ILE A 1 433 ? -8.549 10.253 1.357 1.00 80.50 433 ILE A N 1
ATOM 3305 C CA . ILE A 1 433 ? -7.631 11.380 1.602 1.00 80.50 433 ILE A CA 1
ATOM 3306 C C . ILE A 1 433 ? -6.210 10.878 1.877 1.00 80.50 433 ILE A C 1
ATOM 3308 O O . ILE A 1 433 ? -5.265 11.346 1.238 1.00 80.50 433 ILE A O 1
ATOM 3312 N N . ILE A 1 434 ? -6.064 9.907 2.784 1.00 83.88 434 ILE A N 1
ATOM 3313 C CA . ILE A 1 434 ? -4.768 9.317 3.150 1.00 83.88 434 ILE A CA 1
ATOM 3314 C C . ILE A 1 434 ? -4.122 8.665 1.919 1.00 83.88 434 ILE A C 1
ATOM 3316 O O . ILE A 1 434 ? -3.009 9.020 1.525 1.00 83.88 434 ILE A O 1
ATOM 3320 N N . ASP A 1 435 ? -4.836 7.747 1.265 1.00 79.38 435 ASP A N 1
ATOM 3321 C CA . ASP A 1 435 ? -4.310 6.972 0.140 1.00 79.38 435 ASP A CA 1
ATOM 3322 C C . ASP A 1 435 ? -4.076 7.832 -1.115 1.00 79.38 435 ASP A C 1
ATOM 3324 O O . ASP A 1 435 ? -3.080 7.635 -1.823 1.00 79.38 435 ASP A O 1
ATOM 3328 N N . GLY A 1 436 ? -4.936 8.832 -1.347 1.00 81.00 436 GLY A N 1
ATOM 3329 C CA . GLY A 1 436 ? -4.814 9.829 -2.411 1.00 81.00 436 GLY A CA 1
ATOM 3330 C C . GLY A 1 436 ? -3.607 10.748 -2.225 1.00 81.00 436 GLY A C 1
ATOM 3331 O O . GLY A 1 436 ? -2.788 10.850 -3.136 1.00 81.00 436 GLY A O 1
ATOM 3332 N N . THR A 1 437 ? -3.421 11.326 -1.031 1.00 87.62 437 THR A N 1
ATOM 3333 C CA . THR A 1 437 ? -2.221 12.120 -0.685 1.00 87.62 437 THR A CA 1
ATOM 3334 C C . THR A 1 437 ? -0.954 11.286 -0.870 1.00 87.62 437 THR A C 1
ATOM 3336 O O . THR A 1 437 ? -0.007 11.711 -1.532 1.00 87.62 437 THR A O 1
ATOM 3339 N N . GLY A 1 438 ? -0.980 10.039 -0.392 1.00 89.69 438 GLY A N 1
ATOM 3340 C CA . GLY A 1 438 ? 0.080 9.069 -0.632 1.00 89.69 438 GLY A CA 1
ATOM 3341 C C . GLY A 1 438 ? 0.377 8.822 -2.120 1.00 89.69 438 GLY A C 1
ATOM 3342 O O . GLY A 1 438 ? 1.529 8.638 -2.506 1.00 89.69 438 GLY A O 1
ATOM 3343 N N . SER A 1 439 ? -0.648 8.827 -2.974 1.00 87.25 439 SER A N 1
ATOM 3344 C CA . SER A 1 439 ? -0.507 8.573 -4.415 1.00 87.25 439 SER A CA 1
ATOM 3345 C C . SER A 1 439 ? 0.130 9.743 -5.179 1.00 87.25 439 SER A C 1
ATOM 3347 O O . SER A 1 439 ? 0.716 9.522 -6.236 1.00 87.25 439 SER A O 1
ATOM 3349 N N . ILE A 1 440 ? 0.106 10.964 -4.629 1.00 89.56 440 ILE A N 1
ATOM 3350 C CA . ILE A 1 440 ? 0.878 12.100 -5.164 1.00 89.56 440 ILE A CA 1
ATOM 3351 C C . ILE A 1 440 ? 2.378 11.871 -4.919 1.00 89.56 440 ILE A C 1
ATOM 3353 O O . ILE A 1 440 ? 3.182 12.007 -5.839 1.00 89.56 440 ILE A O 1
ATOM 3357 N N . GLY A 1 441 ? 2.756 11.450 -3.706 1.00 92.62 441 GLY A N 1
ATOM 3358 C CA . GLY A 1 441 ? 4.145 11.107 -3.376 1.00 92.62 441 GLY A CA 1
ATOM 3359 C C . GLY A 1 441 ? 4.669 9.941 -4.218 1.00 92.62 441 GLY A C 1
ATOM 3360 O O . GLY A 1 441 ? 5.768 10.020 -4.767 1.00 92.62 441 GLY A O 1
ATOM 3361 N N . ALA A 1 442 ? 3.832 8.916 -4.420 1.00 91.62 442 ALA A N 1
ATOM 3362 C CA . ALA A 1 442 ? 4.109 7.795 -5.319 1.00 91.62 442 ALA A CA 1
ATOM 3363 C C . ALA A 1 442 ? 4.454 8.233 -6.753 1.00 91.62 442 ALA A C 1
ATOM 3365 O O . ALA A 1 442 ? 5.321 7.626 -7.371 1.00 91.62 442 ALA A O 1
ATOM 3366 N N . ALA A 1 443 ? 3.792 9.271 -7.279 1.00 91.31 443 ALA A N 1
ATOM 3367 C CA . ALA A 1 443 ? 4.054 9.812 -8.612 1.00 91.31 443 ALA A CA 1
ATOM 3368 C C . ALA A 1 443 ? 5.336 10.669 -8.663 1.00 91.31 443 ALA A C 1
ATOM 3370 O O . ALA A 1 443 ? 6.089 10.606 -9.633 1.00 91.31 443 ALA A O 1
ATOM 3371 N N . LEU A 1 444 ? 5.600 11.455 -7.613 1.00 94.00 444 LEU A N 1
ATOM 3372 C CA . LEU A 1 444 ? 6.747 12.366 -7.557 1.00 94.00 444 LEU A CA 1
ATOM 3373 C C . LEU A 1 444 ? 8.093 11.649 -7.382 1.00 94.00 444 LEU A C 1
ATOM 3375 O O . LEU A 1 444 ? 9.082 12.110 -7.943 1.00 94.00 444 LEU A O 1
ATOM 3379 N N . GLY A 1 445 ? 8.151 10.529 -6.656 1.00 94.38 445 GLY A N 1
ATOM 3380 C CA . GLY A 1 445 ? 9.402 9.788 -6.421 1.00 94.38 445 GLY A CA 1
ATOM 3381 C C . GLY A 1 445 ? 10.099 9.331 -7.710 1.00 94.38 445 GLY A C 1
ATOM 3382 O O . GLY A 1 445 ? 11.247 9.718 -7.944 1.00 94.38 445 GLY A O 1
ATOM 3383 N N . PRO A 1 446 ? 9.418 8.576 -8.592 1.00 94.06 446 PRO A N 1
ATOM 3384 C CA . PRO A 1 446 ? 9.956 8.163 -9.888 1.00 94.06 446 PRO A CA 1
ATOM 3385 C C . PRO A 1 446 ? 10.283 9.335 -10.830 1.00 94.06 446 PRO A C 1
ATOM 3387 O O . PRO A 1 446 ? 11.279 9.268 -11.547 1.00 94.06 446 PRO A O 1
ATOM 3390 N N . LEU A 1 447 ? 9.508 10.430 -10.793 1.00 94.44 447 LEU A N 1
ATOM 3391 C CA . LEU A 1 447 ? 9.808 11.642 -11.568 1.00 94.44 447 LEU A CA 1
ATOM 3392 C C . LEU A 1 447 ? 11.116 12.295 -11.110 1.00 94.44 447 LEU A C 1
ATOM 3394 O O . LEU A 1 447 ? 12.006 12.529 -11.922 1.00 94.44 447 LEU A O 1
ATOM 3398 N N . LEU A 1 448 ? 11.239 12.575 -9.809 1.00 95.19 448 LEU A N 1
ATOM 3399 C CA . LEU A 1 448 ? 12.448 13.161 -9.230 1.00 95.19 448 LEU A CA 1
ATOM 3400 C C . LEU A 1 448 ? 13.655 12.242 -9.435 1.00 95.19 448 LEU A C 1
ATOM 3402 O O . LEU A 1 448 ? 14.746 12.729 -9.702 1.00 95.19 448 LEU A O 1
ATOM 3406 N N . THR A 1 449 ? 13.452 10.922 -9.395 1.00 94.88 449 THR A N 1
ATOM 3407 C CA . THR A 1 449 ? 14.504 9.941 -9.691 1.00 94.88 449 THR A CA 1
ATOM 3408 C C . THR A 1 449 ? 15.054 10.127 -11.102 1.00 94.88 449 THR A C 1
ATOM 3410 O O . THR A 1 449 ? 16.254 10.330 -11.225 1.00 94.88 449 THR A O 1
ATOM 3413 N N . GLY A 1 450 ? 14.207 10.168 -12.138 1.00 92.12 450 GLY A N 1
ATOM 3414 C CA . GLY A 1 450 ? 14.655 10.372 -13.526 1.00 92.12 450 GLY A CA 1
ATOM 3415 C C . GLY A 1 450 ? 15.253 11.756 -13.826 1.00 92.12 450 GLY A C 1
ATOM 3416 O O . GLY A 1 450 ? 15.951 11.912 -14.822 1.00 92.12 450 GLY A O 1
ATOM 3417 N N . LEU A 1 451 ? 15.011 12.752 -12.964 1.00 93.69 451 LEU A N 1
ATOM 3418 C CA . LEU A 1 451 ? 15.641 14.080 -13.027 1.00 93.69 451 LEU A CA 1
ATOM 3419 C C . LEU A 1 451 ? 16.969 14.156 -12.247 1.00 93.69 451 LEU A C 1
ATOM 3421 O O . LEU A 1 451 ? 17.791 15.029 -12.517 1.00 93.69 451 LEU A O 1
ATOM 3425 N N . ILE A 1 452 ? 17.181 13.275 -11.262 1.00 95.25 452 ILE A N 1
ATOM 3426 C CA . ILE A 1 452 ? 18.350 13.286 -10.367 1.00 95.25 452 ILE A CA 1
ATOM 3427 C C . ILE A 1 452 ? 19.376 12.216 -10.759 1.00 95.25 452 ILE A C 1
ATOM 3429 O O . ILE A 1 452 ? 20.573 12.459 -10.601 1.00 95.25 452 ILE A O 1
ATOM 3433 N N . SER A 1 453 ? 18.964 11.069 -11.310 1.00 93.00 453 SER A N 1
ATOM 3434 C CA . SER A 1 453 ? 19.872 9.985 -11.714 1.00 93.00 453 SER A CA 1
ATOM 3435 C C . SER A 1 453 ? 20.986 10.410 -12.691 1.00 93.00 453 SER A C 1
ATOM 3437 O O . SER A 1 453 ? 22.116 9.966 -12.459 1.00 93.00 453 SER A O 1
ATOM 3439 N N . PRO A 1 454 ? 20.800 11.370 -13.633 1.00 88.94 454 PRO A N 1
ATOM 3440 C CA . PRO A 1 454 ? 21.900 11.868 -14.469 1.00 88.94 454 PRO A CA 1
ATOM 3441 C C . PRO A 1 454 ? 23.017 12.576 -13.682 1.00 88.94 454 PRO A C 1
ATOM 3443 O O . PRO A 1 454 ? 24.130 12.727 -14.181 1.00 88.94 454 PRO A O 1
ATOM 3446 N N . THR A 1 455 ? 22.742 13.011 -12.445 1.00 91.94 455 THR A N 1
ATOM 3447 C CA . THR A 1 455 ? 23.728 13.632 -11.539 1.00 91.94 455 THR A CA 1
ATOM 3448 C C . THR A 1 455 ? 24.476 12.619 -10.660 1.00 91.94 455 THR A C 1
ATOM 3450 O O . THR A 1 455 ? 25.402 13.003 -9.946 1.00 91.94 455 THR A O 1
ATOM 3453 N N . GLY A 1 456 ? 24.093 11.338 -10.710 1.00 90.94 456 GLY A N 1
ATOM 3454 C CA . GLY A 1 456 ? 24.675 10.240 -9.937 1.00 90.94 456 GLY A CA 1
ATOM 3455 C C . GLY A 1 456 ? 23.700 9.611 -8.936 1.00 90.94 456 GLY A C 1
ATOM 3456 O O . GLY A 1 456 ? 22.999 10.299 -8.194 1.00 90.94 456 GLY A O 1
ATOM 3457 N N . TRP A 1 457 ? 23.691 8.276 -8.873 1.00 92.19 457 TRP A N 1
ATOM 3458 C CA . TRP A 1 457 ? 22.733 7.498 -8.077 1.00 92.19 457 TRP A CA 1
ATOM 3459 C C . TRP A 1 457 ? 22.734 7.802 -6.574 1.00 92.19 457 TRP A C 1
ATOM 3461 O O . TRP A 1 457 ? 21.661 7.820 -5.973 1.00 92.19 457 TRP A O 1
ATOM 3471 N N . SER A 1 458 ? 23.876 8.128 -5.963 1.00 94.12 458 SER A N 1
ATOM 3472 C CA . SER A 1 458 ? 23.918 8.504 -4.542 1.00 94.12 458 SER A CA 1
ATOM 3473 C C . SER A 1 458 ? 23.061 9.740 -4.228 1.00 94.12 458 SER A C 1
ATOM 3475 O O . SER A 1 458 ? 22.497 9.822 -3.141 1.00 94.12 458 SER A O 1
ATOM 3477 N N . ASN A 1 459 ? 22.851 10.656 -5.186 1.00 95.19 459 ASN A N 1
ATOM 3478 C CA . ASN A 1 459 ? 21.932 11.789 -5.011 1.00 95.19 459 ASN A CA 1
ATOM 3479 C C . ASN A 1 459 ? 20.464 11.334 -4.944 1.00 95.19 459 ASN A C 1
ATOM 3481 O O . ASN A 1 459 ? 19.679 11.904 -4.185 1.00 95.19 459 ASN A O 1
ATOM 3485 N N . VAL A 1 460 ? 20.102 10.265 -5.665 1.00 95.81 460 VAL A N 1
ATOM 3486 C CA . VAL A 1 460 ? 18.794 9.603 -5.525 1.00 95.81 460 VAL A CA 1
ATOM 3487 C C . VAL A 1 460 ? 18.677 8.985 -4.128 1.00 95.81 460 VAL A C 1
ATOM 3489 O O . VAL A 1 460 ? 17.671 9.195 -3.456 1.00 95.81 460 VAL A O 1
ATOM 3492 N N . PHE A 1 461 ? 19.709 8.300 -3.626 1.00 96.06 461 PHE A N 1
ATOM 3493 C CA . PHE A 1 461 ? 19.688 7.757 -2.261 1.00 96.06 461 PHE A CA 1
ATOM 3494 C C . PHE A 1 461 ? 19.611 8.843 -1.180 1.00 96.06 461 PHE A C 1
ATOM 3496 O O . PHE A 1 461 ? 18.852 8.680 -0.224 1.00 96.06 461 PHE A O 1
ATOM 3503 N N . TYR A 1 462 ? 20.290 9.981 -1.343 1.00 96.25 462 TYR A N 1
ATOM 3504 C CA . TYR A 1 462 ? 20.142 11.122 -0.434 1.00 96.25 462 TYR A CA 1
ATOM 3505 C C . TYR A 1 462 ? 18.734 11.737 -0.478 1.00 96.25 462 TYR A C 1
ATOM 3507 O O . TYR A 1 462 ? 18.209 12.095 0.575 1.00 96.25 462 TYR A O 1
ATOM 3515 N N . MET A 1 463 ? 18.078 11.793 -1.645 1.00 96.44 463 MET A N 1
ATOM 3516 C CA . MET A 1 463 ? 16.661 12.175 -1.751 1.00 96.44 463 MET A CA 1
ATOM 3517 C C . MET A 1 463 ? 15.751 11.197 -0.986 1.00 96.44 463 MET A C 1
ATOM 3519 O O . MET A 1 463 ? 14.870 11.636 -0.246 1.00 96.44 463 MET A O 1
ATOM 3523 N N . LEU A 1 464 ? 15.962 9.885 -1.135 1.00 96.56 464 LEU A N 1
ATOM 3524 C CA . LEU A 1 464 ? 15.164 8.854 -0.456 1.00 96.56 464 LEU A CA 1
ATOM 3525 C C . LEU A 1 464 ? 15.346 8.907 1.070 1.00 96.56 464 LEU A C 1
ATOM 3527 O O . LEU A 1 464 ? 14.368 8.880 1.812 1.00 96.56 464 LEU A O 1
ATOM 3531 N N . ILE A 1 465 ? 16.584 9.081 1.538 1.00 96.88 465 ILE A N 1
ATOM 3532 C CA . ILE A 1 465 ? 16.907 9.273 2.959 1.00 96.88 465 ILE A CA 1
ATOM 3533 C C . ILE A 1 465 ? 16.266 10.558 3.508 1.00 96.88 465 ILE A C 1
ATOM 3535 O O . ILE A 1 465 ? 15.692 10.546 4.596 1.00 96.88 465 ILE A O 1
ATOM 3539 N N . ALA A 1 466 ? 16.307 11.665 2.759 1.00 97.00 466 ALA A N 1
ATOM 3540 C CA . ALA A 1 466 ? 15.654 12.909 3.162 1.00 97.00 466 ALA A CA 1
ATOM 3541 C C . ALA A 1 466 ? 14.122 12.764 3.259 1.00 97.00 466 ALA A C 1
ATOM 3543 O O . ALA A 1 466 ? 13.513 13.351 4.154 1.00 97.00 466 ALA A O 1
ATOM 3544 N N . ALA A 1 467 ? 13.507 11.956 2.389 1.00 96.56 467 ALA A N 1
ATOM 3545 C CA . ALA A 1 467 ? 12.082 11.635 2.443 1.00 96.56 467 ALA A CA 1
ATOM 3546 C C . ALA A 1 467 ? 11.712 10.804 3.690 1.00 96.56 467 ALA A C 1
ATOM 3548 O O . ALA A 1 467 ? 10.771 11.174 4.393 1.00 96.56 467 ALA A O 1
ATOM 3549 N N . ASP A 1 468 ? 12.466 9.749 4.019 1.00 95.38 468 ASP A N 1
ATOM 3550 C CA . ASP A 1 468 ? 12.242 8.944 5.236 1.00 95.38 468 ASP A CA 1
ATOM 3551 C C . ASP A 1 468 ? 12.404 9.781 6.521 1.00 95.38 468 ASP A C 1
ATOM 3553 O O . ASP A 1 468 ? 11.586 9.692 7.443 1.00 95.38 468 ASP A O 1
ATOM 3557 N N . ILE A 1 469 ? 13.416 10.656 6.573 1.00 96.19 469 ILE A N 1
ATOM 3558 C CA . ILE A 1 469 ? 13.627 11.579 7.700 1.00 96.19 469 ILE A CA 1
ATOM 3559 C C . ILE A 1 469 ? 12.469 12.586 7.808 1.00 96.19 469 ILE A C 1
ATOM 3561 O O . ILE A 1 469 ? 11.964 12.823 8.908 1.00 96.19 469 ILE A O 1
ATOM 3565 N N . ALA A 1 470 ? 11.997 13.148 6.689 1.00 96.31 470 ALA A N 1
ATOM 3566 C CA . ALA A 1 470 ? 10.841 14.045 6.678 1.00 96.31 470 ALA A CA 1
ATOM 3567 C C . ALA A 1 470 ? 9.564 13.340 7.173 1.00 96.31 470 ALA A C 1
ATOM 3569 O O . ALA A 1 470 ? 8.839 13.897 8.001 1.00 96.31 470 ALA A O 1
ATOM 3570 N N . ALA A 1 471 ? 9.322 12.099 6.738 1.00 95.31 471 ALA A N 1
ATOM 3571 C CA . ALA A 1 471 ? 8.210 11.268 7.200 1.00 95.31 471 ALA A CA 1
ATOM 3572 C C . ALA A 1 471 ? 8.237 11.060 8.727 1.00 95.31 471 ALA A C 1
ATOM 3574 O O . ALA A 1 471 ? 7.223 11.248 9.405 1.00 95.31 471 ALA A O 1
ATOM 3575 N N . ALA A 1 472 ? 9.412 10.741 9.283 1.00 94.75 472 ALA A N 1
ATOM 3576 C CA . ALA A 1 472 ? 9.602 10.555 10.720 1.00 94.75 472 ALA A CA 1
ATOM 3577 C C . ALA A 1 472 ? 9.386 11.852 11.528 1.00 94.75 472 ALA A C 1
ATOM 3579 O O . ALA A 1 472 ? 8.739 11.833 12.582 1.00 94.75 472 ALA A O 1
ATOM 3580 N N . ILE A 1 473 ? 9.863 12.996 11.022 1.00 94.94 473 ILE A N 1
ATOM 3581 C CA . ILE A 1 473 ? 9.639 14.311 11.644 1.00 94.94 473 ILE A CA 1
ATOM 3582 C C . ILE A 1 473 ? 8.140 14.650 11.677 1.00 94.94 473 ILE A C 1
ATOM 3584 O O . ILE A 1 473 ? 7.625 15.073 12.712 1.00 94.94 473 ILE A O 1
ATOM 3588 N N . LEU A 1 474 ? 7.407 14.400 10.589 1.00 93.81 474 LEU A N 1
ATOM 3589 C CA . LEU A 1 474 ? 5.974 14.702 10.496 1.00 93.81 474 LEU A CA 1
ATOM 3590 C C . LEU A 1 474 ? 5.113 13.870 11.467 1.00 93.81 474 LEU A C 1
ATOM 3592 O O . LEU A 1 474 ? 4.160 14.398 12.041 1.00 93.81 474 LEU A O 1
ATOM 3596 N N . LEU A 1 475 ? 5.482 12.613 11.738 1.00 92.94 475 LEU A N 1
ATOM 3597 C CA . LEU A 1 475 ? 4.823 11.788 12.764 1.00 92.94 475 LEU A CA 1
ATOM 3598 C C . LEU A 1 475 ? 5.243 12.103 14.208 1.00 92.94 475 LEU A C 1
ATOM 3600 O O . LEU A 1 475 ? 4.596 11.625 15.142 1.00 92.94 475 LEU A O 1
ATOM 3604 N N . THR A 1 476 ? 6.283 12.912 14.437 1.00 89.12 476 THR A N 1
ATOM 3605 C CA . THR A 1 476 ? 6.839 13.136 15.787 1.00 89.12 476 THR A CA 1
ATOM 3606 C C . THR A 1 476 ? 5.796 13.688 16.772 1.00 89.12 476 THR A C 1
ATOM 3608 O O . THR A 1 476 ? 5.792 13.302 17.940 1.00 89.12 476 THR A O 1
ATOM 3611 N N . ARG A 1 477 ? 4.833 14.506 16.315 1.00 89.31 477 ARG A N 1
ATOM 3612 C CA . ARG A 1 477 ? 3.708 14.978 17.150 1.00 89.31 477 ARG A CA 1
ATOM 3613 C C . ARG A 1 477 ? 2.822 13.829 17.648 1.00 89.31 477 ARG A C 1
ATOM 3615 O O . ARG A 1 477 ? 2.443 13.823 18.818 1.00 89.31 477 ARG A O 1
ATOM 3622 N N . VAL A 1 478 ? 2.504 12.868 16.777 1.00 88.38 478 VAL A N 1
ATOM 3623 C CA . VAL A 1 478 ? 1.689 11.687 17.109 1.00 88.38 478 VAL A CA 1
ATOM 3624 C C . VAL A 1 478 ? 2.445 10.802 18.099 1.00 88.38 478 VAL A C 1
ATOM 3626 O O . VAL A 1 478 ? 1.899 10.443 19.138 1.00 88.38 478 VAL A O 1
ATOM 3629 N N . VAL A 1 479 ? 3.731 10.551 17.837 1.00 90.44 479 VAL A N 1
ATOM 3630 C CA . VAL A 1 479 ? 4.625 9.787 18.722 1.00 90.44 479 VAL A CA 1
ATOM 3631 C C . VAL A 1 479 ? 4.720 10.407 20.119 1.00 90.44 479 VAL A C 1
ATOM 3633 O O . VAL A 1 479 ? 4.600 9.692 21.108 1.00 90.44 479 VAL A O 1
ATOM 3636 N N . ILE A 1 480 ? 4.857 11.732 20.239 1.00 87.38 480 ILE A N 1
ATOM 3637 C CA . ILE A 1 480 ? 4.876 12.413 21.548 1.00 87.38 480 ILE A CA 1
ATOM 3638 C C . ILE A 1 480 ? 3.574 12.166 22.331 1.00 87.38 480 ILE A C 1
ATOM 3640 O O . ILE A 1 480 ? 3.624 11.974 23.547 1.00 87.38 480 ILE A O 1
ATOM 3644 N N . VAL A 1 481 ? 2.416 12.126 21.662 1.00 83.69 481 VAL A N 1
ATOM 3645 C CA . VAL A 1 481 ? 1.131 11.803 22.307 1.00 83.69 481 VAL A CA 1
ATOM 3646 C C . VAL A 1 481 ? 1.058 10.320 22.692 1.00 83.69 481 VAL A C 1
ATOM 3648 O O . VAL A 1 481 ? 0.741 10.022 23.843 1.00 83.69 481 VAL A O 1
ATOM 3651 N N . GLU A 1 482 ? 1.406 9.395 21.791 1.00 87.38 482 GLU A N 1
ATOM 3652 C CA . GLU A 1 482 ? 1.422 7.947 22.072 1.00 87.38 482 GLU A CA 1
ATOM 3653 C C . GLU A 1 482 ? 2.356 7.587 23.242 1.00 87.38 482 GLU A C 1
ATOM 3655 O O . GLU A 1 482 ? 1.988 6.785 24.103 1.00 87.38 482 GLU A O 1
ATOM 3660 N N . LEU A 1 483 ? 3.544 8.199 23.307 1.00 84.94 483 LEU A N 1
ATOM 3661 C CA . LEU A 1 483 ? 4.506 8.008 24.395 1.00 84.94 483 LEU A CA 1
ATOM 3662 C C . LEU A 1 483 ? 4.000 8.620 25.706 1.00 84.94 483 LEU A C 1
ATOM 3664 O O . LEU A 1 483 ? 4.004 7.942 26.735 1.00 84.94 483 LEU A O 1
ATOM 3668 N N . ARG A 1 484 ? 3.516 9.871 25.694 1.00 80.19 484 ARG A N 1
ATOM 3669 C CA . ARG A 1 484 ? 2.993 10.536 26.901 1.00 80.19 484 ARG A CA 1
ATOM 3670 C C . ARG A 1 484 ? 1.851 9.741 27.530 1.00 80.19 484 ARG A C 1
ATOM 3672 O O . ARG A 1 484 ? 1.842 9.562 28.745 1.00 80.19 484 ARG A O 1
ATOM 3679 N N . ASN A 1 485 ? 0.938 9.219 26.711 1.00 70.50 485 ASN A N 1
ATOM 3680 C CA . ASN A 1 485 ? -0.204 8.434 27.176 1.00 70.50 485 ASN A CA 1
ATOM 3681 C C . ASN A 1 485 ? 0.212 7.094 27.825 1.00 70.50 485 ASN A C 1
ATOM 3683 O O . ASN A 1 485 ? -0.554 6.542 28.610 1.00 70.50 485 ASN A O 1
ATOM 3687 N N . ARG A 1 486 ? 1.418 6.578 27.535 1.00 71.56 486 ARG A N 1
ATOM 3688 C CA . ARG A 1 486 ? 1.967 5.345 28.135 1.00 71.56 486 ARG A CA 1
ATOM 3689 C C . ARG A 1 486 ? 2.812 5.601 29.376 1.00 71.56 486 ARG A C 1
ATOM 3691 O O . ARG A 1 486 ? 2.696 4.860 30.345 1.00 71.56 486 ARG A O 1
ATOM 3698 N N . PHE A 1 487 ? 3.660 6.627 29.347 1.00 69.88 487 PHE A N 1
ATOM 3699 C CA . PHE A 1 487 ? 4.599 6.911 30.437 1.00 69.88 487 PHE A CA 1
ATOM 3700 C C . PHE A 1 487 ? 4.009 7.807 31.542 1.00 69.88 487 PHE A C 1
ATOM 3702 O O . PHE A 1 487 ? 4.470 7.729 32.678 1.00 69.88 487 PHE A O 1
ATOM 3709 N N . CYS A 1 488 ? 2.956 8.587 31.259 1.00 50.62 488 CYS A N 1
ATOM 3710 C CA . CYS A 1 488 ? 2.225 9.397 32.245 1.00 50.62 488 CYS A CA 1
ATOM 3711 C C . CYS A 1 488 ? 0.695 9.174 32.174 1.00 50.62 488 CYS A C 1
ATOM 3713 O O . CYS A 1 488 ? -0.043 10.101 31.832 1.00 50.62 488 CYS A O 1
ATOM 3715 N N . PRO A 1 489 ? 0.175 7.981 32.536 1.00 52.06 489 PRO A N 1
ATOM 3716 C CA . PRO A 1 489 ? -1.272 7.722 32.544 1.00 52.06 489 PRO A CA 1
ATOM 3717 C C . PRO A 1 489 ? -2.041 8.643 33.513 1.00 52.06 489 PRO A C 1
ATOM 3719 O O . PRO A 1 489 ? -3.141 9.098 33.205 1.00 52.06 489 PRO A O 1
ATOM 3722 N N . ARG A 1 490 ? -1.417 9.002 34.647 1.00 41.38 490 ARG A N 1
ATOM 3723 C CA . ARG A 1 490 ? -1.995 9.798 35.751 1.00 41.38 490 ARG A CA 1
ATOM 3724 C C . ARG A 1 490 ? -2.442 11.226 35.404 1.00 41.38 490 ARG A C 1
ATOM 3726 O O . ARG A 1 490 ? -2.972 11.907 36.272 1.00 41.38 490 ARG A O 1
ATOM 3733 N N . THR A 1 491 ? -2.203 11.708 34.185 1.00 39.06 491 THR A N 1
ATOM 3734 C CA . THR A 1 491 ? -2.559 13.078 33.762 1.00 39.06 491 THR A CA 1
ATOM 3735 C C . THR A 1 491 ? -3.635 13.107 32.670 1.00 39.06 491 THR A C 1
ATOM 3737 O O . THR A 1 491 ? -3.977 14.188 32.202 1.00 39.06 491 THR A O 1
ATOM 3740 N N . TYR A 1 492 ? -4.164 11.952 32.235 1.00 37.84 492 TYR A N 1
ATOM 3741 C CA . TYR A 1 492 ? -5.097 11.888 31.096 1.00 37.84 492 TYR A CA 1
ATOM 3742 C C . TYR A 1 492 ? -6.504 11.353 31.419 1.00 37.84 492 TYR A C 1
ATOM 3744 O O . TYR A 1 492 ? -7.435 11.622 30.660 1.00 37.84 492 TYR A O 1
ATOM 3752 N N . GLU A 1 493 ? -6.718 10.727 32.583 1.00 36.91 493 GLU A N 1
ATOM 3753 C CA . GLU A 1 493 ? -8.077 10.483 33.120 1.00 36.91 493 GLU A CA 1
ATOM 3754 C C . GLU A 1 493 ? -8.866 11.799 33.301 1.00 36.91 493 GLU A C 1
ATOM 3756 O O . GLU A 1 493 ? -10.078 11.834 33.104 1.00 36.91 493 GLU A O 1
ATOM 3761 N N . LEU A 1 494 ? -8.152 12.904 33.550 1.00 40.53 494 LEU A N 1
ATOM 3762 C CA . LEU A 1 494 ? -8.658 14.283 33.619 1.00 40.53 494 LEU A CA 1
ATOM 3763 C C . LEU A 1 494 ? -8.972 14.941 32.257 1.00 40.53 494 LEU A C 1
ATOM 3765 O O . LEU A 1 494 ? -9.375 16.100 32.233 1.00 40.53 494 LEU A O 1
ATOM 3769 N N . VAL A 1 495 ? -8.728 14.267 31.123 1.00 41.81 495 VAL A N 1
ATOM 3770 C CA . VAL A 1 495 ? -8.790 14.895 29.781 1.00 41.81 495 VAL A CA 1
ATOM 3771 C C . VAL A 1 495 ? -9.665 14.126 28.781 1.00 41.81 495 VAL A C 1
ATOM 3773 O O . VAL A 1 495 ? -10.089 14.711 27.785 1.00 41.81 495 VAL A O 1
ATOM 3776 N N . LEU A 1 496 ? -9.981 12.848 29.033 1.00 37.97 496 LEU A N 1
ATOM 3777 C CA . LEU A 1 496 ? -10.933 12.080 28.208 1.00 37.97 496 LEU A CA 1
ATOM 3778 C C . LEU A 1 496 ? -12.193 11.596 28.949 1.00 37.97 496 LEU A C 1
ATOM 3780 O O . LEU A 1 496 ? -13.059 10.972 28.338 1.00 37.97 496 LEU A O 1
ATOM 3784 N N . SER A 1 497 ? -12.344 11.923 30.232 1.00 44.34 497 SER A N 1
ATOM 3785 C CA . SER A 1 497 ? -13.655 11.930 30.881 1.00 44.34 497 SER A CA 1
ATOM 3786 C C . SER A 1 497 ? -14.475 13.091 30.303 1.00 44.34 497 SER A C 1
ATOM 3788 O O . SER A 1 497 ? -14.082 14.253 30.394 1.00 44.34 497 SER A O 1
ATOM 3790 N N . THR A 1 498 ? -15.623 12.813 29.671 1.00 54.38 498 THR A N 1
ATOM 3791 C CA . THR A 1 498 ? -16.526 13.882 29.205 1.00 54.38 498 THR A CA 1
ATOM 3792 C C . THR A 1 498 ? -17.310 14.439 30.390 1.00 54.38 498 THR A C 1
ATOM 3794 O O . THR A 1 498 ? -18.482 14.109 30.572 1.00 54.38 498 THR A O 1
ATOM 3797 N N . GLN A 1 499 ? -16.636 15.243 31.213 1.00 68.81 499 GLN A N 1
ATOM 3798 C CA . GLN A 1 499 ? -17.212 15.913 32.372 1.00 68.81 499 GLN A CA 1
ATOM 3799 C C . GLN A 1 499 ? -18.170 17.021 31.913 1.00 68.81 499 GLN A C 1
ATOM 3801 O O . GLN A 1 499 ? -17.762 18.054 31.380 1.00 68.81 499 GLN A O 1
ATOM 3806 N N . LEU A 1 500 ? -19.466 16.792 32.102 1.00 81.38 500 LEU A N 1
ATOM 3807 C CA . LEU A 1 500 ? -20.521 17.771 31.909 1.00 81.38 500 LEU A CA 1
ATOM 3808 C C . LEU A 1 500 ? -20.794 18.456 33.250 1.00 81.38 500 LEU A C 1
ATOM 3810 O O . LEU A 1 500 ? -21.420 17.877 34.134 1.00 81.38 500 LEU A O 1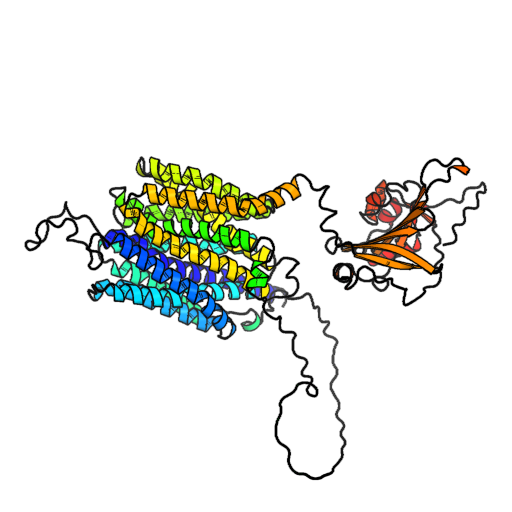
ATOM 3814 N N . VAL A 1 501 ? -20.323 19.693 33.392 1.00 81.88 501 VAL A N 1
ATOM 3815 C CA . VAL A 1 501 ? -20.576 20.519 34.580 1.00 81.88 501 VAL A CA 1
ATOM 3816 C C . VAL A 1 501 ? -21.911 21.246 34.417 1.00 81.88 501 VAL A C 1
ATOM 3818 O O . VAL A 1 501 ? -22.121 21.909 33.403 1.00 81.88 501 VAL A O 1
ATOM 3821 N N . VAL A 1 502 ? -22.825 21.131 35.380 1.00 86.44 502 VAL A N 1
ATOM 3822 C CA . VAL A 1 502 ? -24.181 21.701 35.341 1.00 86.44 502 VAL A CA 1
ATOM 3823 C C . VAL A 1 502 ? -24.421 22.579 36.565 1.00 86.44 502 VAL A C 1
ATOM 3825 O O . VAL A 1 502 ? -24.217 22.150 37.692 1.00 86.44 502 VAL A O 1
ATOM 3828 N N . ASN A 1 503 ? -24.896 23.804 36.346 1.00 86.94 503 ASN A N 1
ATOM 3829 C CA . ASN A 1 503 ? -25.397 24.657 37.422 1.00 86.94 503 ASN A CA 1
ATOM 3830 C C . ASN A 1 503 ? -26.855 24.26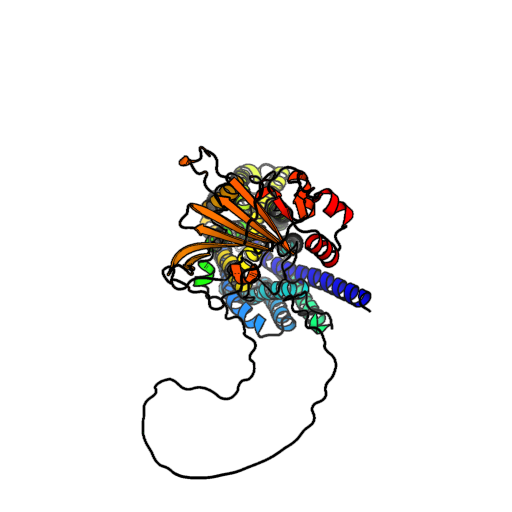7 37.698 1.00 86.94 503 ASN A C 1
ATOM 3832 O O . ASN A 1 503 ? -27.704 24.478 36.829 1.00 86.94 503 ASN A O 1
ATOM 3836 N N . VAL A 1 504 ? -27.155 23.700 38.866 1.00 86.69 504 VAL A N 1
ATOM 3837 C CA . VAL A 1 504 ? -28.496 23.210 39.230 1.00 86.69 504 VAL A CA 1
ATOM 3838 C C . VAL A 1 504 ? -29.029 23.991 40.427 1.00 86.69 504 VAL A C 1
ATOM 3840 O O . VAL A 1 504 ? -28.315 24.220 41.398 1.00 86.69 504 VAL A O 1
ATOM 3843 N N . LYS A 1 505 ? -30.286 24.436 40.349 1.00 85.69 505 LYS A N 1
ATOM 3844 C CA . LYS A 1 505 ? -30.964 25.170 41.419 1.00 85.69 505 LYS A CA 1
ATOM 3845 C C . LYS A 1 505 ? -31.694 24.197 42.346 1.00 85.69 505 LYS A C 1
ATOM 3847 O O . LYS A 1 505 ? -32.581 23.470 41.898 1.00 85.69 505 LYS A O 1
ATOM 3852 N N . ASN A 1 506 ? -31.321 24.199 43.621 1.00 77.44 506 ASN A N 1
ATOM 3853 C CA . ASN A 1 506 ? -31.879 23.336 44.660 1.00 77.44 506 ASN A CA 1
ATOM 3854 C C . ASN A 1 506 ? -33.110 23.987 45.337 1.00 77.44 506 ASN A C 1
ATOM 3856 O O . ASN A 1 506 ? -33.420 25.158 45.112 1.00 77.44 506 ASN A O 1
ATOM 3860 N N . LYS A 1 507 ? -33.815 23.239 46.197 1.00 69.94 507 LYS A N 1
ATOM 3861 C CA . LYS A 1 507 ? -35.052 23.667 46.884 1.00 69.94 507 LYS A CA 1
ATOM 3862 C C . LYS A 1 507 ? -34.882 24.897 47.788 1.00 69.94 507 LYS A C 1
ATOM 3864 O O . LYS A 1 507 ? -35.859 25.595 48.034 1.00 69.94 507 LYS A O 1
ATOM 3869 N N . GLY A 1 508 ? -33.665 25.164 48.270 1.00 68.94 508 GLY A N 1
ATOM 3870 C CA . GLY A 1 508 ? -33.310 26.356 49.057 1.00 68.94 508 GLY A CA 1
ATOM 3871 C C . GLY A 1 508 ? -33.105 27.631 48.228 1.00 68.94 508 GLY A C 1
ATOM 3872 O O . GLY A 1 508 ? -32.598 28.618 48.743 1.00 68.94 508 GLY A O 1
ATOM 3873 N N . ASP A 1 509 ? -33.449 27.604 46.939 1.00 73.00 509 ASP A N 1
ATOM 3874 C CA . ASP A 1 509 ? -33.182 28.641 45.933 1.00 73.00 509 ASP A CA 1
ATOM 3875 C C . ASP A 1 509 ? -31.690 28.843 45.559 1.00 73.00 509 ASP A C 1
ATOM 3877 O O . ASP A 1 509 ? -31.369 29.564 44.611 1.00 73.00 509 ASP A O 1
ATOM 3881 N N . GLU A 1 510 ? -30.793 28.132 46.241 1.00 81.75 510 GLU A N 1
ATOM 3882 C CA . GLU A 1 510 ? -29.347 28.053 46.014 1.00 81.75 510 GLU A CA 1
ATOM 3883 C C . GLU A 1 510 ? -28.978 27.340 44.704 1.00 81.75 510 GLU A C 1
ATOM 3885 O O . GLU A 1 510 ? -29.710 26.478 44.215 1.00 81.75 510 GLU A O 1
ATOM 3890 N N . VAL A 1 511 ? -27.805 27.669 44.151 1.00 83.44 511 VAL A N 1
ATOM 3891 C CA . VAL A 1 511 ? -27.266 27.051 42.929 1.00 83.44 511 VAL A CA 1
ATOM 3892 C C . VAL A 1 511 ? -26.029 26.228 43.272 1.00 83.44 511 VAL A C 1
ATOM 3894 O O . VAL A 1 511 ? -24.994 26.786 43.633 1.00 83.44 511 VAL A O 1
ATOM 3897 N N . ILE A 1 512 ? -26.137 24.909 43.121 1.00 86.00 512 ILE A N 1
ATOM 3898 C CA . ILE A 1 512 ? -25.028 23.958 43.246 1.00 86.00 512 ILE A CA 1
ATOM 3899 C C . ILE A 1 512 ? -24.414 23.656 41.874 1.00 86.00 512 ILE A C 1
ATOM 3901 O O . ILE A 1 512 ? -25.043 23.845 40.828 1.00 86.00 512 ILE A O 1
ATOM 3905 N N . VAL A 1 513 ? -23.169 23.182 41.882 1.00 85.12 513 VAL A N 1
ATOM 3906 C CA . VAL A 1 513 ? -22.438 22.776 40.678 1.00 85.12 513 VAL A CA 1
ATOM 3907 C C . VAL A 1 513 ? -22.318 21.254 40.669 1.00 85.12 513 VAL A C 1
ATOM 3909 O O . VAL A 1 513 ? -21.581 20.681 41.467 1.00 85.12 513 VAL A O 1
ATOM 3912 N N . GLU A 1 514 ? -23.040 20.606 39.759 1.00 88.94 514 GLU A N 1
ATOM 3913 C CA . GLU A 1 514 ? -23.002 19.159 39.549 1.00 88.94 514 GLU A CA 1
ATOM 3914 C C . GLU A 1 514 ? -21.989 18.798 38.454 1.00 88.94 514 GLU A C 1
ATOM 3916 O O . GLU A 1 514 ? -22.011 19.338 37.349 1.00 88.94 514 GLU A O 1
ATOM 3921 N N . SER A 1 515 ? -21.105 17.849 38.742 1.00 86.44 515 SER A N 1
ATOM 3922 C CA . SER A 1 515 ? -20.136 17.262 37.819 1.00 86.44 515 SER A CA 1
ATOM 3923 C C . SER A 1 515 ? -20.626 15.884 37.378 1.00 86.44 515 SER A C 1
ATOM 3925 O O . SER A 1 515 ? -20.490 14.908 38.115 1.00 86.44 515 SER A O 1
ATOM 3927 N N . ILE A 1 516 ? -21.162 15.789 36.161 1.00 89.12 516 ILE A N 1
ATOM 3928 C CA . ILE A 1 516 ? -21.629 14.531 35.569 1.00 89.12 516 ILE A CA 1
ATOM 3929 C C . ILE A 1 516 ? -20.537 13.963 34.657 1.00 89.12 516 ILE A C 1
ATOM 3931 O O . ILE A 1 516 ? -20.079 14.627 33.731 1.00 89.12 516 ILE A O 1
ATOM 3935 N N . GLN A 1 517 ? -20.143 12.712 34.873 1.00 86.94 517 GLN A N 1
ATOM 3936 C CA . GLN A 1 517 ? -19.197 11.970 34.040 1.00 86.94 517 GLN A CA 1
ATOM 3937 C C . GLN A 1 517 ? -19.844 10.666 33.562 1.00 86.94 517 GLN A C 1
ATOM 3939 O O . GLN A 1 517 ? -20.549 9.999 34.314 1.00 86.94 517 GLN A O 1
ATOM 3944 N N . ALA A 1 518 ? -19.594 10.269 32.316 1.00 84.75 518 ALA A N 1
ATOM 3945 C CA . ALA A 1 518 ? -20.114 9.024 31.753 1.00 84.75 518 ALA A CA 1
ATOM 3946 C C . ALA A 1 518 ? -19.020 8.290 30.975 1.00 84.75 518 ALA A C 1
ATOM 3948 O O . ALA A 1 518 ? -18.317 8.894 30.166 1.00 84.75 518 ALA A O 1
ATOM 3949 N N . ASN A 1 519 ? -18.894 6.982 31.200 1.00 79.94 519 ASN A N 1
ATOM 3950 C CA . ASN A 1 519 ? -17.932 6.129 30.511 1.00 79.94 519 ASN A CA 1
ATOM 3951 C C . ASN A 1 519 ? -18.665 4.958 29.846 1.00 79.94 519 ASN A C 1
ATOM 3953 O O . ASN A 1 519 ? -19.176 4.051 30.501 1.00 79.94 519 ASN A O 1
ATOM 3957 N N . THR A 1 520 ? -18.694 4.981 28.515 1.00 76.88 520 THR A N 1
ATOM 3958 C CA . THR A 1 520 ? -19.406 4.013 27.664 1.00 76.88 520 THR A CA 1
ATOM 3959 C C . THR A 1 520 ? -18.685 2.674 27.508 1.00 76.88 520 THR A C 1
ATOM 3961 O O . THR A 1 520 ? -19.260 1.722 26.985 1.00 76.88 520 THR A O 1
ATOM 3964 N N . THR A 1 521 ? -17.427 2.578 27.952 1.00 74.88 521 THR A N 1
ATOM 3965 C CA . THR A 1 521 ? -16.639 1.337 27.915 1.00 74.88 521 THR A CA 1
ATOM 3966 C C . THR A 1 521 ? -16.849 0.528 29.194 1.00 74.88 521 THR A C 1
ATOM 3968 O O . THR A 1 521 ? -17.119 -0.677 29.135 1.00 74.88 521 THR A O 1
ATOM 3971 N N . SER A 1 522 ? -16.799 1.181 30.360 1.00 74.94 522 SER A N 1
ATOM 3972 C CA . SER A 1 522 ? -17.228 0.579 31.630 1.00 74.94 522 SER A CA 1
ATOM 3973 C C . SER A 1 522 ? -18.747 0.423 31.719 1.00 74.94 522 SER A C 1
ATOM 3975 O O . SER A 1 522 ? -19.184 -0.522 32.364 1.00 74.94 522 SER A O 1
ATOM 3977 N N . ASP A 1 523 ? -19.519 1.227 30.984 1.00 85.62 523 ASP A N 1
ATOM 3978 C CA . ASP A 1 523 ? -20.973 1.386 31.129 1.00 85.62 523 ASP A CA 1
ATOM 3979 C C . ASP A 1 523 ? -21.339 1.858 32.545 1.00 85.62 523 ASP A C 1
ATOM 3981 O O . ASP A 1 523 ? -22.049 1.202 33.307 1.00 85.62 523 ASP A O 1
ATOM 3985 N N . THR A 1 524 ? -20.749 2.997 32.915 1.00 88.56 524 THR A N 1
ATOM 3986 C CA . THR A 1 524 ? -20.889 3.616 34.237 1.00 88.56 524 THR A CA 1
ATOM 3987 C C . THR A 1 524 ? -21.139 5.116 34.117 1.00 88.56 524 THR A C 1
ATOM 3989 O O . THR A 1 524 ? -20.658 5.765 33.181 1.00 88.56 524 THR A O 1
ATOM 3992 N N . VAL A 1 525 ? -21.857 5.677 35.088 1.00 90.69 525 VAL A N 1
ATOM 3993 C CA . VAL A 1 525 ? -22.090 7.123 35.231 1.00 90.69 525 VAL A CA 1
ATOM 3994 C C . VAL A 1 525 ? -21.725 7.545 36.652 1.00 90.69 525 VAL A C 1
ATOM 3996 O O . VAL A 1 525 ? -22.087 6.864 37.606 1.00 90.69 525 VAL A O 1
ATOM 3999 N N . THR A 1 526 ? -21.025 8.667 36.781 1.00 90.50 526 THR A N 1
ATOM 4000 C CA . THR A 1 526 ? -20.705 9.321 38.055 1.00 90.50 526 THR A CA 1
ATOM 4001 C C . THR A 1 526 ? -21.350 10.702 38.066 1.00 90.50 526 THR A C 1
ATOM 4003 O O . THR A 1 526 ? -21.275 11.420 37.071 1.00 90.50 526 THR A O 1
ATOM 4006 N N . LEU A 1 527 ? -21.957 11.093 39.178 1.00 90.69 527 LEU A N 1
ATOM 4007 C CA . LEU A 1 527 ? -22.472 12.434 39.431 1.00 90.69 527 LEU A CA 1
ATOM 4008 C C . LEU A 1 527 ? -21.913 12.895 40.777 1.00 90.69 527 LEU A C 1
ATOM 4010 O O . LEU A 1 527 ? -22.071 12.203 41.780 1.00 90.69 527 LEU A O 1
ATOM 4014 N N . GLU A 1 528 ? -21.241 14.043 40.795 1.00 88.94 528 GLU A N 1
ATOM 4015 C CA . GLU A 1 528 ? -20.584 14.584 41.989 1.00 88.94 528 GLU A CA 1
ATOM 4016 C C . GLU A 1 528 ? -20.999 16.030 42.235 1.00 88.94 528 GLU A C 1
ATOM 4018 O O . GLU A 1 528 ? -20.991 16.837 41.308 1.00 88.94 528 GLU A O 1
ATOM 4023 N N . TYR A 1 529 ? -21.334 16.374 43.475 1.00 88.69 529 TYR A N 1
ATOM 4024 C CA . TYR A 1 529 ? -21.641 17.746 43.880 1.00 88.69 529 TYR A CA 1
ATOM 4025 C C . TYR A 1 529 ? -21.281 17.978 45.346 1.00 88.69 529 TYR A C 1
ATOM 4027 O O . TYR A 1 529 ? -21.150 17.039 46.132 1.00 88.69 529 TYR A O 1
ATOM 4035 N N . GLN A 1 530 ? -21.116 19.247 45.710 1.00 85.38 530 GLN A N 1
ATOM 4036 C CA . GLN A 1 530 ? -20.855 19.673 47.080 1.00 85.38 530 GLN A CA 1
ATOM 4037 C C . GLN A 1 530 ? -22.002 20.568 47.556 1.00 85.38 530 GLN A C 1
ATOM 4039 O O . GLN A 1 530 ? -22.421 21.476 46.834 1.00 85.38 530 GLN A O 1
ATOM 4044 N N . ASN A 1 531 ? -22.508 20.304 48.759 1.00 82.88 531 ASN A N 1
ATOM 4045 C CA . ASN A 1 531 ? -23.480 21.171 49.424 1.00 82.88 531 ASN A CA 1
ATOM 4046 C C . ASN A 1 531 ? -22.793 22.428 49.988 1.00 82.88 531 ASN A C 1
ATOM 4048 O O . ASN A 1 531 ? -21.574 22.460 50.172 1.00 82.88 531 ASN A O 1
ATOM 4052 N N . THR A 1 532 ? -23.595 23.436 50.339 1.00 80.44 532 THR A N 1
ATOM 4053 C CA . THR A 1 532 ? -23.188 24.611 51.137 1.00 80.44 532 THR A CA 1
ATOM 4054 C C . THR A 1 532 ? -22.375 24.235 52.371 1.00 80.44 532 THR A C 1
ATOM 4056 O O . THR A 1 532 ? -21.367 24.867 52.678 1.00 80.44 532 THR A O 1
ATOM 4059 N N . ASP A 1 533 ? -22.780 23.151 53.028 1.00 80.31 533 ASP A N 1
ATOM 4060 C CA . ASP A 1 533 ? -22.283 22.692 54.326 1.00 80.31 533 ASP A CA 1
ATOM 4061 C C . ASP A 1 533 ? -20.968 21.891 54.190 1.00 80.31 533 ASP A C 1
ATOM 4063 O O . ASP A 1 533 ? -20.660 21.012 54.992 1.00 80.31 533 ASP A O 1
ATOM 4067 N N . GLY A 1 534 ? -20.228 22.097 53.095 1.00 77.56 534 GLY A N 1
ATOM 4068 C CA . GLY A 1 534 ? -18.970 21.419 52.765 1.00 77.56 534 GLY A CA 1
ATOM 4069 C C . GLY A 1 534 ? -19.088 19.929 52.411 1.00 77.56 534 GLY A C 1
ATOM 4070 O O . GLY A 1 534 ? -18.160 19.382 51.815 1.00 77.56 534 GLY A O 1
ATOM 4071 N N . THR A 1 535 ? -20.211 19.281 52.729 1.00 84.38 535 THR A N 1
ATOM 4072 C CA . THR A 1 535 ? -20.469 17.856 52.470 1.00 84.38 535 THR A CA 1
ATOM 4073 C C . THR A 1 535 ? -20.403 17.540 50.974 1.00 84.38 535 THR A C 1
ATOM 4075 O O . THR A 1 535 ? -21.110 18.152 50.170 1.00 84.38 535 THR A O 1
ATOM 4078 N N . LEU A 1 536 ? -19.564 16.568 50.606 1.00 84.00 536 LEU A N 1
ATOM 4079 C CA . LEU A 1 536 ? -19.367 16.100 49.232 1.00 84.00 536 LEU A CA 1
ATOM 4080 C C . LEU A 1 536 ? -20.177 14.822 48.992 1.00 84.00 536 LEU A C 1
ATOM 4082 O O . LEU A 1 536 ? -20.070 13.867 49.764 1.00 84.00 536 LEU A O 1
ATOM 4086 N N . ILE A 1 537 ? -20.951 14.787 47.908 1.00 89.88 537 ILE A N 1
ATOM 4087 C CA . ILE A 1 537 ? -21.798 13.652 47.531 1.00 89.88 537 ILE A CA 1
ATOM 4088 C C . ILE A 1 537 ? -21.377 13.150 46.145 1.00 89.88 537 ILE A C 1
ATOM 4090 O O . ILE A 1 537 ? -21.402 13.896 45.167 1.00 89.88 537 ILE A O 1
ATOM 4094 N N . THR A 1 538 ? -21.022 11.866 46.068 1.00 89.94 538 THR A N 1
ATOM 4095 C CA . THR A 1 538 ? -20.704 11.132 44.835 1.00 89.94 538 THR A CA 1
ATOM 4096 C C . THR A 1 538 ? -21.748 10.026 44.646 1.00 89.94 538 THR A C 1
ATOM 4098 O O . THR A 1 538 ? -21.770 9.055 45.404 1.00 89.94 538 THR A O 1
ATOM 4101 N N . LEU A 1 539 ? -22.588 10.137 43.618 1.00 92.31 539 LEU A N 1
ATOM 4102 C CA . LEU A 1 539 ? -23.448 9.058 43.125 1.00 92.31 539 LEU A CA 1
ATOM 4103 C C . LEU A 1 539 ? -22.753 8.362 41.950 1.00 92.31 539 LEU A C 1
ATOM 4105 O O . LEU A 1 539 ? -22.513 8.973 40.912 1.00 92.31 539 LEU A O 1
ATOM 4109 N N . PHE A 1 540 ? -22.455 7.073 42.089 1.00 92.88 540 PHE A N 1
ATOM 4110 C CA . PHE A 1 540 ? -21.898 6.239 41.025 1.00 92.88 540 PHE A CA 1
ATOM 4111 C C . PHE A 1 540 ? -22.862 5.112 40.644 1.00 92.88 540 PHE A C 1
ATOM 4113 O O . PHE A 1 540 ? -23.447 4.464 41.508 1.00 92.88 540 PHE A O 1
ATOM 4120 N N . ILE A 1 541 ? -23.014 4.865 39.345 1.00 92.88 541 ILE A N 1
ATOM 4121 C CA . ILE A 1 541 ? -24.007 3.957 38.763 1.00 92.88 541 ILE A CA 1
ATOM 4122 C C . ILE A 1 541 ? -23.284 2.951 37.860 1.00 92.88 541 ILE A C 1
ATOM 4124 O O . ILE A 1 541 ? -22.635 3.341 36.888 1.00 92.88 541 ILE A O 1
ATOM 4128 N N . ASP A 1 542 ? -23.416 1.658 38.166 1.00 91.88 542 ASP A N 1
ATOM 4129 C CA . ASP A 1 542 ? -22.857 0.532 37.408 1.00 91.88 542 ASP A CA 1
ATOM 4130 C C . ASP A 1 542 ? -23.976 -0.238 36.686 1.00 91.88 542 ASP A C 1
ATOM 4132 O O . ASP A 1 542 ? -24.655 -1.089 37.272 1.00 91.88 542 ASP A O 1
ATOM 4136 N N . PHE A 1 543 ? -24.149 0.038 35.387 1.00 89.06 543 PHE A N 1
ATOM 4137 C CA . PHE A 1 543 ? -25.170 -0.597 34.545 1.00 89.06 543 PHE A CA 1
ATOM 4138 C C . PHE A 1 543 ? -24.876 -2.072 34.219 1.00 89.06 543 PHE A C 1
ATOM 4140 O O . PHE A 1 543 ? -25.764 -2.762 33.724 1.00 89.06 543 PHE A O 1
ATOM 4147 N N . LYS A 1 544 ? -23.675 -2.591 34.514 1.00 87.56 544 LYS A N 1
ATOM 4148 C CA . LYS A 1 544 ? -23.342 -4.021 34.355 1.00 87.56 544 LYS A CA 1
ATOM 4149 C C . LYS A 1 544 ? -23.581 -4.829 35.628 1.00 87.56 544 LYS A C 1
ATOM 4151 O O . LYS A 1 544 ? -23.805 -6.036 35.536 1.00 87.56 544 LYS A O 1
ATOM 4156 N N . SER A 1 545 ? -23.529 -4.185 36.794 1.00 86.25 545 SER A N 1
ATOM 4157 C CA . SER A 1 545 ? -23.789 -4.821 38.093 1.00 86.25 545 SER A CA 1
ATOM 4158 C C . SER A 1 545 ? -25.188 -4.541 38.659 1.00 86.25 545 SER A C 1
ATOM 4160 O O . SER A 1 545 ? -25.533 -5.138 39.676 1.00 86.25 545 SER A O 1
ATOM 4162 N N . GLU A 1 546 ? -25.992 -3.675 38.026 1.00 90.19 546 GLU A N 1
ATOM 4163 C CA . GLU A 1 546 ? -27.297 -3.190 38.531 1.00 90.19 546 GLU A CA 1
ATOM 4164 C C . GLU A 1 546 ? -27.202 -2.525 39.926 1.00 90.19 546 GLU A C 1
ATOM 4166 O O . GLU A 1 546 ? -28.147 -2.558 40.721 1.00 90.19 546 GLU A O 1
ATOM 4171 N N . VAL A 1 547 ? -26.041 -1.929 40.230 1.00 90.75 547 VAL A N 1
ATOM 4172 C CA . VAL A 1 547 ? -25.703 -1.326 41.531 1.00 90.75 547 VAL A CA 1
ATOM 4173 C C . VAL A 1 547 ? -25.497 0.177 41.386 1.00 90.75 547 VAL A C 1
ATOM 4175 O O . VAL A 1 547 ? -24.733 0.631 40.534 1.00 90.75 547 VAL A O 1
ATOM 4178 N N . GLN A 1 548 ? -26.139 0.932 42.271 1.00 92.12 548 GLN A N 1
ATOM 4179 C CA . GLN A 1 548 ? -25.844 2.335 42.538 1.00 92.12 548 GLN A CA 1
ATOM 4180 C C . GLN A 1 548 ? -25.136 2.462 43.897 1.00 92.12 548 GLN A C 1
ATOM 4182 O O . GLN A 1 548 ? -25.409 1.707 44.834 1.00 92.12 548 GLN A O 1
ATOM 4187 N N . ILE A 1 549 ? -24.195 3.399 43.977 1.00 92.62 549 ILE A N 1
ATOM 4188 C CA . ILE A 1 549 ? -23.330 3.663 45.127 1.00 92.62 549 ILE A CA 1
ATOM 4189 C C . ILE A 1 549 ? -23.467 5.148 45.458 1.00 92.62 549 ILE A C 1
ATOM 4191 O O . ILE A 1 549 ? -23.014 5.992 44.687 1.00 92.62 549 ILE A O 1
ATOM 4195 N N . PHE A 1 550 ? -24.066 5.465 46.603 1.00 91.94 550 PHE A N 1
ATOM 4196 C CA . PHE A 1 550 ? -24.071 6.813 47.165 1.00 91.94 550 PHE A CA 1
ATOM 4197 C C . PHE A 1 550 ? -22.952 6.914 48.199 1.00 91.94 550 PHE A C 1
ATOM 4199 O O . PHE A 1 550 ? -23.050 6.335 49.280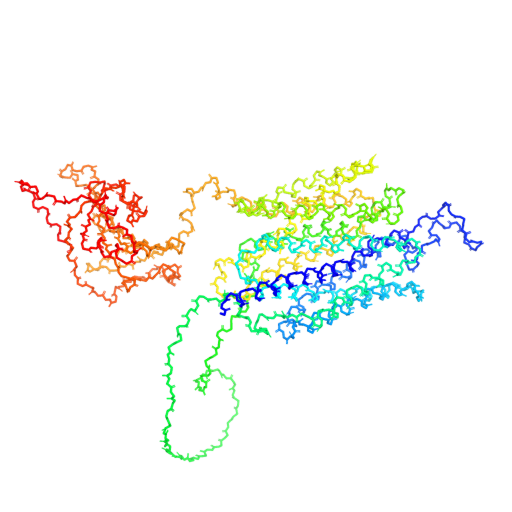 1.00 91.94 550 PHE A O 1
ATOM 4206 N N . ARG A 1 551 ? -21.888 7.647 47.875 1.00 91.00 551 ARG A N 1
ATOM 4207 C CA . ARG A 1 551 ? -20.811 7.995 48.806 1.00 91.00 551 ARG A CA 1
ATOM 4208 C C . ARG A 1 551 ? -21.008 9.423 49.292 1.00 91.00 551 ARG A C 1
ATOM 4210 O O . ARG A 1 551 ? -21.163 10.334 48.484 1.00 91.00 551 ARG A O 1
ATOM 4217 N N . ILE A 1 552 ? -20.964 9.605 50.605 1.00 89.06 552 ILE A N 1
ATOM 4218 C CA . ILE A 1 552 ? -21.071 10.901 51.274 1.00 89.06 552 ILE A CA 1
ATOM 4219 C C . ILE A 1 552 ? -19.797 11.101 52.093 1.00 89.06 552 ILE A C 1
ATOM 4221 O O . ILE A 1 552 ? -19.433 10.221 52.872 1.00 89.06 552 ILE A O 1
ATOM 4225 N N . ILE A 1 553 ? -19.128 12.241 51.924 1.00 84.06 553 ILE A N 1
ATOM 4226 C CA . ILE A 1 553 ? -18.062 12.698 52.821 1.00 84.06 553 ILE A CA 1
ATOM 4227 C C . ILE A 1 553 ? -18.572 13.923 53.572 1.00 84.06 553 ILE A C 1
ATOM 4229 O O . ILE A 1 553 ? -18.828 14.961 52.960 1.00 84.06 553 ILE A O 1
ATOM 4233 N N . MET A 1 554 ? -18.686 13.808 54.890 1.00 84.19 554 MET A N 1
ATOM 4234 C CA . MET A 1 554 ? -19.008 14.920 55.781 1.00 84.19 554 MET A CA 1
ATOM 4235 C C . MET A 1 554 ? -17.695 15.490 56.344 1.00 84.19 554 MET A C 1
ATOM 4237 O O . MET A 1 554 ? -16.858 14.706 56.807 1.00 84.19 554 MET A O 1
ATOM 4241 N N . PRO A 1 555 ? -17.458 16.814 56.296 1.00 78.56 555 PRO A N 1
ATOM 4242 C CA . PRO A 1 555 ? -16.326 17.416 56.996 1.00 78.56 555 PRO A CA 1
ATOM 4243 C C . PRO A 1 555 ? -16.471 17.200 58.511 1.00 78.56 555 PRO A C 1
ATOM 4245 O O . PRO A 1 555 ? -17.585 17.173 59.026 1.00 78.56 555 PRO A O 1
ATOM 4248 N N . GLY A 1 556 ? -15.352 17.036 59.219 1.00 74.81 556 GLY A N 1
ATOM 4249 C CA . GLY A 1 556 ? -15.366 16.920 60.680 1.00 74.81 556 GLY A CA 1
ATOM 4250 C C . GLY A 1 556 ? -15.659 18.269 61.342 1.00 74.81 556 GLY A C 1
ATOM 4251 O O . GLY A 1 556 ? -15.112 19.295 60.931 1.00 74.81 556 GLY A O 1
ATOM 4252 N N . GLU A 1 557 ? -16.522 18.276 62.359 1.00 73.31 557 GLU A N 1
ATOM 4253 C CA . GLU A 1 557 ? -16.826 19.478 63.139 1.00 73.31 557 GLU A CA 1
ATOM 4254 C C . GLU A 1 557 ? -15.723 19.745 64.177 1.00 73.31 557 GLU A C 1
ATOM 4256 O O . GLU A 1 557 ? -15.653 19.108 65.233 1.00 73.31 557 GLU A O 1
ATOM 4261 N N . GLU A 1 558 ? -14.870 20.734 63.896 1.00 64.44 558 GLU A N 1
ATOM 4262 C CA . GLU A 1 558 ? -13.757 21.127 64.774 1.00 64.44 558 GLU A CA 1
ATOM 4263 C C . GLU A 1 558 ? -14.242 21.586 66.168 1.00 64.44 558 GLU A C 1
ATOM 4265 O O . GLU A 1 558 ? -13.568 21.332 67.166 1.00 64.44 558 GLU A O 1
ATOM 4270 N N . GLU A 1 559 ? -15.455 22.151 66.273 1.00 62.62 559 GLU A N 1
ATOM 4271 C CA . GLU A 1 559 ? -16.092 22.513 67.555 1.00 62.62 559 GLU A CA 1
ATOM 4272 C C . GLU A 1 559 ? -16.521 21.296 68.402 1.00 62.62 559 GLU A C 1
ATOM 4274 O O . GLU A 1 559 ? -16.561 21.389 69.631 1.00 62.62 559 GLU A O 1
ATOM 4279 N N . LEU A 1 560 ? -16.781 20.138 67.779 1.00 67.75 560 LEU A N 1
ATOM 4280 C CA . LEU A 1 560 ? -17.010 18.858 68.469 1.00 67.75 560 LEU A CA 1
ATOM 4281 C C . LEU A 1 560 ? -15.703 18.084 68.734 1.00 67.75 560 LEU A C 1
ATOM 4283 O O . LEU A 1 560 ? -15.721 17.040 69.387 1.00 67.75 560 LEU A O 1
ATOM 4287 N N . GLY A 1 561 ? -14.562 18.596 68.258 1.00 57.88 561 GLY A N 1
ATOM 4288 C CA . GLY A 1 561 ? -13.258 17.933 68.325 1.00 57.88 561 GLY A CA 1
ATOM 4289 C C . GLY A 1 561 ? -13.010 16.911 67.208 1.00 57.88 561 GLY A C 1
ATOM 4290 O O . GLY A 1 561 ? -12.015 16.181 67.259 1.00 57.88 561 GLY A O 1
ATOM 4291 N N . GLU A 1 562 ? -13.874 16.848 66.192 1.00 68.75 562 GLU A N 1
ATOM 4292 C CA . GLU A 1 562 ? -13.724 15.930 65.063 1.00 68.75 562 GLU A CA 1
ATOM 4293 C C . GLU A 1 562 ? -12.782 16.513 64.001 1.00 68.75 562 GLU A C 1
ATOM 4295 O O . GLU A 1 562 ? -13.164 17.286 63.131 1.00 68.75 562 GLU A O 1
ATOM 4300 N N . THR A 1 563 ? -11.509 16.118 64.064 1.00 58.16 563 THR A N 1
ATOM 4301 C CA . THR A 1 563 ? -10.442 16.617 63.170 1.00 58.16 563 THR A CA 1
ATOM 4302 C C . THR A 1 563 ? -10.301 15.841 61.852 1.00 58.16 563 THR A C 1
ATOM 4304 O O . THR A 1 563 ? -9.363 16.078 61.091 1.00 58.16 563 THR A O 1
ATOM 4307 N N . GLN A 1 564 ? -11.197 14.889 61.574 1.00 65.94 564 GLN A N 1
ATOM 4308 C CA . GLN A 1 564 ? -11.156 14.027 60.389 1.00 65.94 564 GLN A CA 1
ATOM 4309 C C . GLN A 1 564 ? -12.539 13.954 59.740 1.00 65.94 564 GLN A C 1
ATOM 4311 O O . GLN A 1 564 ? -13.546 13.845 60.431 1.00 65.94 564 GLN A O 1
ATOM 4316 N N . ALA A 1 565 ? -12.580 14.011 58.408 1.00 74.12 565 ALA A N 1
ATOM 4317 C CA . ALA A 1 565 ? -13.820 13.893 57.649 1.00 74.12 565 ALA A CA 1
ATOM 4318 C C . ALA A 1 565 ? -14.355 12.452 57.695 1.00 74.12 565 ALA A C 1
ATOM 4320 O O . ALA A 1 565 ? -13.598 11.502 57.484 1.00 74.12 565 ALA A O 1
ATOM 4321 N N . GLN A 1 566 ? -15.656 12.291 57.935 1.00 82.25 566 GLN A N 1
ATOM 4322 C CA . GLN A 1 566 ? -16.310 10.984 57.982 1.00 82.25 566 GLN A CA 1
ATOM 4323 C C . GLN A 1 566 ? -16.852 10.612 56.597 1.00 82.25 566 GLN A C 1
ATOM 4325 O O . GLN A 1 566 ? -17.614 11.374 55.999 1.00 82.25 566 GLN A O 1
ATOM 4330 N N . ALA A 1 567 ? -16.488 9.432 56.090 1.00 84.88 567 ALA A N 1
ATOM 4331 C CA . ALA A 1 567 ? -16.988 8.905 54.822 1.00 84.88 567 ALA A CA 1
ATOM 4332 C C . ALA A 1 567 ? -17.955 7.734 55.052 1.00 84.88 567 ALA A C 1
ATOM 4334 O O . ALA A 1 567 ? -17.654 6.801 55.795 1.00 84.88 567 ALA A O 1
ATOM 4335 N N . ILE A 1 568 ? -19.108 7.771 54.382 1.00 89.81 568 ILE A N 1
ATOM 4336 C CA . ILE A 1 568 ? -20.153 6.741 54.443 1.00 89.81 568 ILE A CA 1
ATOM 4337 C C . ILE A 1 568 ? -20.523 6.329 53.015 1.00 89.81 568 ILE A C 1
ATOM 4339 O O . ILE A 1 568 ? -20.633 7.179 52.129 1.00 89.81 568 ILE A O 1
ATOM 4343 N N . CYS A 1 569 ? -20.741 5.033 52.790 1.00 91.50 569 CYS A N 1
ATOM 4344 C CA . CYS A 1 569 ? -21.260 4.504 51.533 1.00 91.50 569 CYS A CA 1
ATOM 4345 C C . CYS A 1 569 ? -22.587 3.766 51.736 1.00 91.50 569 CYS A C 1
ATOM 4347 O O . CYS A 1 569 ? -22.688 2.861 52.562 1.00 91.50 569 CYS A O 1
ATOM 4349 N N . PHE A 1 570 ? -23.574 4.078 50.901 1.00 91.50 570 PHE A N 1
ATOM 4350 C CA . PHE A 1 570 ? -24.820 3.330 50.773 1.00 91.50 570 PHE A CA 1
ATOM 4351 C C . PHE A 1 570 ? -24.861 2.653 49.403 1.00 91.50 570 PHE A C 1
ATOM 4353 O O . PHE A 1 570 ? -24.776 3.308 48.362 1.00 91.50 570 PHE A O 1
ATOM 4360 N N . LEU A 1 571 ? -24.973 1.328 49.405 1.00 91.50 571 LEU A N 1
ATOM 4361 C CA . LEU A 1 571 ? -25.206 0.519 48.216 1.00 91.50 571 LEU A CA 1
ATOM 4362 C C . LEU A 1 571 ? -26.714 0.299 48.061 1.00 91.50 571 LEU A C 1
ATOM 4364 O O . LEU A 1 571 ? -27.405 -0.001 49.037 1.00 91.50 571 LEU A O 1
ATOM 4368 N N . ALA A 1 572 ? -27.216 0.395 46.834 1.00 89.44 572 ALA A N 1
ATOM 4369 C CA . ALA A 1 572 ? -28.588 0.028 46.496 1.00 89.44 572 ALA A CA 1
ATOM 4370 C C . ALA A 1 572 ? -28.667 -0.574 45.085 1.00 89.44 572 ALA A C 1
ATOM 4372 O O . ALA A 1 572 ? -27.789 -0.378 44.241 1.00 89.44 572 ALA A O 1
ATOM 4373 N N . ARG A 1 573 ? -29.744 -1.309 44.815 1.00 89.25 573 ARG A N 1
ATOM 4374 C CA . ARG A 1 573 ? -30.155 -1.693 43.461 1.00 89.25 573 ARG A CA 1
ATOM 4375 C C . ARG A 1 573 ? -30.733 -0.478 42.727 1.00 89.25 573 ARG A C 1
ATOM 4377 O O . ARG A 1 573 ? -31.299 0.414 43.355 1.00 89.25 573 ARG A O 1
ATOM 4384 N N . PHE A 1 574 ? -30.668 -0.479 41.398 1.00 88.12 574 PHE A N 1
ATOM 4385 C CA . PHE A 1 574 ? -31.522 0.361 40.547 1.00 88.12 574 PHE A CA 1
ATOM 4386 C C . PHE A 1 574 ? -32.111 -0.444 39.373 1.00 88.12 574 PHE A C 1
ATOM 4388 O O . PHE A 1 574 ? -31.724 -1.593 39.144 1.00 88.12 574 PHE A O 1
ATOM 4395 N N . SER A 1 575 ? -33.061 0.131 38.631 1.00 81.44 575 SER A N 1
ATOM 4396 C CA . SER A 1 575 ? -33.562 -0.406 37.360 1.00 81.44 575 SER A CA 1
ATOM 4397 C C . SER A 1 575 ? -33.080 0.442 36.179 1.00 81.44 575 SER A C 1
ATOM 4399 O O . SER A 1 575 ? -33.002 1.664 36.264 1.00 81.44 575 SER A O 1
ATOM 4401 N N . HIS A 1 576 ? -32.822 -0.183 35.024 1.00 78.69 576 HIS A N 1
ATOM 4402 C CA . HIS A 1 576 ? -32.437 0.518 33.785 1.00 78.69 576 HIS A CA 1
ATOM 4403 C C . HIS A 1 576 ? -33.474 1.555 33.292 1.00 78.69 576 HIS A C 1
ATOM 4405 O O . HIS A 1 576 ? -33.172 2.331 32.391 1.00 78.69 576 HIS A O 1
ATOM 4411 N N . SER A 1 577 ? -34.687 1.563 33.855 1.00 78.56 577 SER A N 1
ATOM 4412 C CA . SER A 1 577 ? -35.713 2.596 33.657 1.00 78.56 577 SER A CA 1
ATOM 4413 C C . SER A 1 577 ? -35.419 3.922 34.363 1.00 78.56 577 SER A C 1
ATOM 4415 O O . SER A 1 577 ? -35.968 4.947 33.971 1.00 78.56 577 SER A O 1
ATOM 4417 N N . ASP A 1 578 ? -34.605 3.901 35.417 1.00 78.12 578 ASP A N 1
ATOM 4418 C CA . ASP A 1 578 ? -34.588 4.961 36.432 1.00 78.12 578 ASP A CA 1
ATOM 4419 C C . ASP A 1 578 ? -33.544 6.045 36.125 1.00 78.12 578 ASP A C 1
ATOM 4421 O O . ASP A 1 578 ? -33.634 7.161 36.639 1.00 78.12 578 ASP A O 1
ATOM 4425 N N . PHE A 1 579 ? -32.575 5.716 35.262 1.00 82.69 579 PHE A N 1
ATOM 4426 C CA . PHE A 1 579 ? -31.444 6.555 34.879 1.00 82.69 579 PHE A CA 1
ATOM 4427 C C . PHE A 1 579 ? -31.193 6.525 33.368 1.00 82.69 579 PHE A C 1
ATOM 4429 O O . PHE A 1 579 ? -31.348 5.502 32.701 1.00 82.69 579 PHE A O 1
ATOM 4436 N N . ILE A 1 580 ? -30.726 7.654 32.833 1.00 83.88 580 ILE A N 1
ATOM 4437 C CA . ILE A 1 580 ? -30.285 7.782 31.440 1.00 83.88 580 ILE A CA 1
ATOM 4438 C C . ILE A 1 580 ? -28.992 6.965 31.250 1.00 83.88 580 ILE A C 1
ATOM 4440 O O . ILE A 1 580 ? -28.052 7.092 32.035 1.00 83.88 580 ILE A O 1
ATOM 4444 N N . SER A 1 581 ? -28.935 6.133 30.205 1.00 84.88 581 SER A N 1
ATOM 4445 C CA . SER A 1 581 ? -27.800 5.233 29.944 1.00 84.88 581 SER A CA 1
ATOM 4446 C C . SER A 1 581 ? -26.485 5.983 29.698 1.00 84.88 581 SER A C 1
ATOM 4448 O O . SER A 1 581 ? -26.480 7.110 29.194 1.00 84.88 581 SER A O 1
ATOM 4450 N N . SER A 1 582 ? -25.350 5.332 29.985 1.00 83.69 582 SER A N 1
ATOM 4451 C CA . SER A 1 582 ? -24.012 5.923 29.820 1.00 83.69 582 SER A CA 1
ATOM 4452 C C . SER A 1 582 ? -23.760 6.461 28.400 1.00 83.69 582 SER A C 1
ATOM 4454 O O . SER A 1 582 ? -23.220 7.553 28.253 1.00 83.69 582 SER A O 1
ATOM 4456 N N . ASP A 1 583 ? -24.212 5.747 27.361 1.00 77.75 583 ASP A N 1
ATOM 4457 C CA . ASP A 1 583 ? -24.115 6.145 25.946 1.00 77.75 583 ASP A CA 1
ATOM 4458 C C . ASP A 1 583 ? -24.935 7.401 25.602 1.00 77.75 583 ASP A C 1
ATOM 4460 O O . ASP A 1 583 ? -24.521 8.189 24.750 1.00 77.75 583 ASP A O 1
ATOM 4464 N N . ALA A 1 584 ? -26.072 7.625 26.265 1.00 80.94 584 ALA A N 1
ATOM 4465 C CA . ALA A 1 584 ? -26.838 8.858 26.110 1.00 80.94 584 ALA A CA 1
ATOM 4466 C C . ALA A 1 584 ? -26.221 10.002 26.935 1.00 80.94 584 ALA A C 1
ATOM 4468 O O . ALA A 1 584 ? -26.016 11.095 26.402 1.00 80.94 584 ALA A O 1
ATOM 4469 N N . MET A 1 585 ? -25.829 9.740 28.187 1.00 80.31 585 MET A N 1
ATOM 4470 C CA . MET A 1 585 ? -25.161 10.715 29.061 1.00 80.31 585 MET A CA 1
ATOM 4471 C C . MET A 1 585 ? -23.853 11.237 28.445 1.00 80.31 585 MET A C 1
ATOM 4473 O O . MET A 1 585 ? -23.635 12.447 28.395 1.00 80.31 585 MET A O 1
ATOM 4477 N N . SER A 1 586 ? -23.021 10.366 27.860 1.00 75.44 586 SER A N 1
ATOM 4478 C CA . SER A 1 586 ? -21.754 10.752 27.214 1.00 75.44 586 SER A CA 1
ATOM 4479 C C . SER A 1 586 ? -21.929 11.641 25.975 1.00 75.44 586 SER A C 1
ATOM 4481 O O . SER A 1 586 ? -20.954 12.227 25.492 1.00 75.44 586 SER A O 1
ATOM 4483 N N . LYS A 1 587 ? -23.152 11.751 25.436 1.00 75.69 587 LYS A N 1
ATOM 4484 C CA . LYS A 1 587 ? -23.509 12.594 24.280 1.00 75.69 587 LYS A CA 1
ATOM 4485 C C . LYS A 1 587 ? -24.131 13.932 24.680 1.00 75.69 587 LYS A C 1
ATOM 4487 O O . LYS A 1 587 ? -24.222 14.817 23.831 1.00 75.69 587 LYS A O 1
ATOM 4492 N N . LEU A 1 588 ? -24.511 14.120 25.946 1.00 75.62 588 LEU A N 1
ATOM 4493 C CA . LEU A 1 588 ? -25.041 15.393 26.431 1.00 75.62 588 LEU A CA 1
ATOM 4494 C C . LEU A 1 588 ? -23.980 16.498 26.321 1.00 75.62 588 LEU A C 1
ATOM 4496 O O . LEU A 1 588 ? -22.840 16.349 26.761 1.00 75.62 588 LEU A O 1
ATOM 4500 N N . ARG A 1 589 ? -24.351 17.630 25.719 1.00 74.94 589 ARG A N 1
ATOM 4501 C CA . ARG A 1 589 ? -23.505 18.824 25.587 1.00 74.94 589 ARG A CA 1
ATOM 4502 C C . ARG A 1 589 ? -24.347 20.055 25.893 1.00 74.94 589 ARG A C 1
ATOM 4504 O O . ARG A 1 589 ? -25.436 20.216 25.346 1.00 74.94 589 ARG A O 1
ATOM 4511 N N . GLN A 1 590 ? -23.846 20.944 26.743 1.00 67.62 590 GLN A N 1
ATOM 4512 C CA . GLN A 1 590 ? -24.493 22.231 26.974 1.00 67.62 590 GLN A CA 1
ATOM 4513 C C . GLN A 1 590 ? -24.231 23.193 25.816 1.00 67.62 590 GLN A C 1
ATOM 4515 O O . GLN A 1 590 ? -23.091 23.414 25.420 1.00 67.62 590 GLN A O 1
ATOM 4520 N N . LYS A 1 591 ? -25.301 23.827 25.326 1.00 70.06 591 LYS A N 1
ATOM 4521 C CA . LYS A 1 591 ? -25.221 24.955 24.384 1.00 70.06 591 LYS A CA 1
ATOM 4522 C C . LYS A 1 591 ? -24.895 26.289 25.078 1.00 70.06 591 LYS A C 1
ATOM 4524 O O . LYS A 1 591 ? -24.409 27.205 24.428 1.00 70.06 591 LYS A O 1
ATOM 4529 N N . ASN A 1 592 ? -25.159 26.396 26.383 1.00 75.69 592 ASN A N 1
ATOM 4530 C CA . ASN A 1 592 ? -24.765 27.527 27.224 1.00 75.69 592 ASN A CA 1
ATOM 4531 C C . ASN A 1 592 ? -24.296 27.016 28.606 1.00 75.69 592 ASN A C 1
ATOM 4533 O O . ASN A 1 592 ? -25.141 26.488 29.334 1.00 75.69 592 ASN A O 1
ATOM 4537 N N . PRO A 1 593 ? -23.012 27.184 28.980 1.00 74.44 593 PRO A N 1
ATOM 4538 C CA . PRO A 1 593 ? -22.490 26.779 30.289 1.00 74.44 593 PRO A CA 1
ATOM 4539 C C . PRO A 1 593 ? -23.058 27.546 31.490 1.00 74.44 593 PRO A C 1
ATOM 4541 O O . PRO A 1 593 ? -23.113 27.008 32.590 1.00 74.44 593 PRO A O 1
ATOM 4544 N N . THR A 1 594 ? -23.513 28.792 31.311 1.00 76.56 594 THR A N 1
ATOM 4545 C CA . THR A 1 594 ? -24.052 29.612 32.417 1.00 76.56 594 THR A CA 1
ATOM 4546 C C . THR A 1 594 ? -25.549 29.404 32.661 1.00 76.56 594 THR A C 1
ATOM 4548 O O . THR A 1 594 ? -26.140 30.073 33.506 1.00 76.56 594 THR A O 1
ATOM 4551 N N . ALA A 1 595 ? -26.192 28.490 31.927 1.00 83.50 595 ALA A N 1
ATOM 4552 C CA . ALA A 1 595 ? -27.615 28.213 32.078 1.00 83.50 595 ALA A CA 1
ATOM 4553 C C . ALA A 1 595 ? -27.889 27.392 33.348 1.00 83.50 595 ALA A C 1
ATOM 4555 O O . ALA A 1 595 ? -27.666 26.180 33.362 1.00 83.50 595 ALA A O 1
ATOM 4556 N N . ILE A 1 596 ? -28.421 28.054 34.378 1.00 85.06 596 ILE A N 1
ATOM 4557 C CA . ILE A 1 596 ? -28.964 27.406 35.578 1.00 85.06 596 ILE A CA 1
ATOM 4558 C C . ILE A 1 596 ? -30.129 26.492 35.173 1.00 85.06 596 ILE A C 1
ATOM 4560 O O . ILE A 1 596 ? -30.982 26.874 34.367 1.00 85.06 596 ILE A O 1
ATOM 4564 N N . ARG A 1 597 ? -30.158 25.278 35.723 1.00 85.00 597 ARG A N 1
ATOM 4565 C CA . ARG A 1 597 ? -31.199 24.271 35.504 1.00 85.00 597 ARG A CA 1
ATOM 4566 C C . ARG A 1 597 ? -32.040 24.080 36.755 1.00 85.00 597 ARG A C 1
ATOM 4568 O O . ARG A 1 597 ? -31.513 24.013 37.856 1.00 85.00 597 ARG A O 1
ATOM 4575 N N . THR A 1 598 ? -33.345 23.963 36.563 1.00 82.31 598 THR A N 1
ATOM 4576 C CA . THR A 1 598 ? -34.308 23.526 37.578 1.00 82.31 598 THR A CA 1
ATOM 4577 C C . THR A 1 598 ? -34.769 22.110 37.229 1.00 82.31 598 THR A C 1
ATOM 4579 O O . THR A 1 598 ? -34.948 21.841 36.037 1.00 82.31 598 THR A O 1
ATOM 4582 N N . PRO A 1 599 ? -34.976 21.210 38.204 1.00 77.06 599 PRO A N 1
ATOM 4583 C CA . PRO A 1 599 ? -35.557 19.896 37.936 1.00 77.06 599 PRO A CA 1
ATOM 4584 C C . PRO A 1 599 ? -36.986 20.025 37.381 1.00 77.06 599 PRO A C 1
ATOM 4586 O O . PRO A 1 599 ? -37.740 20.904 37.795 1.00 77.06 599 PRO A O 1
ATOM 4589 N N . GLU A 1 600 ? -37.353 19.153 36.437 1.00 77.88 600 GLU A N 1
ATOM 4590 C CA . GLU A 1 600 ? -38.699 19.115 35.831 1.00 77.88 600 GLU A CA 1
ATOM 4591 C C . GLU A 1 600 ? -39.699 18.283 36.658 1.00 77.88 600 GLU A C 1
ATOM 4593 O O . GLU A 1 600 ? -40.900 18.538 36.617 1.00 77.88 600 GLU A O 1
ATOM 4598 N N . GLU A 1 601 ? -39.204 17.312 37.432 1.00 79.75 601 GLU A N 1
ATOM 4599 C CA . GLU A 1 601 ? -39.979 16.430 38.312 1.00 79.75 601 GLU A CA 1
ATOM 4600 C C . GLU A 1 601 ? -39.341 16.411 39.712 1.00 79.75 601 GLU A C 1
ATOM 4602 O O . GLU A 1 601 ? -38.129 16.233 39.847 1.00 79.75 601 GLU A O 1
ATOM 4607 N N . GLU A 1 602 ? -40.152 16.557 40.764 1.00 71.19 602 GLU A N 1
ATOM 4608 C CA . GLU A 1 602 ? -39.712 16.420 42.156 1.00 71.19 602 GLU A CA 1
ATOM 4609 C C . GLU A 1 602 ? -40.154 15.062 42.720 1.00 71.19 602 GLU A C 1
ATOM 4611 O O . GLU A 1 602 ? -41.332 14.841 43.006 1.00 71.19 602 GLU A O 1
ATOM 4616 N N . LYS A 1 603 ? -39.202 14.140 42.904 1.00 75.62 603 LYS A N 1
ATOM 4617 C CA . LYS A 1 603 ? -39.468 12.831 43.518 1.00 75.62 603 LYS A CA 1
ATOM 4618 C C . LYS A 1 603 ? -39.586 12.952 45.042 1.00 75.62 603 LYS A C 1
ATOM 4620 O O . LYS A 1 603 ? -38.842 13.693 45.685 1.00 75.62 603 LYS A O 1
ATOM 4625 N N . SER A 1 604 ? -40.516 12.196 45.626 1.00 72.88 604 SER A N 1
ATOM 4626 C CA . SER A 1 604 ? -40.699 12.099 47.081 1.00 72.88 604 SER A CA 1
ATOM 4627 C C . SER A 1 604 ? -39.486 11.448 47.769 1.00 72.88 604 SER A C 1
ATOM 4629 O O . SER A 1 604 ? -38.929 10.515 47.186 1.00 72.88 604 SER A O 1
ATOM 4631 N N . PRO A 1 605 ? -39.122 11.841 49.009 1.00 76.00 605 PRO A N 1
ATOM 4632 C CA . PRO A 1 605 ? -38.037 11.205 49.762 1.00 76.00 605 PRO A CA 1
ATOM 4633 C C . PRO A 1 605 ? -38.204 9.685 49.888 1.00 76.00 605 PRO A C 1
ATOM 4635 O O . PRO A 1 605 ? -39.294 9.194 50.192 1.00 76.00 605 PRO A O 1
ATOM 4638 N N . THR A 1 606 ? -37.120 8.942 49.663 1.00 69.25 606 THR A N 1
ATOM 4639 C CA . THR A 1 606 ? -37.089 7.474 49.711 1.00 69.25 606 THR A CA 1
ATOM 4640 C C . THR A 1 606 ? -36.260 7.006 50.902 1.00 69.25 606 THR A C 1
ATOM 4642 O O . THR A 1 606 ? -35.035 6.964 50.824 1.00 69.25 606 THR A O 1
ATOM 4645 N N . VAL A 1 607 ? -36.930 6.620 51.987 1.00 76.56 607 VAL A N 1
ATOM 4646 C CA . VAL A 1 607 ? -36.266 6.121 53.200 1.00 76.56 607 VAL A CA 1
ATOM 4647 C C . VAL A 1 607 ? -35.736 4.707 52.947 1.00 76.56 607 VAL A C 1
ATOM 4649 O O . VAL A 1 607 ? -36.522 3.767 52.798 1.00 76.56 607 VAL A O 1
ATOM 4652 N N . TYR A 1 608 ? -34.414 4.538 52.937 1.00 70.81 608 TYR A 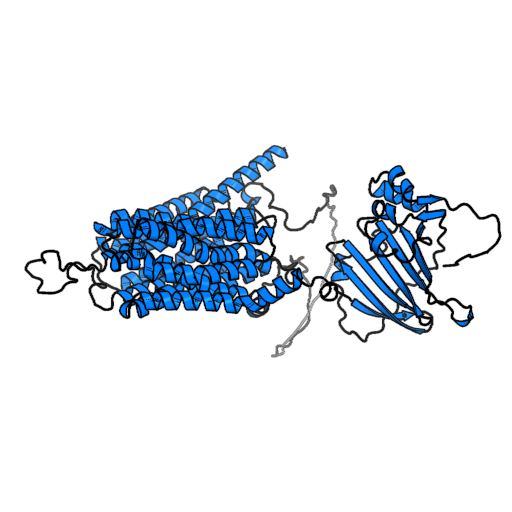N 1
ATOM 4653 C CA . TYR A 1 608 ? -33.773 3.225 52.821 1.00 70.81 608 TYR A CA 1
ATOM 4654 C C . TYR A 1 608 ? -33.536 2.590 54.196 1.00 70.81 608 TYR A C 1
ATOM 4656 O O . TYR A 1 608 ? -33.093 3.240 55.141 1.00 70.81 608 TYR A O 1
ATOM 4664 N N . THR A 1 609 ? -33.800 1.286 54.305 1.00 78.38 609 THR A N 1
ATOM 4665 C CA . THR A 1 609 ? -33.448 0.478 55.482 1.00 78.38 609 THR A CA 1
ATOM 4666 C C . THR A 1 609 ? -32.397 -0.555 55.099 1.00 78.38 609 THR A C 1
ATOM 4668 O O . THR A 1 609 ? -32.656 -1.430 54.265 1.00 78.38 609 THR A O 1
ATOM 4671 N N . HIS A 1 610 ? -31.228 -0.464 55.724 1.00 82.75 610 HIS A N 1
ATOM 4672 C CA . HIS A 1 610 ? -30.101 -1.368 55.509 1.00 82.75 610 HIS A CA 1
ATOM 4673 C C . HIS A 1 610 ? -29.983 -2.370 56.664 1.00 82.75 610 HIS A C 1
ATOM 4675 O O . HIS A 1 610 ? -30.242 -2.029 57.817 1.00 82.75 610 HIS A O 1
ATOM 4681 N N . ASP A 1 611 ? -29.633 -3.615 56.341 1.00 86.19 611 ASP A N 1
ATOM 4682 C CA . ASP A 1 611 ? -29.493 -4.730 57.293 1.00 86.19 611 ASP A CA 1
ATOM 4683 C C . ASP A 1 611 ? -28.164 -5.501 57.137 1.00 86.19 611 ASP A C 1
ATOM 4685 O O . ASP A 1 611 ? -27.866 -6.420 57.913 1.00 86.19 611 ASP A O 1
ATOM 4689 N N . LEU A 1 612 ? -27.343 -5.100 56.159 1.00 87.31 612 LEU A N 1
ATOM 4690 C CA . LEU A 1 612 ? -26.027 -5.653 55.859 1.00 87.31 612 LEU A CA 1
ATOM 4691 C C . LEU A 1 612 ? -24.948 -4.558 55.884 1.00 87.31 612 LEU A C 1
ATOM 4693 O O . LEU A 1 612 ? -25.158 -3.453 55.388 1.00 87.31 612 LEU A O 1
ATOM 4697 N N . LEU A 1 613 ? -23.771 -4.913 56.397 1.00 88.69 613 LEU A N 1
ATOM 4698 C CA . LEU A 1 613 ? -22.515 -4.179 56.232 1.00 88.69 613 LEU A CA 1
ATOM 4699 C C . LEU A 1 613 ? -21.626 -4.920 55.226 1.00 88.69 613 LEU A C 1
ATOM 4701 O O . LEU A 1 613 ? -21.561 -6.152 55.253 1.00 88.69 613 LEU A O 1
ATOM 4705 N N . ALA A 1 614 ? -20.939 -4.195 54.345 1.00 86.38 614 ALA A N 1
ATOM 4706 C CA . ALA A 1 614 ? -20.119 -4.782 53.291 1.00 86.38 614 ALA A CA 1
ATOM 4707 C C . ALA A 1 614 ? -18.623 -4.809 53.634 1.00 86.38 614 ALA A C 1
ATOM 4709 O O . ALA A 1 614 ? -18.017 -3.787 53.935 1.00 86.38 614 ALA A O 1
ATOM 4710 N N . ASP A 1 615 ? -18.004 -5.983 53.503 1.00 86.44 615 ASP A N 1
ATOM 4711 C CA . ASP A 1 615 ? -16.555 -6.157 53.583 1.00 86.44 615 ASP A CA 1
ATOM 4712 C C . ASP A 1 615 ? -15.898 -5.595 52.314 1.00 86.44 615 ASP A C 1
ATOM 4714 O O . ASP A 1 615 ? -15.962 -6.202 51.236 1.00 86.44 615 ASP A O 1
ATOM 4718 N N . LEU A 1 616 ? -15.240 -4.439 52.452 1.00 84.81 616 LEU A N 1
ATOM 4719 C CA . LEU A 1 616 ? -14.538 -3.738 51.375 1.00 84.81 616 LEU A CA 1
ATOM 4720 C C . LEU A 1 616 ? -13.613 -4.670 50.567 1.00 84.81 616 LEU A C 1
ATOM 4722 O O . LEU A 1 616 ? -13.598 -4.588 49.339 1.00 84.81 616 LEU A O 1
ATOM 4726 N N . SER A 1 617 ? -12.906 -5.608 51.212 1.00 83.31 617 SER A N 1
ATOM 4727 C CA . SER A 1 617 ? -11.959 -6.516 50.541 1.00 83.31 617 SER A CA 1
ATOM 4728 C C . SER A 1 617 ? -12.641 -7.525 49.605 1.00 83.31 617 SER A C 1
ATOM 4730 O O . SER A 1 617 ? -12.088 -7.906 48.568 1.00 83.31 617 SER A O 1
ATOM 4732 N N . LYS A 1 618 ? -13.877 -7.924 49.927 1.00 84.81 618 LYS A N 1
ATOM 4733 C CA . LYS A 1 618 ? -14.681 -8.894 49.161 1.00 84.81 618 LYS A CA 1
ATOM 4734 C C . LYS A 1 618 ? -15.741 -8.234 48.271 1.00 84.81 618 LYS A C 1
ATOM 4736 O O . LYS A 1 618 ? -16.319 -8.900 47.414 1.00 84.81 618 LYS A O 1
ATOM 4741 N N . SER A 1 619 ? -15.966 -6.929 48.432 1.00 82.19 619 SER A N 1
ATOM 4742 C CA . SER A 1 619 ? -16.966 -6.131 47.703 1.00 82.19 619 SER A CA 1
ATOM 4743 C C . SER A 1 619 ? -16.906 -6.274 46.173 1.00 82.19 619 SER A C 1
ATOM 4745 O O . SER A 1 619 ? -17.944 -6.230 45.511 1.00 82.19 619 SER A O 1
ATOM 4747 N N . HIS A 1 620 ? -15.718 -6.551 45.620 1.00 83.38 620 HIS A N 1
ATOM 4748 C CA . HIS A 1 620 ? -15.462 -6.765 44.192 1.00 83.38 620 HIS A CA 1
ATOM 4749 C C . HIS A 1 620 ? -16.352 -7.843 43.533 1.00 83.38 620 HIS A C 1
ATOM 4751 O O . HIS A 1 620 ? -16.573 -7.803 42.323 1.00 83.38 620 HIS A O 1
ATOM 4757 N N . VAL A 1 621 ? -16.890 -8.792 44.311 1.00 84.62 621 VAL A N 1
ATOM 4758 C CA . VAL A 1 621 ? -17.856 -9.811 43.853 1.00 84.62 621 VAL A CA 1
ATOM 4759 C C . VAL A 1 621 ? -19.181 -9.175 43.393 1.00 84.62 621 VAL A C 1
ATOM 4761 O O . VAL A 1 621 ? -19.822 -9.647 42.445 1.00 84.62 621 VAL A O 1
ATOM 4764 N N . ILE A 1 622 ? -19.601 -8.092 44.052 1.00 85.38 622 ILE A N 1
ATOM 4765 C CA . ILE A 1 622 ? -20.859 -7.385 43.789 1.00 85.38 622 ILE A CA 1
ATOM 4766 C C . ILE A 1 622 ? -20.673 -6.419 42.618 1.00 85.38 622 ILE A C 1
ATOM 4768 O O . ILE A 1 622 ? -21.317 -6.611 41.587 1.00 85.38 622 ILE A O 1
ATOM 4772 N N . SER A 1 623 ? -19.746 -5.469 42.742 1.00 87.06 623 SER A N 1
ATOM 4773 C CA . SER A 1 623 ? -19.264 -4.605 41.658 1.00 87.06 623 SER A CA 1
ATOM 4774 C C . SER A 1 623 ? -17.772 -4.318 41.877 1.00 87.06 623 SER A C 1
ATOM 4776 O O . SER A 1 623 ? -17.374 -4.047 43.014 1.00 87.06 623 SER A O 1
ATOM 4778 N N . PRO A 1 624 ? -16.928 -4.340 40.826 1.00 85.12 624 PRO A N 1
ATOM 4779 C CA . PRO A 1 624 ? -15.492 -4.087 40.960 1.00 85.12 624 PRO A CA 1
ATOM 4780 C C . PRO A 1 624 ? -15.165 -2.647 41.386 1.00 85.12 624 PRO A C 1
ATOM 4782 O O . PRO A 1 624 ? -14.047 -2.383 41.819 1.00 85.12 624 PRO A O 1
ATOM 4785 N N . TYR A 1 625 ? -16.119 -1.716 41.278 1.00 87.25 625 TYR A N 1
ATOM 4786 C CA . TYR A 1 625 ? -15.905 -0.298 41.572 1.00 87.25 625 TYR A CA 1
ATOM 4787 C C . TYR A 1 625 ? -16.044 0.057 43.060 1.00 87.25 625 TYR A C 1
ATOM 4789 O O . TYR A 1 625 ? -15.489 1.070 43.484 1.00 87.25 625 TYR A O 1
ATOM 4797 N N . ILE A 1 626 ? -16.710 -0.784 43.867 1.00 86.62 626 ILE A N 1
ATOM 4798 C CA . ILE A 1 626 ? -16.955 -0.511 45.298 1.00 86.62 626 ILE A CA 1
ATOM 4799 C C . ILE A 1 626 ? -15.636 -0.311 46.053 1.00 86.62 626 ILE A C 1
ATOM 4801 O O . ILE A 1 626 ? -15.534 0.629 46.837 1.00 86.62 626 ILE A O 1
ATOM 4805 N N . TYR A 1 627 ? -14.612 -1.127 45.768 1.00 84.69 627 TYR A N 1
ATOM 4806 C CA . TYR A 1 627 ? -13.299 -1.002 46.410 1.00 84.69 627 TYR A CA 1
ATOM 4807 C C . TYR A 1 627 ? -12.667 0.381 46.189 1.00 84.69 627 TYR A C 1
ATOM 4809 O O . TYR A 1 627 ? -12.198 0.997 47.137 1.00 84.69 627 TYR A O 1
ATOM 4817 N N . ASN A 1 628 ? -12.692 0.891 44.954 1.00 84.19 628 ASN A N 1
ATOM 4818 C CA . ASN A 1 628 ? -12.060 2.169 44.612 1.00 84.19 628 ASN A CA 1
ATOM 4819 C C . ASN A 1 628 ? -12.855 3.382 45.117 1.00 84.19 628 ASN A C 1
ATOM 4821 O O . ASN A 1 628 ? -12.259 4.403 45.437 1.00 84.19 628 ASN A O 1
ATOM 4825 N N . ILE A 1 629 ? -14.188 3.288 45.152 1.00 85.44 629 ILE A N 1
ATOM 4826 C CA . ILE A 1 629 ? -15.065 4.404 45.532 1.00 85.44 629 ILE A CA 1
ATOM 4827 C C . ILE A 1 629 ? -15.186 4.495 47.054 1.00 85.44 629 ILE A C 1
ATOM 4829 O O . ILE A 1 629 ? -15.009 5.565 47.624 1.00 85.44 629 ILE A O 1
ATOM 4833 N N . CYS A 1 630 ? -15.452 3.375 47.727 1.00 85.88 630 CYS A N 1
ATOM 4834 C CA . CYS A 1 630 ? -15.720 3.323 49.166 1.00 85.88 630 CYS A CA 1
ATOM 4835 C C . CYS A 1 630 ? -14.477 3.009 50.015 1.00 85.88 630 CYS A C 1
ATOM 4837 O O . CYS A 1 630 ? -14.620 2.654 51.183 1.00 85.88 630 CYS A O 1
ATOM 4839 N N . ASN A 1 631 ? -13.268 3.154 49.457 1.00 85.00 631 ASN A N 1
ATOM 4840 C CA . ASN A 1 631 ? -12.002 2.909 50.156 1.00 85.00 631 ASN A CA 1
ATOM 4841 C C . ASN A 1 631 ? -11.889 3.670 51.489 1.00 85.00 631 ASN A C 1
ATOM 4843 O O . ASN A 1 631 ? -11.331 3.155 52.451 1.00 85.00 631 ASN A O 1
ATOM 4847 N N . ASP A 1 632 ? -12.435 4.883 51.546 1.00 80.81 632 ASP A N 1
ATOM 4848 C CA . ASP A 1 632 ? -12.329 5.769 52.711 1.00 80.81 632 ASP A CA 1
ATOM 4849 C C . ASP A 1 632 ? -13.416 5.488 53.769 1.00 80.81 632 ASP A C 1
ATOM 4851 O O . ASP A 1 632 ? -13.342 5.986 54.887 1.00 80.81 632 ASP A O 1
ATOM 4855 N N . ALA A 1 633 ? -14.420 4.673 53.424 1.00 81.12 633 ALA A N 1
ATOM 4856 C CA . ALA A 1 633 ? -15.603 4.365 54.231 1.00 81.12 633 ALA A CA 1
ATOM 4857 C C . ALA A 1 633 ? -15.564 2.924 54.784 1.00 81.12 633 ALA A C 1
ATOM 4859 O O . ALA A 1 633 ? -16.598 2.263 54.842 1.00 81.12 633 ALA A O 1
ATOM 4860 N N . ILE A 1 634 ? -14.373 2.420 55.141 1.00 75.25 634 ILE A N 1
ATOM 4861 C CA . ILE A 1 634 ? -14.056 0.990 55.366 1.00 75.25 634 ILE A CA 1
ATOM 4862 C C . ILE A 1 634 ? -15.105 0.244 56.213 1.00 75.25 634 ILE A C 1
ATOM 4864 O O . ILE A 1 634 ? -15.562 -0.823 55.806 1.00 75.25 634 ILE A O 1
ATOM 4868 N N . ASP A 1 635 ? -15.499 0.812 57.356 1.00 77.81 635 ASP A N 1
ATOM 4869 C CA . ASP A 1 635 ? -16.446 0.208 58.309 1.00 77.81 635 ASP A CA 1
ATOM 4870 C C . ASP A 1 635 ? -17.901 0.714 58.143 1.00 77.81 635 ASP A C 1
ATOM 4872 O O . ASP A 1 635 ? -18.789 0.339 58.908 1.00 77.81 635 ASP A O 1
ATOM 4876 N N . ALA A 1 636 ? -18.160 1.568 57.146 1.00 85.00 636 ALA A N 1
ATOM 4877 C CA . ALA A 1 636 ? -19.401 2.327 56.957 1.00 85.00 636 ALA A CA 1
ATOM 4878 C C . ALA A 1 636 ? -20.022 2.126 55.557 1.00 85.00 636 ALA A C 1
ATOM 4880 O O . ALA A 1 636 ? -20.538 3.069 54.950 1.00 85.00 636 ALA A O 1
ATOM 4881 N N . ILE A 1 637 ? -19.968 0.893 55.036 1.00 88.81 637 ILE A N 1
ATOM 4882 C CA . ILE A 1 637 ? -20.569 0.504 53.750 1.00 88.81 637 ILE A CA 1
ATOM 4883 C C . ILE A 1 637 ? -21.850 -0.301 54.002 1.00 88.81 637 ILE A C 1
ATOM 4885 O O . ILE A 1 637 ? -21.793 -1.479 54.358 1.00 88.81 637 ILE A O 1
ATOM 4889 N N . TYR A 1 638 ? -23.008 0.322 53.806 1.00 90.62 638 TYR A N 1
ATOM 4890 C CA . TYR A 1 638 ? -24.327 -0.247 54.091 1.00 90.62 638 TYR A CA 1
ATOM 4891 C C . TYR A 1 638 ? -24.994 -0.838 52.842 1.00 90.62 638 TYR A C 1
ATOM 4893 O O . TYR A 1 638 ? -24.870 -0.289 51.748 1.00 90.62 638 TYR A O 1
ATOM 4901 N N . PHE A 1 639 ? -25.733 -1.941 53.000 1.00 89.75 639 PHE A N 1
ATOM 4902 C CA . PHE A 1 639 ? -26.549 -2.549 51.941 1.00 89.75 639 PHE A CA 1
ATOM 4903 C C . PHE A 1 639 ? -27.781 -3.279 52.514 1.00 89.75 639 PHE A C 1
ATOM 4905 O O . PHE A 1 639 ? -27.963 -3.377 53.730 1.00 89.75 639 PHE A O 1
ATOM 4912 N N . THR A 1 640 ? -28.636 -3.812 51.638 1.00 88.75 640 THR A N 1
ATOM 4913 C CA . THR A 1 640 ? -29.919 -4.435 51.999 1.00 88.75 640 THR A CA 1
ATOM 4914 C C . THR A 1 640 ? -30.046 -5.828 51.373 1.00 88.75 640 THR A C 1
ATOM 4916 O O . THR A 1 640 ? -29.856 -5.999 50.166 1.00 88.75 640 THR A O 1
ATOM 4919 N N . GLU A 1 641 ? -30.409 -6.846 52.162 1.00 87.00 641 GLU A N 1
ATOM 4920 C CA . GLU A 1 641 ? -30.460 -8.245 51.701 1.00 87.00 641 GLU A CA 1
ATOM 4921 C C . GLU A 1 641 ? -31.477 -8.459 50.559 1.00 87.00 641 GLU A C 1
ATOM 4923 O O . GLU A 1 641 ? -31.270 -9.297 49.676 1.00 87.00 641 GLU A O 1
ATOM 4928 N N . ALA A 1 642 ? -32.560 -7.675 50.525 1.00 86.19 642 ALA A N 1
ATOM 4929 C CA . ALA A 1 642 ? -33.559 -7.712 49.454 1.00 86.19 642 ALA A CA 1
ATOM 4930 C C . ALA A 1 642 ? -32.975 -7.347 48.073 1.00 86.19 642 ALA A C 1
ATOM 4932 O O . ALA A 1 642 ? -33.258 -8.031 47.081 1.00 86.19 642 ALA A O 1
ATOM 4933 N N . ASP A 1 643 ? -32.116 -6.330 48.015 1.00 87.81 643 ASP A N 1
ATOM 4934 C CA . ASP A 1 643 ? -31.457 -5.887 46.784 1.00 87.81 643 ASP A CA 1
ATOM 4935 C C . ASP A 1 643 ? -30.423 -6.908 46.321 1.00 87.81 643 ASP A C 1
ATOM 4937 O O . ASP A 1 643 ? -30.443 -7.327 45.161 1.00 87.81 643 ASP A O 1
ATOM 4941 N N . LEU A 1 644 ? -29.590 -7.396 47.245 1.00 88.12 644 LEU A N 1
ATOM 4942 C CA . LEU A 1 644 ? -28.576 -8.417 46.976 1.00 88.12 644 LEU A CA 1
ATOM 4943 C C . LEU A 1 644 ? -29.193 -9.698 46.382 1.00 88.12 644 LEU A C 1
ATOM 4945 O O . LEU A 1 644 ? -28.708 -10.226 45.377 1.00 88.12 644 LEU A O 1
ATOM 4949 N N . ARG A 1 645 ? -30.313 -10.168 46.956 1.00 88.81 645 ARG A N 1
ATOM 4950 C CA . ARG A 1 645 ? -31.102 -11.303 46.436 1.00 88.81 645 ARG A CA 1
ATOM 4951 C C . ARG A 1 645 ? -31.656 -11.042 45.035 1.00 88.81 645 ARG A C 1
ATOM 4953 O O . ARG A 1 645 ? -31.791 -11.980 44.250 1.00 88.81 645 ARG A O 1
ATOM 4960 N N . THR A 1 646 ? -32.000 -9.798 44.717 1.00 86.88 646 THR A N 1
ATOM 4961 C CA . THR A 1 646 ? -32.600 -9.429 43.427 1.00 86.88 646 THR A CA 1
ATOM 4962 C C . THR A 1 646 ? -31.535 -9.275 42.337 1.00 86.88 646 THR A C 1
ATOM 4964 O O . THR A 1 646 ? -31.718 -9.799 41.240 1.00 86.88 646 THR A O 1
ATOM 4967 N N . ILE A 1 647 ? -30.376 -8.690 42.657 1.00 87.44 647 ILE A N 1
ATOM 4968 C CA . ILE A 1 647 ? -29.207 -8.609 41.760 1.00 87.44 647 ILE A CA 1
ATOM 4969 C C . ILE A 1 647 ? -28.663 -10.010 41.443 1.00 87.44 647 ILE A C 1
ATOM 4971 O O . ILE A 1 647 ? -28.414 -10.322 40.279 1.00 87.44 647 ILE A O 1
ATOM 4975 N N . SER A 1 648 ? -28.556 -10.892 42.448 1.00 88.50 648 SER A N 1
ATOM 4976 C CA . SER A 1 648 ? -28.181 -12.304 42.250 1.00 88.50 648 SER A CA 1
ATOM 4977 C C . SER A 1 648 ? -29.084 -13.005 41.225 1.00 88.50 648 SER A C 1
ATOM 4979 O O . SER A 1 648 ? -28.584 -13.699 40.338 1.00 88.50 648 SER A O 1
ATOM 4981 N N . ARG A 1 649 ? -30.404 -12.770 41.286 1.00 87.19 649 ARG A N 1
ATOM 4982 C CA . ARG A 1 649 ? -31.376 -13.320 40.325 1.00 87.19 649 ARG A CA 1
ATOM 4983 C C . ARG A 1 649 ? -31.248 -12.710 38.931 1.00 87.19 649 ARG A C 1
ATOM 4985 O O . ARG A 1 649 ? -31.262 -13.465 37.966 1.00 87.19 649 ARG A O 1
ATOM 4992 N N . SER A 1 650 ? -31.127 -11.385 38.820 1.00 84.69 650 SER A N 1
ATOM 4993 C CA . SER A 1 650 ? -31.069 -10.697 37.520 1.00 84.69 650 SER A CA 1
ATOM 4994 C C . SER A 1 650 ? -29.805 -11.070 36.739 1.00 84.69 650 SER A C 1
ATOM 4996 O O . SER A 1 650 ? -29.869 -11.493 35.587 1.00 84.69 650 SER A O 1
ATOM 4998 N N . LEU A 1 651 ? -28.647 -11.025 37.407 1.00 84.50 651 LEU A N 1
ATOM 4999 C CA . LEU A 1 651 ? -27.338 -11.279 36.796 1.00 84.50 651 LEU A CA 1
ATOM 5000 C C . LEU A 1 651 ? -26.900 -12.751 36.844 1.00 84.50 651 LEU A C 1
ATOM 5002 O O . LEU A 1 651 ? -25.787 -13.070 36.430 1.00 84.50 651 LEU A O 1
ATOM 5006 N N . SER A 1 652 ? -27.740 -13.651 37.369 1.00 84.62 652 SER A N 1
ATOM 5007 C CA . SER A 1 652 ? -27.406 -15.070 37.598 1.00 84.62 652 SER A CA 1
ATOM 5008 C C . SER A 1 652 ? -26.111 -15.291 38.409 1.00 84.62 652 SER A C 1
ATOM 5010 O O . SER A 1 652 ? -25.427 -16.302 38.237 1.00 84.62 652 SER A O 1
ATOM 5012 N N . LYS A 1 653 ? -25.761 -14.352 39.302 1.00 84.31 653 LYS A N 1
ATOM 5013 C CA . LYS A 1 653 ? -24.623 -14.472 40.228 1.00 84.31 653 LYS A CA 1
ATOM 5014 C C . LYS A 1 653 ? -25.003 -15.363 41.413 1.00 84.31 653 LYS A C 1
ATOM 5016 O O . LYS A 1 653 ? -26.110 -15.249 41.941 1.00 84.31 653 LYS A O 1
ATOM 5021 N N . ASP A 1 654 ? -24.074 -16.196 41.883 1.00 88.25 654 ASP A N 1
ATOM 5022 C CA . ASP A 1 654 ? -24.301 -17.007 43.083 1.00 88.25 654 ASP A CA 1
ATOM 5023 C C . ASP A 1 654 ? -24.496 -16.136 44.336 1.00 88.25 654 ASP A C 1
ATOM 5025 O O . ASP A 1 654 ? -23.627 -15.355 44.736 1.00 88.25 654 ASP A O 1
ATOM 5029 N N . TYR A 1 655 ? -25.644 -16.333 44.981 1.00 88.50 655 TYR A N 1
ATOM 5030 C CA . TYR A 1 655 ? -26.031 -15.641 46.199 1.00 88.50 655 TYR A CA 1
ATOM 5031 C C . TYR A 1 655 ? -25.116 -15.960 47.385 1.00 88.50 655 TYR A C 1
ATOM 5033 O O . TYR A 1 655 ? -24.850 -15.069 48.188 1.00 88.50 655 TYR A O 1
ATOM 5041 N N . ALA A 1 656 ? -24.612 -17.193 47.511 1.00 86.75 656 ALA A N 1
ATOM 5042 C CA . ALA A 1 656 ? -23.753 -17.563 48.637 1.00 86.75 656 ALA A CA 1
ATOM 5043 C C . ALA A 1 656 ? -22.398 -16.838 48.564 1.00 86.75 656 ALA A C 1
ATOM 5045 O O . ALA A 1 656 ? -21.937 -16.271 49.556 1.00 86.75 656 ALA A O 1
ATOM 5046 N N . THR A 1 657 ? -21.808 -16.767 47.370 1.00 86.25 657 THR A N 1
ATOM 5047 C CA . THR A 1 657 ? -20.583 -16.007 47.099 1.00 86.25 657 THR A CA 1
ATOM 5048 C C . THR A 1 657 ? -20.801 -14.506 47.326 1.00 86.25 657 THR A C 1
ATOM 5050 O O . THR A 1 657 ? -19.977 -13.875 47.986 1.00 86.25 657 THR A O 1
ATOM 5053 N N . MET A 1 658 ? -21.928 -13.927 46.884 1.00 85.50 658 MET A N 1
ATOM 5054 C CA . MET A 1 658 ? -22.260 -12.517 47.167 1.00 85.50 658 MET A CA 1
ATOM 5055 C C . MET A 1 658 ? -22.467 -12.246 48.668 1.00 85.50 658 MET A C 1
ATOM 5057 O O . MET A 1 658 ? -21.940 -11.266 49.190 1.00 85.50 658 MET A O 1
ATOM 5061 N N . MET A 1 659 ? -23.164 -13.132 49.388 1.00 88.25 659 MET A N 1
ATOM 5062 C CA . MET A 1 659 ? -23.331 -13.042 50.844 1.00 88.25 659 MET A CA 1
ATOM 5063 C C . MET A 1 659 ? -22.016 -13.208 51.613 1.00 88.25 659 MET A C 1
ATOM 5065 O O . MET A 1 659 ? -21.902 -12.668 52.707 1.00 88.25 659 MET A O 1
ATOM 5069 N N . SER A 1 660 ? -21.006 -13.897 51.068 1.00 87.38 660 SER A N 1
ATOM 5070 C CA . SER A 1 660 ? -19.695 -14.038 51.728 1.00 87.38 660 SER A CA 1
ATOM 5071 C C . SER A 1 660 ? -18.924 -12.716 51.868 1.00 87.38 660 SER A C 1
ATOM 5073 O O . SER A 1 660 ? -18.003 -12.626 52.681 1.00 87.38 660 SER A O 1
ATOM 5075 N N . ALA A 1 661 ? -19.319 -11.689 51.105 1.00 85.44 661 ALA A N 1
ATOM 5076 C CA . ALA A 1 661 ? -18.826 -10.321 51.224 1.00 85.44 661 ALA A CA 1
ATOM 5077 C C . ALA A 1 661 ? -19.622 -9.461 52.226 1.00 85.44 661 ALA A C 1
ATOM 5079 O O . ALA A 1 661 ? -19.240 -8.322 52.466 1.00 85.44 661 ALA A O 1
ATOM 5080 N N . MET A 1 662 ? -20.718 -9.969 52.797 1.00 87.50 662 MET A N 1
ATOM 5081 C CA . MET A 1 662 ? -21.639 -9.214 53.654 1.00 87.50 662 MET A CA 1
ATOM 5082 C C . MET A 1 662 ? -21.605 -9.728 55.098 1.00 87.50 662 MET A C 1
ATOM 5084 O O . MET A 1 662 ? -21.520 -10.930 55.347 1.00 87.50 662 MET A O 1
ATOM 5088 N N . GLN A 1 663 ? -21.766 -8.827 56.062 1.00 85.00 663 GLN A N 1
ATOM 5089 C CA . GLN A 1 663 ? -21.991 -9.147 57.470 1.00 85.00 663 GLN A CA 1
ATOM 5090 C C . GLN A 1 663 ? -23.379 -8.651 57.880 1.00 85.00 663 GLN A C 1
ATOM 5092 O O . GLN A 1 663 ? -23.762 -7.529 57.558 1.00 85.00 663 GLN A O 1
ATOM 5097 N N . LYS A 1 664 ? -24.156 -9.475 58.592 1.00 80.50 664 LYS A N 1
ATOM 5098 C CA . LYS A 1 664 ? -25.464 -9.053 59.114 1.00 80.50 664 LYS A CA 1
ATOM 5099 C C . LYS A 1 664 ? -25.282 -8.104 60.290 1.00 80.50 664 LYS A C 1
ATOM 5101 O O . LYS A 1 664 ? -24.590 -8.447 61.248 1.00 80.50 664 LYS A O 1
ATOM 5106 N N . GLN A 1 665 ? -25.940 -6.950 60.242 1.00 68.94 665 GLN A N 1
ATOM 5107 C CA . GLN A 1 665 ? -25.857 -5.963 61.311 1.00 68.94 665 GLN A CA 1
ATOM 5108 C C . GLN A 1 665 ? -26.601 -6.475 62.556 1.00 68.94 665 GLN A C 1
ATOM 5110 O O . GLN A 1 665 ? -27.828 -6.565 62.584 1.00 68.94 665 GLN A O 1
ATOM 5115 N N . VAL A 1 666 ? -25.854 -6.843 63.600 1.00 54.97 666 VAL A N 1
ATOM 5116 C CA . VAL A 1 666 ? -26.432 -7.215 64.899 1.00 54.97 666 VAL A CA 1
ATOM 5117 C C . VAL A 1 666 ? -26.725 -5.926 65.674 1.00 54.97 666 VAL A C 1
ATOM 5119 O O . VAL A 1 666 ? -25.787 -5.163 65.914 1.00 54.97 666 VAL A O 1
ATOM 5122 N N . PRO A 1 667 ? -27.976 -5.655 66.096 1.00 48.06 667 PRO A N 1
ATOM 5123 C CA . PRO A 1 667 ? -28.289 -4.447 66.854 1.00 48.06 667 PRO A CA 1
ATOM 5124 C C . PRO A 1 667 ? -27.538 -4.455 68.191 1.00 48.06 667 PRO A C 1
ATOM 5126 O O . PRO A 1 667 ? -27.715 -5.353 69.022 1.00 48.06 667 PRO A O 1
ATOM 5129 N N . SER A 1 668 ? -26.673 -3.461 68.391 1.00 39.22 668 SER A N 1
ATOM 5130 C CA . SER A 1 668 ? -25.853 -3.346 69.594 1.00 39.22 668 SER A CA 1
ATOM 5131 C C . SER A 1 668 ? -26.725 -3.034 70.814 1.00 39.22 668 SER A C 1
ATOM 5133 O O . SER A 1 668 ? -27.696 -2.282 70.763 1.00 39.22 668 SER A O 1
ATOM 5135 N N . ARG A 1 669 ? -26.394 -3.644 71.957 1.00 34.59 669 ARG A N 1
ATOM 5136 C CA . ARG A 1 669 ? -27.249 -3.609 73.159 1.00 34.59 669 ARG A CA 1
ATOM 5137 C C . ARG A 1 669 ? -27.118 -2.332 74.006 1.00 34.59 669 ARG A C 1
ATOM 5139 O O . ARG A 1 669 ? -27.599 -2.314 75.134 1.00 34.59 669 ARG A O 1
ATOM 5146 N N . HIS A 1 670 ? -26.444 -1.307 73.484 1.00 34.84 670 HIS A N 1
ATOM 5147 C CA . HIS A 1 670 ? -26.183 -0.026 74.142 1.00 34.84 670 HIS A CA 1
ATOM 5148 C C . HIS A 1 670 ? -26.569 1.103 73.184 1.00 34.84 670 HIS A C 1
ATOM 5150 O O . HIS A 1 670 ? -26.154 1.106 72.029 1.00 34.84 670 HIS A O 1
ATOM 5156 N N . GLY A 1 671 ? -27.411 2.024 73.651 1.00 38.19 671 GLY A N 1
ATOM 5157 C CA . GLY A 1 671 ? -28.091 2.978 72.781 1.00 38.19 671 GLY A CA 1
ATOM 5158 C C . GLY A 1 671 ? -27.225 4.160 72.353 1.00 38.19 671 GLY A C 1
ATOM 5159 O O . GLY A 1 671 ? -26.943 5.037 73.163 1.00 38.19 671 GLY A O 1
ATOM 5160 N N . ALA A 1 672 ? -26.936 4.236 71.056 1.00 27.94 672 ALA A N 1
ATOM 5161 C CA . ALA A 1 672 ? -26.719 5.487 70.337 1.00 27.94 672 ALA A CA 1
ATOM 5162 C C . ALA A 1 672 ? -27.685 5.490 69.142 1.00 27.94 672 ALA A C 1
ATOM 5164 O O . ALA A 1 672 ? -27.536 4.698 68.214 1.00 27.94 672 ALA A O 1
ATOM 5165 N N . ALA A 1 673 ? -28.732 6.316 69.197 1.00 30.62 673 ALA A N 1
ATOM 5166 C CA . ALA A 1 673 ? -29.828 6.291 68.228 1.00 30.62 673 ALA A CA 1
ATOM 5167 C C . ALA A 1 673 ? -29.500 7.085 66.949 1.00 30.62 673 ALA A C 1
ATOM 5169 O O . ALA A 1 673 ? -30.204 8.033 66.600 1.00 30.62 673 ALA A O 1
ATOM 5170 N N . TRP A 1 674 ? -28.446 6.680 66.234 1.00 30.95 674 TRP A N 1
ATOM 5171 C CA . TRP A 1 674 ? -28.192 7.153 64.873 1.00 30.95 674 TRP A CA 1
ATOM 5172 C C . TRP A 1 674 ? -29.261 6.592 63.930 1.00 30.95 674 TRP A C 1
ATOM 5174 O O . TRP A 1 674 ? -29.149 5.493 63.393 1.00 30.95 674 TRP A O 1
ATOM 5184 N N . THR A 1 675 ? -30.331 7.368 63.760 1.00 24.98 675 THR A N 1
ATOM 5185 C CA . THR A 1 675 ? -31.338 7.169 62.715 1.00 24.98 675 THR A CA 1
ATOM 5186 C C . THR A 1 675 ? -31.116 8.218 61.626 1.00 24.98 675 THR A C 1
ATOM 5188 O O . THR A 1 675 ? -31.717 9.291 61.696 1.00 24.98 675 THR A O 1
ATOM 5191 N N . PRO A 1 676 ? -30.254 7.960 60.623 1.00 28.61 676 PRO A N 1
ATOM 5192 C CA . PRO A 1 676 ? -30.208 8.809 59.443 1.00 28.61 676 PRO A CA 1
ATOM 5193 C C . PRO A 1 676 ? -31.565 8.719 58.736 1.00 28.61 676 PRO A C 1
ATOM 5195 O O . PRO A 1 676 ? -31.905 7.703 58.133 1.00 28.61 676 PRO A O 1
ATOM 5198 N N . ARG A 1 677 ? -32.367 9.782 58.840 1.00 24.36 677 ARG A N 1
ATOM 5199 C CA . ARG A 1 677 ? -33.520 9.987 57.962 1.00 24.36 677 ARG A CA 1
ATOM 5200 C C . ARG A 1 677 ? -33.010 10.619 56.674 1.00 24.36 677 ARG A C 1
ATOM 5202 O O . ARG A 1 677 ? -32.732 11.815 56.654 1.00 24.36 677 ARG A O 1
ATOM 5209 N N . THR A 1 678 ? -32.877 9.784 55.651 1.00 30.94 678 THR A N 1
ATOM 5210 C CA . THR A 1 678 ? -32.760 10.187 54.243 1.00 30.94 678 THR A CA 1
ATOM 5211 C C . THR A 1 678 ? -34.141 10.185 53.585 1.00 30.94 678 THR A C 1
ATOM 5213 O O . THR A 1 678 ? -35.018 9.437 54.082 1.00 30.94 678 THR A O 1
#

Radius of gyration: 34.75 Å; chains: 1; bounding box: 98×64×116 Å

pLDDT: mean 79.47, std 20.06, range [22.84, 97.88]

Foldseek 3Di:
DVVVLVVVLVVVLVVLLVLLLLLVLLLLLLLQLQQLLLPQQFDQQPVPDDDPVDPDQRRRNHQAPCSDPLNLLLLLLLLLLLLVLLLVLLVVLLVVCVVDPLLVLSLVLLLQLLVLLLQLLVCQVVVPNDSVSSSVSSNSNSNSSNNSVSSSVLLNCQSPPQPDFLLSLLLSVLSNLSSLLSSLQQQLVCSNPRSSSSRNVSSVSSNVSSVVSNVDPDSHCVSVPRDTDDDDPPPPPPDDDDDDDDDDDDDDDDDDDDDDDDDDDDDDDDDDDDPPDDPAFDADDLVVLCPQPCLVLLLLLLLLLLLLVLLLSNHQLVVPVVLDVDHSNRSSNLSSLLSVLLSVLQNVLSVVCVVQVQNLVSLLVLLVQLLVLLVCCVVCLRVDVVSVSVSSSSNSNSSNNNNNSSLGVVLSDSQCDPVCPPRPNSSVSSSSSSVSSSSNSNSVNSSVCSVCPVVPVVVNSVVSSVSSVSSSVSSVVVNVVSVCCVPPVVPPVVPPFLWDWAFEQDPVRDTWIWTWTFDPVQFKIWIWTADPQRKIWIWIQRPLLQKIKIKIWHQADVVVVGNHIAIAIEIAGDDPVPDDTRVVSSPDDDPDRPDYDYDPDDDDFDFDDFFKWFQLVLCVLRPVCSVVRCVRNRRHYTYHLVRLVVSCVVNVNDSVSSCVRIDTDDPDPDDDPPDPGD